Protein AF-A0A3N5WBK7-F1 (afdb_monomer_lite)

Sequence (471 aa):
MIFVEDHLEPVREHELLVRHVLAECGSDPKKGQNQSESDLLHRLFPRFRTAAARAAPLEPVLRGDAGVRSIIARAPEGRRRSRFAENGRSSQRGAGPTRPAGTKRGVRPGASTKGSSMRRTLRSEEGASLILLAIMATAVFAFAALTVDIGIMLLARTQLQNAADSAALAGASVLAQTAGDQIEAKKVALRFASEHRAFGRGSGGIANRMTAVAMDAGDVTFPQPTSIHVIAERSSARGNAMRSYFMKVLDPKRDPAIEMSASATASAPDACGTGCVKPWCPPDRWVDANKNNKYDPNPTSNKGEYYDSYATGYNSPGDVGVQVVLKYRSGSSTMVPSYFYAVDLPPVSKGTPTTGANAYRDWIAGCPDPSFLVEPNDLLQIEPGNMAGPTRQGVQALIALDPKAKWDVSSKRVIGSAYSRSPRIVPVPLFDPSIGVLTHTGGRKKVKVVKVAMFFIESVNSSGNVTGRFV

Foldseek 3Di:
DKDFPDDDDDDDVVLVLLVVLLVLLPDDPVVPPPDPPVVVVCVSDVPPPPPPPPDDDDDDDDDDDDDDDDDDDDDDDDDDDDDDDDDDDDDDDDDDDDDDDDDDDDDDDDDDDDDDDDPPPPPDPVVVVVVVVVVVVVVVVVVVLVCVQVVLVVQLQVQQQVLQAQLQVQLLSVCQNVVQPNVVSLVRSQVSQQVGWGFWQDPVRDAGDTHGQHDDSVQWDAPDSFKIKGKGKHDVVVVTFHFRDCVCVVPVPDRDRHIDMHMTMIGRDHQSFFFLAAQFAAAFDWFQQPPQQEQDPDVPPRPPTDDDLSPGGDDPPPQQFPKDWRFDLFDDGHYDRAQRRGWFDDFPVPDDTDADLVNNLVSLQTRPDRVRTDGAFTKTFGHDDSSQVSLQNSVVNLCVQFVQWDQDPVVSDTPRGPDPDRSQFHKYFYFHSVVPWDDDDPDGIITGTSDIFTWRWHDADSSSTTMTGTD

pLDDT: mean 70.3, std 22.43, range [25.97, 95.62]

Structure (mmCIF, N/CA/C/O backbone):
data_AF-A0A3N5WBK7-F1
#
_entry.id   AF-A0A3N5WBK7-F1
#
loop_
_atom_site.group_PDB
_atom_site.id
_atom_site.type_symbol
_atom_site.label_atom_id
_atom_site.label_alt_id
_atom_site.label_comp_id
_atom_site.label_asym_id
_atom_site.label_entity_id
_atom_site.label_seq_id
_atom_site.pdbx_PDB_ins_code
_atom_site.Cartn_x
_atom_site.Cartn_y
_atom_site.Cartn_z
_atom_site.occupancy
_atom_site.B_iso_or_equiv
_atom_site.auth_seq_id
_atom_site.auth_comp_id
_atom_site.auth_asym_id
_atom_site.auth_atom_id
_atom_site.pdbx_PDB_model_num
ATOM 1 N N . MET A 1 1 ? -2.911 1.520 -0.551 1.00 30.56 1 MET A N 1
ATOM 2 C CA . MET A 1 1 ? -3.789 0.387 -0.174 1.00 30.56 1 MET A CA 1
ATOM 3 C C . MET A 1 1 ? -3.752 0.298 1.341 1.00 30.56 1 MET A C 1
ATOM 5 O O . MET A 1 1 ? -2.679 0.057 1.872 1.00 30.56 1 MET A O 1
ATOM 9 N N . ILE A 1 2 ? -4.851 0.631 2.021 1.00 27.25 2 ILE A N 1
ATOM 10 C CA . ILE A 1 2 ? -4.918 0.635 3.489 1.00 27.25 2 ILE A CA 1
ATOM 11 C C . ILE A 1 2 ? -5.245 -0.794 3.918 1.00 27.25 2 ILE A C 1
ATOM 13 O O . ILE A 1 2 ? -6.286 -1.318 3.532 1.00 27.25 2 ILE A O 1
ATOM 17 N N . PHE A 1 3 ? -4.335 -1.440 4.641 1.00 27.66 3 PHE A N 1
ATOM 18 C CA . PHE A 1 3 ? -4.588 -2.743 5.249 1.00 27.66 3 PHE A CA 1
ATOM 19 C C . PHE A 1 3 ? -5.103 -2.514 6.670 1.00 27.66 3 PHE A C 1
ATOM 21 O O . PHE A 1 3 ? -4.437 -1.851 7.464 1.00 27.66 3 PHE A O 1
ATOM 28 N N . VAL A 1 4 ? -6.286 -3.048 6.966 1.00 28.25 4 VAL A N 1
ATOM 29 C CA . VAL A 1 4 ? -6.792 -3.223 8.330 1.00 28.25 4 VAL A CA 1
ATOM 30 C C . VAL A 1 4 ? -6.794 -4.724 8.581 1.00 28.25 4 VAL A C 1
ATOM 32 O O . VAL A 1 4 ? -7.403 -5.478 7.820 1.00 28.25 4 VAL A O 1
ATOM 35 N N . GLU A 1 5 ? -6.050 -5.163 9.590 1.00 34.12 5 GLU A N 1
ATOM 36 C CA . GLU A 1 5 ? -6.081 -6.547 10.048 1.00 34.12 5 GLU A CA 1
ATOM 37 C C . GLU A 1 5 ? -7.305 -6.746 10.958 1.00 34.12 5 GLU A C 1
ATOM 39 O O . GLU A 1 5 ? -7.497 -6.029 11.934 1.00 34.12 5 GLU A O 1
ATOM 44 N N . ASP A 1 6 ? -8.096 -7.746 10.572 1.00 31.09 6 ASP A N 1
ATOM 45 C CA . ASP A 1 6 ? -9.281 -8.358 11.182 1.00 31.09 6 ASP A CA 1
ATOM 46 C C . ASP A 1 6 ? -10.714 -7.801 10.971 1.00 31.09 6 ASP A C 1
ATOM 48 O O . ASP A 1 6 ? -11.130 -6.746 11.434 1.00 31.09 6 ASP A O 1
ATOM 52 N N . HIS A 1 7 ? -11.475 -8.704 10.329 1.00 34.78 7 HIS A N 1
ATOM 53 C CA . HIS A 1 7 ? -12.915 -8.969 10.260 1.00 34.78 7 HIS A CA 1
ATOM 54 C C . HIS A 1 7 ? -13.927 -7.972 9.644 1.00 34.78 7 HIS A C 1
ATOM 56 O O . HIS A 1 7 ? -14.430 -7.053 10.277 1.00 34.78 7 HIS A O 1
ATOM 62 N N . LEU A 1 8 ? -14.407 -8.427 8.470 1.00 29.27 8 LEU A N 1
ATOM 63 C CA . LEU A 1 8 ? -15.717 -8.251 7.814 1.00 29.27 8 LEU A CA 1
ATOM 64 C C . LEU A 1 8 ? -15.915 -7.020 6.908 1.00 29.27 8 LEU A C 1
ATOM 66 O O . LEU A 1 8 ? -15.995 -5.873 7.323 1.00 29.27 8 LEU A O 1
ATOM 70 N N . GLU A 1 9 ? -16.063 -7.346 5.624 1.00 31.27 9 GLU A N 1
ATOM 71 C CA . GLU A 1 9 ? -16.319 -6.484 4.469 1.00 31.27 9 GLU A CA 1
ATOM 72 C C . GLU A 1 9 ? -17.815 -6.075 4.348 1.00 31.27 9 GLU A C 1
ATOM 74 O O . GLU A 1 9 ? -18.671 -6.725 4.957 1.00 31.27 9 GLU A O 1
ATOM 79 N N . PRO A 1 10 ? -18.180 -5.051 3.533 1.00 43.66 10 PRO A N 1
ATOM 80 C CA . PRO A 1 10 ? -18.292 -5.303 2.091 1.00 43.66 10 PRO A CA 1
ATOM 81 C C . PRO A 1 10 ? -17.802 -4.179 1.150 1.00 43.66 10 PRO A C 1
ATOM 83 O O . PRO A 1 10 ? -18.399 -3.108 1.054 1.00 43.66 10 PRO A O 1
ATOM 86 N N . VAL A 1 11 ? -16.771 -4.521 0.366 1.00 39.56 11 VAL A N 1
ATOM 87 C CA . VAL A 1 11 ? -16.491 -4.359 -1.085 1.00 39.56 11 VAL A CA 1
ATOM 88 C C . VAL A 1 11 ? -16.818 -3.054 -1.839 1.00 39.56 11 VAL A C 1
ATOM 90 O O . VAL A 1 11 ? -16.157 -2.774 -2.833 1.00 39.56 11 VAL A O 1
ATOM 93 N N . ARG A 1 12 ? -17.795 -2.217 -1.472 1.00 31.41 12 ARG A N 1
ATOM 94 C CA . ARG A 1 12 ? -18.217 -1.091 -2.344 1.00 31.41 12 ARG A CA 1
ATOM 95 C C . ARG A 1 12 ? -17.555 0.255 -2.064 1.00 31.41 12 ARG A C 1
ATOM 97 O O . ARG A 1 12 ? -17.507 1.087 -2.966 1.00 31.41 12 ARG A O 1
ATOM 104 N N . GLU A 1 13 ? -17.026 0.476 -0.866 1.00 39.97 13 GLU A N 1
ATOM 105 C CA . GLU A 1 13 ? -16.348 1.742 -0.540 1.00 39.97 13 GLU A CA 1
ATOM 106 C C . GLU A 1 13 ? -14.870 1.742 -0.952 1.00 39.97 13 GLU A C 1
ATOM 108 O O . GLU A 1 13 ? -14.313 2.792 -1.268 1.00 39.97 13 GLU A O 1
ATOM 113 N N . HIS A 1 14 ? -14.266 0.557 -1.084 1.00 35.94 14 HIS A N 1
ATOM 114 C CA . HIS A 1 14 ? -12.880 0.397 -1.522 1.00 35.94 14 HIS A CA 1
ATOM 115 C C . HIS A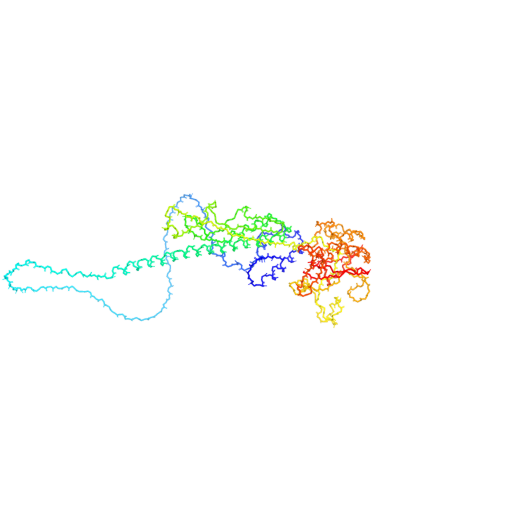 1 14 ? -12.651 0.887 -2.962 1.00 35.94 14 HIS A C 1
ATOM 117 O O . HIS A 1 14 ? -11.628 1.504 -3.252 1.00 35.94 14 HIS A O 1
ATOM 123 N N . GLU A 1 15 ? -13.616 0.680 -3.864 1.00 33.09 15 GLU A N 1
ATOM 124 C CA . GLU A 1 15 ? -13.487 1.086 -5.269 1.00 33.09 15 GLU A CA 1
ATOM 125 C C . GLU A 1 15 ? -13.557 2.615 -5.443 1.00 33.09 15 GLU A C 1
ATOM 127 O O . GLU A 1 15 ? -12.860 3.186 -6.279 1.00 33.09 15 GLU A O 1
ATOM 132 N N . LEU A 1 16 ? -14.352 3.301 -4.616 1.00 37.25 16 LEU A N 1
ATOM 133 C CA . LEU A 1 16 ? -14.485 4.762 -4.632 1.00 37.25 16 LEU A CA 1
ATOM 134 C C . LEU A 1 16 ? -13.288 5.452 -3.967 1.00 37.25 16 LEU A C 1
ATOM 136 O O . LEU A 1 16 ? -12.806 6.459 -4.485 1.00 37.25 16 LEU A O 1
ATOM 140 N N . LEU A 1 17 ? -12.770 4.879 -2.875 1.00 38.44 17 LEU A N 1
ATOM 141 C CA . LEU A 1 17 ? -11.599 5.403 -2.173 1.00 38.44 17 LEU A CA 1
ATOM 142 C C . LEU A 1 17 ? -10.333 5.297 -3.040 1.00 38.44 17 LEU A C 1
ATOM 144 O O . LEU A 1 17 ? -9.579 6.259 -3.150 1.00 38.44 17 LEU A O 1
ATOM 148 N N . VAL A 1 18 ? -10.133 4.167 -3.729 1.00 37.75 18 VAL A N 1
ATOM 149 C CA . VAL A 1 18 ? -9.005 3.980 -4.661 1.00 37.75 18 VAL A CA 1
ATOM 150 C C . VAL A 1 18 ? -9.112 4.926 -5.863 1.00 37.75 18 VAL A C 1
ATOM 152 O O . VAL A 1 18 ? -8.110 5.524 -6.256 1.00 37.75 18 VAL A O 1
ATOM 155 N N . ARG A 1 19 ? -10.321 5.130 -6.411 1.00 38.62 19 ARG A N 1
ATOM 156 C CA . ARG A 1 19 ? -10.558 6.095 -7.501 1.00 38.62 19 ARG A CA 1
ATOM 157 C C . ARG A 1 19 ? -10.275 7.541 -7.080 1.00 38.62 19 ARG A C 1
ATOM 159 O O . ARG A 1 19 ? -9.757 8.298 -7.894 1.00 38.62 19 ARG A O 1
ATOM 166 N N . HIS A 1 20 ? -10.587 7.925 -5.841 1.00 40.28 20 HIS A N 1
ATOM 167 C CA . HIS A 1 20 ? -10.338 9.282 -5.342 1.00 40.28 20 HIS A CA 1
ATOM 168 C C . HIS A 1 20 ? -8.850 9.525 -5.058 1.00 40.28 20 HIS A C 1
ATOM 170 O O . HIS A 1 20 ? -8.284 10.494 -5.557 1.00 40.28 20 HIS A O 1
ATOM 176 N N . VAL A 1 21 ? -8.192 8.585 -4.369 1.00 41.31 21 VAL A N 1
ATOM 177 C CA . VAL A 1 21 ? -6.763 8.679 -4.028 1.00 41.31 21 VAL A CA 1
ATOM 178 C C . VAL A 1 21 ? -5.891 8.753 -5.289 1.00 41.31 21 VAL A C 1
ATOM 180 O O . VAL A 1 21 ? -5.002 9.594 -5.367 1.00 41.31 21 VAL A O 1
ATOM 183 N N . LEU A 1 22 ? -6.173 7.950 -6.323 1.00 38.50 22 LEU A N 1
ATOM 184 C CA . LEU A 1 22 ? -5.411 7.989 -7.581 1.00 38.50 22 LEU A CA 1
ATOM 185 C C . LEU A 1 22 ? -5.706 9.229 -8.447 1.00 38.50 22 LEU A C 1
ATOM 187 O O . LEU A 1 22 ? -4.858 9.624 -9.246 1.00 38.50 22 LEU A O 1
ATOM 191 N N . ALA A 1 23 ? -6.891 9.837 -8.324 1.00 40.75 23 ALA A N 1
ATOM 192 C CA . ALA A 1 23 ? -7.229 11.067 -9.042 1.00 40.75 23 ALA A CA 1
ATOM 193 C C . ALA A 1 23 ? -6.531 12.299 -8.439 1.00 40.75 23 ALA A C 1
ATOM 195 O O . ALA A 1 23 ? -6.110 13.184 -9.184 1.00 40.75 23 ALA A O 1
ATOM 196 N N . GLU A 1 24 ? -6.358 12.342 -7.115 1.00 42.88 24 GLU A N 1
ATOM 197 C CA . GLU A 1 24 ? -5.718 13.469 -6.420 1.00 42.88 24 GLU A CA 1
ATOM 198 C C . GLU A 1 24 ? -4.185 13.450 -6.512 1.00 42.88 24 GLU A C 1
ATOM 200 O O . GLU A 1 24 ? -3.572 14.518 -6.566 1.00 42.88 24 GLU A O 1
ATOM 205 N N . CYS A 1 25 ? -3.572 12.272 -6.685 1.00 39.12 25 CYS A N 1
ATOM 206 C CA . CYS A 1 25 ? -2.136 12.134 -6.977 1.00 39.12 25 CYS A CA 1
ATOM 207 C C . CYS A 1 25 ? -1.709 12.799 -8.306 1.00 39.12 25 CYS A C 1
ATOM 209 O O . CYS A 1 25 ? -0.524 12.996 -8.544 1.00 39.12 25 CYS A O 1
ATOM 211 N N . GLY A 1 26 ? -2.654 13.130 -9.199 1.00 38.09 26 GLY A N 1
ATOM 212 C CA . GLY A 1 26 ? -2.387 13.778 -10.490 1.00 38.09 26 GLY A CA 1
ATOM 213 C C . GLY A 1 26 ? -2.642 15.285 -10.543 1.00 38.09 26 GLY A C 1
ATOM 214 O O . GLY A 1 26 ? -2.465 15.890 -11.604 1.00 38.09 26 GLY A O 1
ATOM 215 N N . SER A 1 27 ? -3.084 15.900 -9.444 1.00 36.25 27 SER A N 1
ATOM 216 C CA . SER A 1 27 ? -3.356 17.340 -9.387 1.00 36.25 27 SER A CA 1
ATOM 217 C C . SER A 1 27 ? -2.128 18.134 -8.940 1.00 36.25 27 SER A C 1
ATOM 219 O O . SER A 1 27 ? -1.568 17.889 -7.881 1.00 36.25 27 SER A O 1
ATOM 221 N N . ASP A 1 28 ? -1.757 19.132 -9.744 1.00 34.66 28 ASP A N 1
ATOM 222 C CA . ASP A 1 28 ? -0.708 20.120 -9.468 1.00 34.66 28 ASP A CA 1
ATOM 223 C C . ASP A 1 28 ? -0.822 20.683 -8.025 1.00 34.66 28 ASP A C 1
ATOM 225 O O . ASP A 1 28 ? -1.864 21.269 -7.691 1.00 34.66 28 ASP A O 1
ATOM 229 N N . PRO A 1 29 ? 0.212 20.553 -7.162 1.00 38.53 29 PRO A N 1
ATOM 230 C CA . PRO A 1 29 ? 0.145 20.938 -5.745 1.00 38.53 29 PRO A CA 1
ATOM 231 C C . PRO A 1 29 ? -0.146 22.432 -5.529 1.00 38.53 29 PRO A C 1
ATOM 233 O O . PRO A 1 29 ? -0.539 22.849 -4.440 1.00 38.53 29 PRO A O 1
ATOM 236 N N . LYS A 1 30 ? -0.026 23.262 -6.573 1.00 33.31 30 LYS A N 1
ATOM 237 C CA . LYS A 1 30 ? -0.349 24.694 -6.515 1.00 33.31 30 LYS A CA 1
ATOM 238 C C . LYS A 1 30 ? -1.844 25.016 -6.609 1.00 33.31 30 LYS A C 1
ATOM 240 O O . LYS A 1 30 ? -2.223 26.153 -6.338 1.00 33.31 30 LYS A O 1
ATOM 245 N N . LYS A 1 31 ? -2.716 24.057 -6.947 1.00 31.25 31 LYS A N 1
ATOM 246 C CA . LYS A 1 31 ? -4.177 24.285 -7.002 1.00 31.25 31 LYS A CA 1
ATOM 247 C C . LYS A 1 31 ? -4.902 24.091 -5.663 1.00 31.25 31 LYS A C 1
ATOM 249 O O . LYS A 1 31 ? -6.064 24.482 -5.563 1.00 31.25 31 LYS A O 1
ATOM 254 N N . GLY A 1 32 ? -4.233 23.534 -4.649 1.00 32.06 32 GLY A N 1
ATOM 255 C CA . GLY A 1 32 ? -4.804 23.274 -3.319 1.00 32.06 32 GLY A CA 1
ATOM 256 C C . GLY A 1 32 ? -4.724 24.443 -2.330 1.00 32.06 32 GLY A C 1
ATOM 257 O O . GLY A 1 32 ? -5.462 24.456 -1.354 1.00 32.06 32 GLY A O 1
ATOM 258 N N . GLN A 1 33 ? -3.893 25.462 -2.583 1.00 33.31 33 GLN A N 1
ATOM 259 C CA . GLN A 1 33 ? -3.671 26.552 -1.615 1.00 33.31 33 GLN A CA 1
ATOM 260 C C . GLN A 1 33 ? -4.827 27.567 -1.500 1.00 33.31 33 GLN A C 1
ATOM 262 O O . GLN A 1 33 ? -4.785 28.420 -0.621 1.00 33.31 33 GLN A O 1
ATOM 267 N N . ASN A 1 34 ? -5.871 27.459 -2.333 1.00 28.67 34 ASN A N 1
ATOM 268 C CA . ASN A 1 34 ? -7.035 28.359 -2.322 1.00 28.67 34 ASN A CA 1
ATOM 269 C C . ASN A 1 34 ? -8.383 27.642 -2.109 1.00 28.67 34 ASN A C 1
ATOM 271 O O . ASN A 1 34 ? -9.430 28.236 -2.362 1.00 28.67 34 ASN A O 1
ATOM 275 N N . GLN A 1 35 ? -8.393 26.377 -1.680 1.00 34.72 35 GLN A N 1
ATOM 276 C CA . GLN A 1 35 ? -9.642 25.691 -1.331 1.00 34.72 35 GLN A CA 1
ATOM 277 C C . GLN A 1 35 ? -9.848 25.771 0.180 1.00 34.72 35 GLN A C 1
ATOM 279 O O . GLN A 1 35 ? -8.989 25.357 0.954 1.00 34.72 35 GLN A O 1
ATOM 284 N N . SER A 1 36 ? -10.968 26.356 0.606 1.00 32.94 36 SER A N 1
ATOM 285 C CA . SER A 1 36 ? -11.318 26.432 2.022 1.00 32.94 36 SER A CA 1
ATOM 286 C C . SER A 1 36 ? -11.477 25.026 2.602 1.00 32.94 36 SER A C 1
ATOM 288 O O . SER A 1 36 ? -11.988 24.127 1.937 1.00 32.94 36 SER A O 1
ATOM 290 N N . GLU A 1 37 ? -11.092 24.851 3.867 1.00 33.69 37 GLU A N 1
ATOM 291 C CA . GLU A 1 37 ? -11.129 23.595 4.646 1.00 33.69 37 GLU A CA 1
ATOM 292 C C . GLU A 1 37 ? -12.501 22.867 4.576 1.00 33.69 37 GLU A C 1
ATOM 294 O O . GLU A 1 37 ? -12.591 21.656 4.770 1.00 33.69 37 GLU A O 1
ATOM 299 N N . SER A 1 38 ? -13.575 23.591 4.232 1.00 33.53 38 SER A N 1
ATOM 300 C CA . SER A 1 38 ? -14.931 23.081 3.993 1.00 33.53 38 SER A CA 1
ATOM 301 C C . SER A 1 38 ? -15.124 22.316 2.672 1.00 33.53 38 SER A C 1
ATOM 303 O O . SER A 1 38 ? -15.933 21.390 2.626 1.00 33.53 38 SER A O 1
ATOM 305 N N . ASP A 1 39 ? -14.409 22.665 1.600 1.00 33.16 39 ASP A N 1
ATOM 306 C CA . ASP A 1 39 ? -14.621 22.103 0.254 1.00 33.16 39 ASP A CA 1
ATOM 307 C C . ASP A 1 39 ? -14.022 20.696 0.102 1.00 33.16 39 ASP A C 1
ATOM 309 O O . ASP A 1 39 ? -14.591 19.844 -0.587 1.00 33.16 39 ASP A O 1
ATOM 313 N N . LEU A 1 40 ? -12.920 20.420 0.809 1.00 38.06 40 LEU A N 1
ATOM 314 C CA . LEU A 1 40 ? -12.266 19.107 0.835 1.00 38.06 40 LEU A CA 1
ATOM 315 C C . LEU A 1 40 ? -13.157 18.056 1.528 1.00 38.06 40 LEU A C 1
ATOM 317 O O . LEU A 1 40 ? -13.339 16.940 1.041 1.00 38.06 40 LEU A O 1
ATOM 321 N N . LEU A 1 41 ? -13.806 18.449 2.631 1.00 39.88 41 LEU A N 1
ATOM 322 C CA . LEU A 1 41 ? -14.731 17.600 3.391 1.00 39.88 41 LEU A CA 1
ATOM 323 C C . LEU A 1 41 ? -16.031 17.305 2.628 1.00 39.88 41 LEU A C 1
ATOM 325 O O . LEU A 1 41 ? -16.575 16.203 2.733 1.00 39.88 41 LEU A O 1
ATOM 329 N N . HIS A 1 42 ? -16.515 18.255 1.819 1.00 37.28 42 HIS A N 1
ATOM 330 C CA . HIS A 1 42 ? -17.709 18.067 0.991 1.00 37.28 42 HIS A CA 1
ATOM 331 C C . HIS A 1 42 ? -17.517 17.059 -0.150 1.00 37.28 42 HIS A C 1
ATOM 333 O O . HIS A 1 42 ? -18.500 16.456 -0.589 1.00 37.28 42 HIS A O 1
ATOM 339 N N . ARG A 1 43 ? -16.279 16.853 -0.612 1.00 40.72 43 ARG A N 1
ATOM 340 C CA . ARG A 1 43 ? -15.954 15.892 -1.678 1.00 40.72 43 ARG A CA 1
ATOM 341 C C . ARG A 1 43 ? -15.777 14.465 -1.172 1.00 40.72 43 ARG A C 1
ATOM 343 O O . ARG A 1 43 ? -16.194 13.538 -1.860 1.00 40.72 43 ARG A O 1
ATOM 350 N N . LEU A 1 44 ? -15.234 14.300 0.033 1.00 40.47 44 LEU A N 1
ATOM 351 C CA . LEU A 1 44 ? -14.922 12.987 0.601 1.00 40.47 44 LEU A CA 1
ATOM 352 C C . LEU A 1 44 ? -16.164 12.236 1.119 1.00 40.47 44 LEU A C 1
ATOM 354 O O . LEU A 1 44 ? -16.196 11.009 1.059 1.00 40.47 44 LEU A O 1
ATOM 358 N N . PHE A 1 45 ? -17.215 12.936 1.576 1.00 45.12 45 PHE A N 1
ATOM 359 C CA . PHE A 1 45 ? -18.367 12.284 2.221 1.00 45.12 45 PHE A CA 1
ATOM 360 C C . PHE A 1 45 ? -19.740 12.922 1.898 1.00 45.12 45 PHE A C 1
ATOM 362 O O . PHE A 1 45 ? -20.359 13.567 2.749 1.00 45.12 45 PHE A O 1
ATOM 369 N N . PRO A 1 46 ? -20.317 12.702 0.699 1.00 36.53 46 PRO A N 1
ATOM 370 C CA . PRO A 1 46 ? -21.579 13.336 0.291 1.00 36.53 46 PRO A CA 1
ATOM 371 C C . PRO A 1 46 ? -22.835 12.858 1.055 1.00 36.53 46 PRO A C 1
ATOM 373 O O . PRO A 1 46 ? -23.901 13.461 0.919 1.00 36.53 46 PRO A O 1
ATOM 376 N N . ARG A 1 47 ? -22.753 11.788 1.864 1.00 35.88 47 ARG A N 1
ATOM 377 C CA . ARG A 1 47 ? -23.921 11.149 2.509 1.00 35.88 47 ARG A CA 1
ATOM 378 C C . ARG A 1 47 ? -24.216 11.549 3.961 1.00 35.88 47 ARG A C 1
ATOM 380 O O . ARG A 1 47 ? -25.262 11.156 4.465 1.00 35.88 47 ARG A O 1
ATOM 387 N N . PHE A 1 48 ? -23.417 12.395 4.613 1.00 36.06 48 PHE A N 1
ATOM 388 C CA . PHE A 1 48 ? -23.679 12.804 6.010 1.00 36.06 48 PHE A CA 1
ATOM 389 C C . PHE A 1 48 ? -24.590 14.036 6.172 1.00 36.06 48 PHE A C 1
ATOM 391 O O . PHE A 1 48 ? -24.699 14.607 7.257 1.00 36.06 48 PHE A O 1
ATOM 398 N N . ARG A 1 49 ? -25.314 14.443 5.119 1.00 35.88 49 ARG A N 1
ATOM 399 C CA . ARG A 1 49 ? -26.159 15.654 5.132 1.00 35.88 49 ARG A CA 1
ATOM 400 C C . ARG A 1 49 ? -27.377 15.621 6.071 1.00 35.88 49 ARG A C 1
ATOM 402 O O . ARG A 1 49 ? -28.018 16.655 6.215 1.00 35.88 49 ARG A O 1
ATOM 409 N N . THR A 1 50 ? -27.729 14.509 6.721 1.00 32.44 50 THR A N 1
ATOM 410 C CA . THR A 1 50 ? -29.022 14.402 7.435 1.00 32.44 50 THR A CA 1
ATOM 411 C C . THR A 1 50 ? -28.971 14.351 8.963 1.00 32.44 50 THR A C 1
ATOM 413 O O . THR A 1 50 ? -30.035 14.393 9.575 1.00 32.44 50 THR A O 1
ATOM 416 N N . ALA A 1 51 ? -27.803 14.348 9.614 1.00 30.59 51 ALA A N 1
ATOM 417 C CA . ALA A 1 51 ? -27.753 14.311 11.086 1.00 30.59 51 ALA A CA 1
ATOM 418 C C . ALA A 1 51 ? -27.544 15.686 11.762 1.00 30.59 51 ALA A C 1
ATOM 420 O O . ALA A 1 51 ? -27.918 15.856 12.920 1.00 30.59 51 ALA A O 1
ATOM 421 N N . ALA A 1 52 ? -27.001 16.684 11.055 1.00 28.45 52 ALA A N 1
ATOM 422 C CA . ALA A 1 52 ? -26.553 17.944 11.667 1.00 28.45 52 ALA A CA 1
ATOM 423 C C . ALA A 1 52 ? -27.580 19.102 11.651 1.00 28.45 52 ALA A C 1
ATOM 425 O O . ALA A 1 52 ? -27.366 20.119 12.302 1.00 28.45 52 ALA A O 1
ATOM 426 N N . ALA A 1 53 ? -28.725 18.975 10.970 1.00 27.91 53 ALA A N 1
ATOM 427 C CA . ALA A 1 53 ? -29.683 20.081 10.804 1.00 27.91 53 ALA A CA 1
ATOM 428 C C . ALA A 1 53 ? -30.708 20.255 11.954 1.00 27.91 53 ALA A C 1
ATOM 430 O O . ALA A 1 53 ? -31.762 20.856 11.749 1.00 27.91 53 ALA A O 1
ATOM 431 N N . ARG A 1 54 ? -30.450 19.735 13.166 1.00 28.84 54 ARG A N 1
ATOM 432 C CA . ARG A 1 54 ? -31.395 19.843 14.304 1.00 28.84 54 ARG A CA 1
ATOM 433 C C . ARG A 1 54 ? -30.839 20.413 15.610 1.00 28.84 54 ARG A C 1
ATOM 435 O O . ARG A 1 54 ? -31.507 20.311 16.634 1.00 28.84 54 ARG A O 1
ATOM 442 N N . ALA A 1 55 ? -29.688 21.073 15.583 1.00 28.42 55 ALA A N 1
ATOM 443 C CA . ALA A 1 55 ? -29.200 21.822 16.737 1.00 28.42 55 ALA A CA 1
ATOM 444 C C . ALA A 1 55 ? -28.798 23.238 16.308 1.00 28.42 55 ALA A C 1
ATOM 446 O O . ALA A 1 55 ? -27.670 23.476 15.892 1.00 28.42 55 ALA A O 1
ATOM 447 N N . ALA A 1 56 ? -29.750 24.172 16.375 1.00 27.89 56 ALA A N 1
ATOM 448 C CA . ALA A 1 56 ? -29.442 25.598 16.324 1.00 27.89 56 ALA A CA 1
ATOM 449 C C . ALA A 1 56 ? -28.7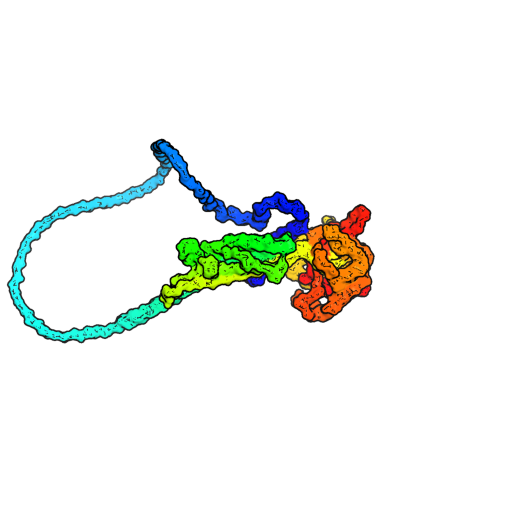15 26.011 17.626 1.00 27.89 56 ALA A C 1
ATOM 451 O O . ALA A 1 56 ? -29.096 25.521 18.695 1.00 27.89 56 ALA A O 1
ATOM 452 N N . PRO A 1 57 ? -27.693 26.883 17.569 1.00 30.92 57 PRO A N 1
ATOM 453 C CA . PRO A 1 57 ? -26.925 27.290 18.739 1.00 30.92 57 PRO A CA 1
ATOM 454 C C . PRO A 1 57 ? -27.622 28.437 19.486 1.00 30.92 57 PRO A C 1
ATOM 456 O O . PRO A 1 57 ? -28.085 29.399 18.876 1.00 30.92 57 PRO A O 1
ATOM 459 N N . LEU A 1 58 ? -27.680 28.341 20.816 1.00 27.33 58 LEU A N 1
ATOM 460 C CA . LEU A 1 58 ? -27.993 29.463 21.702 1.00 27.33 58 LEU A CA 1
ATOM 461 C C . LEU A 1 58 ? -26.672 30.020 22.248 1.00 27.33 58 LEU A C 1
ATOM 463 O O . LEU A 1 58 ? -26.028 29.380 23.076 1.00 27.33 58 LEU A O 1
ATOM 467 N N . GLU A 1 59 ? -26.280 31.198 21.769 1.00 28.98 59 GLU A N 1
ATOM 468 C CA . GLU A 1 59 ? -25.246 32.048 22.374 1.00 28.98 59 GLU A CA 1
ATOM 469 C C . GLU A 1 59 ? -25.813 32.759 23.627 1.00 28.98 59 GLU A C 1
ATOM 471 O O . GLU A 1 59 ? -26.980 33.170 23.614 1.00 28.98 59 GLU A O 1
ATOM 476 N N . PRO A 1 60 ? -25.035 32.938 24.713 1.00 32.19 60 PRO A N 1
ATOM 477 C CA . PRO A 1 60 ? -25.480 33.644 25.910 1.00 32.19 60 PRO A CA 1
ATOM 478 C C . PRO A 1 60 ? -25.137 35.144 25.846 1.00 32.19 60 PRO A C 1
ATOM 480 O O . PRO A 1 60 ? -23.971 35.520 25.783 1.00 32.19 60 PRO A O 1
ATOM 483 N N . VAL A 1 61 ? -26.145 36.017 25.951 1.00 28.61 61 VAL A N 1
ATOM 484 C CA . VAL A 1 61 ? -25.957 37.471 26.131 1.00 28.61 61 VAL A CA 1
ATOM 485 C C . VAL A 1 61 ? -26.273 37.856 27.579 1.00 28.61 61 VAL A C 1
ATOM 487 O O . VAL A 1 61 ? -27.351 37.563 28.100 1.00 28.61 61 VAL A O 1
ATOM 490 N N . LEU A 1 62 ? -25.301 38.496 28.234 1.00 29.36 62 LEU A N 1
ATOM 491 C CA . LEU A 1 62 ? -25.389 39.047 29.586 1.00 29.36 62 LEU A CA 1
ATOM 492 C C . LEU A 1 62 ? -26.251 40.327 29.644 1.00 29.36 62 LEU A C 1
ATOM 494 O O . LEU A 1 62 ? -26.363 41.084 28.687 1.00 29.36 62 LEU A O 1
ATOM 498 N N . ARG A 1 63 ? -26.848 40.518 30.823 1.00 30.39 63 ARG A N 1
ATOM 499 C CA . ARG A 1 63 ? -27.817 41.532 31.288 1.00 30.39 63 ARG A CA 1
ATOM 500 C C . ARG A 1 63 ? -27.405 43.005 31.096 1.00 30.39 63 ARG A C 1
ATOM 502 O O . ARG A 1 63 ? -26.258 43.345 31.362 1.00 30.39 63 ARG A O 1
ATOM 509 N N . GLY A 1 64 ? -28.397 43.879 30.870 1.00 25.97 64 GLY A N 1
ATOM 510 C CA . GLY A 1 64 ? -28.298 45.327 31.117 1.00 25.97 64 GLY A CA 1
ATOM 511 C C . GLY A 1 64 ? -29.550 46.139 30.738 1.00 25.97 64 GLY A C 1
ATOM 512 O O . GLY A 1 64 ? -29.717 46.482 29.580 1.00 25.97 64 GLY A O 1
ATOM 513 N N . ASP A 1 65 ? -30.381 46.419 31.747 1.00 28.91 65 ASP A N 1
ATOM 514 C CA . ASP A 1 65 ? -31.276 47.570 31.978 1.00 28.91 65 ASP A CA 1
ATOM 515 C C . ASP A 1 65 ? -32.367 48.089 31.008 1.00 28.91 65 ASP A C 1
ATOM 517 O O . ASP A 1 65 ? -32.199 48.290 29.813 1.00 28.91 65 ASP A O 1
ATOM 521 N N . ALA A 1 66 ? -33.458 48.473 31.694 1.00 28.70 66 ALA A N 1
ATOM 522 C CA . ALA A 1 66 ? -34.437 49.529 31.417 1.00 28.70 66 ALA A CA 1
ATOM 523 C C . ALA A 1 66 ? -35.550 49.307 30.368 1.00 28.70 66 ALA A C 1
ATOM 525 O O . ALA A 1 66 ? -35.356 49.410 29.166 1.00 28.70 66 ALA A O 1
ATOM 526 N N . GLY A 1 67 ? -36.791 49.245 30.878 1.00 26.73 67 GLY A N 1
ATOM 527 C CA . GLY A 1 67 ? -37.835 50.152 30.388 1.00 26.73 67 GLY A CA 1
ATOM 528 C C . GLY A 1 67 ? -39.088 49.552 29.731 1.00 26.73 67 GLY A C 1
ATOM 529 O O . GLY A 1 67 ? -39.096 49.280 28.545 1.00 26.73 67 GLY A O 1
ATOM 530 N N . VAL A 1 68 ? -40.186 49.544 30.502 1.00 26.94 68 VAL A N 1
ATOM 531 C CA . VAL A 1 68 ? -41.497 50.143 30.145 1.00 26.94 68 VAL A CA 1
ATOM 532 C C . VAL A 1 68 ? -42.373 49.514 29.021 1.00 26.94 68 VAL A C 1
ATOM 534 O O . VAL A 1 68 ? -41.985 49.425 27.867 1.00 26.94 68 VAL A O 1
ATOM 537 N N . ARG A 1 69 ? -43.662 49.309 29.389 1.00 28.06 69 ARG A N 1
ATOM 538 C CA . ARG A 1 69 ? -44.917 49.187 28.584 1.00 28.06 69 ARG A CA 1
ATOM 539 C C . ARG A 1 69 ? -45.182 47.850 27.869 1.00 28.06 69 ARG A C 1
ATOM 541 O O . ARG A 1 69 ? -44.490 47.457 26.950 1.00 28.06 69 ARG A O 1
ATOM 548 N N . SER A 1 70 ? -46.122 47.046 28.383 1.00 32.09 70 SER A N 1
ATOM 549 C CA . SER A 1 70 ? -47.564 47.000 28.035 1.00 32.09 70 SER A CA 1
ATOM 550 C C . SER A 1 70 ? -47.839 46.661 26.569 1.00 32.09 70 SER A C 1
ATOM 552 O O . SER A 1 70 ? -47.431 47.439 25.720 1.00 32.09 70 SER A O 1
ATOM 554 N N . ILE A 1 71 ? -48.609 45.597 26.298 1.00 30.95 71 ILE A N 1
ATOM 555 C CA . ILE A 1 71 ? -49.751 45.571 25.357 1.00 30.95 71 ILE A CA 1
ATOM 556 C C . ILE A 1 71 ? -50.383 44.163 25.316 1.00 30.95 71 ILE A C 1
ATOM 558 O O . ILE A 1 71 ? -49.723 43.130 25.315 1.00 30.95 71 ILE A O 1
ATOM 562 N N . ILE A 1 72 ? -51.711 44.198 25.325 1.00 31.03 72 ILE A N 1
ATOM 563 C CA . ILE A 1 72 ? -52.719 43.148 25.172 1.00 31.03 72 ILE A CA 1
ATOM 564 C C . ILE A 1 72 ? -52.771 42.655 23.713 1.00 31.03 72 ILE A C 1
ATOM 566 O O . ILE A 1 72 ? -52.712 43.494 22.824 1.00 31.03 72 ILE A O 1
ATOM 570 N N . ALA A 1 73 ? -53.005 41.355 23.472 1.00 28.77 73 ALA A N 1
ATOM 571 C CA . ALA A 1 73 ? -53.945 40.796 22.468 1.00 28.77 73 ALA A CA 1
ATOM 572 C C . ALA A 1 73 ? -53.599 39.320 22.177 1.00 28.77 73 ALA A C 1
ATOM 574 O O . ALA A 1 73 ? -52.468 38.992 21.852 1.00 28.77 73 ALA A O 1
ATOM 575 N N . ARG A 1 74 ? -54.479 38.367 22.503 1.00 29.30 74 ARG A N 1
ATOM 576 C CA . ARG A 1 74 ? -55.610 37.843 21.702 1.00 29.30 74 ARG A CA 1
ATOM 577 C C . ARG A 1 74 ? -55.180 36.964 20.515 1.00 29.30 74 ARG A C 1
ATOM 579 O O . ARG A 1 74 ? -54.617 37.432 19.536 1.00 29.30 74 ARG A O 1
ATOM 586 N N . ALA A 1 75 ? -55.522 35.684 20.644 1.00 34.50 75 ALA A N 1
ATOM 587 C CA . ALA A 1 75 ? -55.458 34.642 19.625 1.00 34.50 75 ALA A CA 1
ATOM 588 C C . ALA A 1 75 ? -56.496 34.844 18.501 1.00 34.50 75 ALA A C 1
ATOM 590 O O . ALA A 1 75 ? -57.517 35.496 18.742 1.00 34.50 75 ALA A O 1
ATOM 591 N N . PRO A 1 76 ? -56.318 34.191 17.335 1.00 45.00 76 PRO A N 1
ATOM 592 C CA . PRO A 1 76 ? -57.404 33.923 16.407 1.00 45.00 76 PRO A CA 1
ATOM 593 C C . PRO A 1 76 ? -57.798 32.436 16.344 1.00 45.00 76 PRO A C 1
ATOM 595 O O . PRO A 1 76 ? -56.973 31.523 16.401 1.00 45.00 76 PRO A O 1
ATOM 598 N N . GLU A 1 77 ? -59.108 32.241 16.208 1.00 36.75 77 GLU A N 1
ATOM 599 C CA . GL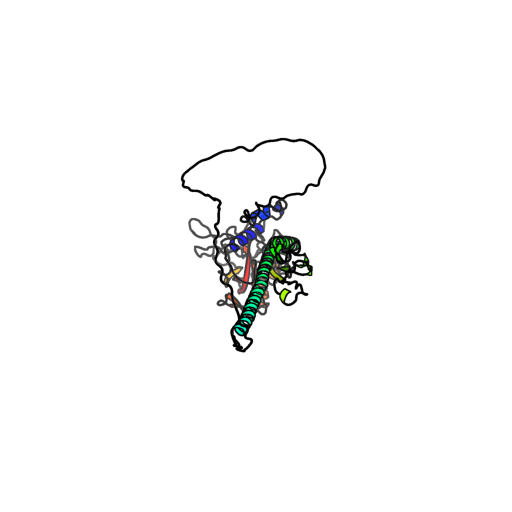U A 1 77 ? -59.834 30.999 15.942 1.00 36.75 77 GLU A CA 1
ATOM 600 C C . GLU A 1 77 ? -59.767 30.558 14.465 1.00 36.75 77 GLU A C 1
ATOM 602 O O . GLU A 1 77 ? -59.562 31.369 13.565 1.00 36.75 77 GLU A O 1
ATOM 607 N N . GLY A 1 78 ? -60.100 29.284 14.212 1.00 32.44 78 GLY A N 1
ATOM 608 C CA . GLY A 1 78 ? -60.529 28.775 12.898 1.00 32.44 78 GLY A CA 1
ATOM 609 C C . GLY A 1 78 ? -60.417 27.246 12.798 1.00 32.44 78 GLY A C 1
ATOM 610 O O . GLY A 1 78 ? -59.384 26.726 12.409 1.00 32.44 78 GLY A O 1
ATOM 611 N N . ARG A 1 79 ? -61.362 26.460 13.334 1.00 35.06 79 ARG A N 1
ATOM 612 C CA . ARG A 1 79 ? -62.607 25.956 12.703 1.00 35.06 79 ARG A CA 1
ATOM 613 C C . ARG A 1 79 ? -62.389 24.971 11.530 1.00 35.06 79 ARG A C 1
ATOM 615 O O . ARG A 1 79 ? -62.225 25.391 10.393 1.00 35.06 79 ARG A O 1
ATOM 622 N N . ARG A 1 80 ? -62.636 23.671 11.770 1.00 36.12 80 ARG A N 1
ATOM 623 C CA . ARG A 1 80 ? -63.402 22.794 10.852 1.00 36.12 80 ARG A CA 1
ATOM 624 C C . ARG A 1 80 ? -64.066 21.628 11.599 1.00 36.12 80 ARG A C 1
ATOM 626 O O . ARG A 1 80 ? -63.495 21.042 12.507 1.00 36.12 80 ARG A O 1
ATOM 633 N N . ARG A 1 81 ? -65.323 21.382 11.222 1.00 36.91 81 ARG A N 1
ATOM 634 C CA . ARG A 1 81 ? -66.307 20.442 11.787 1.00 36.91 81 ARG A CA 1
ATOM 635 C C . ARG A 1 81 ? -66.215 19.058 11.139 1.00 36.91 81 ARG A C 1
ATOM 637 O O . ARG A 1 81 ? -65.909 19.001 9.955 1.00 36.91 81 ARG A O 1
ATOM 644 N N . SER A 1 82 ? -66.684 18.039 11.873 1.00 34.62 82 SER A N 1
ATOM 645 C CA . SER A 1 82 ? -67.682 16.993 11.507 1.00 34.62 82 SER A CA 1
ATOM 646 C C . SER A 1 82 ? -67.338 15.695 12.271 1.00 34.62 82 SER A C 1
ATOM 648 O O . SER A 1 82 ? -66.158 15.401 12.365 1.00 34.62 82 SER A O 1
ATOM 650 N N . ARG A 1 83 ? -68.224 14.851 12.820 1.00 36.31 83 ARG A N 1
ATOM 651 C CA . ARG A 1 83 ? -69.696 14.744 12.894 1.00 36.31 83 ARG A CA 1
ATOM 652 C C . ARG A 1 83 ? -70.013 13.439 13.684 1.00 36.31 83 ARG A C 1
ATOM 654 O O . ARG A 1 83 ? -69.266 12.492 13.490 1.00 36.31 83 ARG A O 1
ATOM 661 N N . PHE A 1 84 ? -71.148 13.396 14.409 1.00 34.19 84 PHE A N 1
ATOM 662 C CA . PHE A 1 84 ? -71.916 12.205 14.889 1.00 34.19 84 PHE A CA 1
ATOM 663 C C . PHE A 1 84 ? -71.234 11.249 15.903 1.00 34.19 84 PHE A C 1
ATOM 665 O O . PHE A 1 84 ? -70.045 11.008 15.797 1.00 34.19 84 PHE A O 1
ATOM 672 N N . ALA A 1 85 ? -71.866 10.616 16.903 1.00 38.00 85 ALA A N 1
ATOM 673 C CA . ALA A 1 85 ? -73.214 10.532 17.504 1.00 38.00 85 ALA A CA 1
ATOM 674 C C . ALA A 1 85 ? -72.989 9.928 18.928 1.00 38.00 85 ALA A C 1
ATOM 676 O O . ALA A 1 85 ? -72.101 9.097 19.077 1.00 38.00 85 ALA A O 1
ATOM 677 N N . GLU A 1 86 ? -73.491 10.479 20.036 1.00 41.69 86 GLU A N 1
ATOM 678 C CA . GLU A 1 86 ? -74.824 10.338 20.665 1.00 41.69 86 GLU A CA 1
ATOM 679 C C . GLU A 1 86 ? -74.973 9.150 21.656 1.00 41.69 86 GLU A C 1
ATOM 681 O O . GLU A 1 86 ? -74.513 8.044 21.396 1.00 41.69 86 GLU A O 1
ATOM 686 N N . ASN A 1 87 ? -75.680 9.440 22.767 1.00 38.62 87 ASN A N 1
ATOM 687 C CA . ASN A 1 87 ? -76.133 8.622 23.918 1.00 38.62 87 ASN A CA 1
ATOM 688 C C . ASN A 1 87 ? -75.106 8.406 25.053 1.00 38.62 87 ASN A C 1
ATOM 690 O O . ASN A 1 87 ? -74.092 7.754 24.868 1.00 38.62 87 ASN A O 1
ATOM 694 N N . GLY A 1 88 ? -75.248 8.968 26.267 1.00 35.47 88 GLY A N 1
ATOM 695 C CA . GLY A 1 88 ? -76.436 9.122 27.136 1.00 35.47 88 GLY A CA 1
ATOM 696 C C . GLY A 1 88 ? -76.440 7.939 28.126 1.00 35.47 88 GLY A C 1
ATOM 697 O O . GLY A 1 88 ? -76.447 6.808 27.672 1.00 35.47 88 GLY A O 1
ATOM 698 N N . ARG A 1 89 ? -76.391 8.055 29.462 1.00 39.03 89 ARG A N 1
ATOM 699 C CA . ARG A 1 89 ? -77.147 8.921 30.381 1.00 39.03 89 ARG A CA 1
ATOM 700 C C . ARG A 1 89 ? -76.623 8.790 31.837 1.00 39.03 89 ARG A C 1
ATOM 702 O O . ARG A 1 89 ? -76.235 7.705 32.247 1.00 39.03 89 ARG A O 1
ATOM 709 N N . SER A 1 90 ? -76.681 9.920 32.563 1.00 41.47 90 SER A N 1
ATOM 710 C CA . SER A 1 90 ? -77.030 10.165 33.994 1.00 41.47 90 SER A CA 1
ATOM 711 C C . SER A 1 90 ? -76.663 9.114 35.068 1.00 41.47 90 SER A C 1
ATOM 713 O O . SER A 1 90 ? -77.161 7.999 35.029 1.00 41.47 90 SER A O 1
ATOM 715 N N . SER A 1 91 ? -75.826 9.379 36.082 1.00 39.97 91 SER A N 1
ATOM 716 C CA . SER A 1 91 ? -75.941 10.365 37.186 1.00 39.97 91 SER A CA 1
ATOM 717 C C . SER A 1 91 ? -77.273 10.319 37.943 1.00 39.97 91 SER A C 1
ATOM 719 O O . SER A 1 91 ? -78.285 10.733 37.391 1.00 39.97 91 SER A O 1
ATOM 721 N N . GLN A 1 92 ? -77.260 9.925 39.222 1.00 48.56 92 GLN A N 1
ATOM 722 C CA . GLN A 1 92 ? -77.493 10.855 40.340 1.00 48.56 92 GLN A CA 1
ATOM 723 C C . GLN A 1 92 ? -77.430 10.160 41.711 1.00 48.56 92 GLN A C 1
ATOM 725 O O . GLN A 1 92 ? -77.792 9.001 41.880 1.00 48.56 92 GLN A O 1
ATOM 730 N N . ARG A 1 93 ? -76.931 10.933 42.681 1.00 38.69 93 ARG A N 1
ATOM 731 C CA . ARG A 1 93 ? -76.921 10.684 44.128 1.00 38.69 93 ARG A CA 1
ATOM 732 C C . ARG A 1 93 ? -78.283 11.064 44.719 1.00 38.69 93 ARG A C 1
ATOM 734 O O . ARG A 1 93 ? -78.921 11.977 44.206 1.00 38.69 93 ARG A O 1
ATOM 741 N N . GLY A 1 94 ? -78.646 10.480 45.857 1.00 36.22 94 GLY A N 1
ATOM 742 C CA . GLY A 1 94 ? -79.782 10.921 46.668 1.00 36.22 94 GLY A CA 1
ATOM 743 C C . GLY A 1 94 ? -79.689 10.392 48.098 1.00 36.22 94 GLY A C 1
ATOM 744 O O . GLY A 1 94 ? -79.300 9.250 48.303 1.00 36.22 94 GLY A O 1
ATOM 745 N N . ALA A 1 95 ? -79.966 11.269 49.059 1.00 36.75 95 ALA A N 1
ATOM 746 C CA . ALA A 1 95 ? -79.782 11.137 50.504 1.00 36.75 95 ALA A CA 1
ATOM 747 C C . ALA A 1 95 ? -80.853 10.260 51.204 1.00 36.75 95 ALA A C 1
ATOM 749 O O . ALA A 1 95 ? -81.815 9.855 50.565 1.00 36.75 95 ALA A O 1
ATOM 750 N N . GLY A 1 96 ? -80.650 9.978 52.509 1.00 35.00 96 GLY A N 1
ATOM 751 C CA . GLY A 1 96 ? -81.491 9.137 53.402 1.00 35.00 96 GLY A CA 1
ATOM 752 C C . GLY A 1 96 ? -82.917 9.666 53.678 1.00 35.00 96 GLY A C 1
ATOM 753 O O . GLY A 1 96 ? -83.412 10.411 52.839 1.00 35.00 96 GLY A O 1
ATOM 754 N N . PRO A 1 97 ? -83.596 9.391 54.827 1.00 56.72 97 PRO A N 1
ATOM 755 C CA . PRO A 1 97 ? -83.113 8.919 56.141 1.00 56.72 97 PRO A CA 1
ATOM 756 C C . PRO A 1 97 ? -84.052 7.875 56.843 1.00 56.72 97 PRO A C 1
ATOM 758 O O . PRO A 1 97 ? -84.910 7.285 56.205 1.00 56.72 97 PRO A O 1
ATOM 761 N N . THR A 1 98 ? -83.862 7.730 58.171 1.00 42.91 98 THR A N 1
ATOM 762 C CA . THR A 1 98 ? -84.788 7.328 59.273 1.00 42.91 98 THR A CA 1
ATOM 763 C C . THR A 1 98 ? -84.877 5.876 59.800 1.00 42.91 98 THR A C 1
ATOM 765 O O . THR A 1 98 ? -84.933 4.886 59.085 1.00 42.91 98 THR A O 1
ATOM 768 N N . ARG A 1 99 ? -84.868 5.812 61.150 1.00 38.81 99 ARG A N 1
ATOM 769 C CA . ARG A 1 99 ? -85.043 4.665 62.077 1.00 38.81 99 ARG A CA 1
ATOM 770 C C . ARG A 1 99 ? -86.537 4.328 62.266 1.00 38.81 99 ARG A C 1
ATOM 772 O O . ARG A 1 99 ? -87.366 5.202 62.022 1.00 38.81 99 ARG A O 1
ATOM 779 N N . PRO A 1 100 ? -86.883 3.135 62.793 1.00 51.50 100 PRO A N 1
ATOM 780 C CA . PRO A 1 100 ? -87.165 2.957 64.243 1.00 51.50 100 PRO A CA 1
ATOM 781 C C . PRO A 1 100 ? -86.521 1.658 64.806 1.00 51.50 100 PRO A C 1
ATOM 783 O O . PRO A 1 100 ? -86.212 0.746 64.055 1.00 51.50 100 PRO A O 1
ATOM 786 N N . ALA A 1 101 ? -86.017 1.567 66.046 1.00 38.72 101 ALA A N 1
ATOM 787 C CA . ALA A 1 101 ? -86.665 1.453 67.369 1.00 38.72 101 ALA A CA 1
ATOM 788 C C . ALA A 1 101 ? -87.421 0.122 67.631 1.00 38.72 101 ALA A C 1
ATOM 790 O O . ALA A 1 101 ? -88.410 -0.161 66.969 1.00 38.72 101 ALA A O 1
ATOM 791 N N . GLY A 1 102 ? -86.984 -0.631 68.659 1.00 37.41 102 GLY A N 1
ATOM 792 C CA . GLY A 1 102 ? -87.734 -1.734 69.298 1.00 37.41 102 GLY A CA 1
ATOM 793 C C . GLY A 1 102 ? -86.886 -2.976 69.641 1.00 37.41 102 GLY A C 1
ATOM 794 O O . GLY A 1 102 ? -86.714 -3.849 68.806 1.00 37.41 102 GLY A O 1
ATOM 795 N N . THR A 1 103 ? -86.125 -2.989 70.743 1.00 39.91 103 THR A N 1
ATOM 796 C CA . THR A 1 103 ? -86.424 -3.706 72.013 1.00 39.91 103 THR A CA 1
ATOM 797 C C . THR A 1 103 ? -86.694 -5.220 71.918 1.00 39.91 103 THR A C 1
ATOM 799 O O . THR A 1 103 ? -87.748 -5.642 71.462 1.00 39.91 103 THR A O 1
ATOM 802 N N . LYS A 1 104 ? -85.830 -6.038 72.548 1.00 42.25 104 LYS A N 1
ATOM 803 C CA . LYS A 1 104 ? -86.180 -6.834 73.746 1.00 42.25 104 LYS A CA 1
ATOM 804 C C . LYS A 1 104 ? -84.951 -7.464 74.419 1.00 42.25 104 LYS A C 1
ATOM 806 O O . LYS A 1 104 ? -83.949 -7.785 73.795 1.00 42.25 104 LYS A O 1
ATOM 811 N N . ARG A 1 105 ? -85.079 -7.542 75.745 1.00 39.03 105 ARG A N 1
ATOM 812 C CA . ARG A 1 105 ? -84.134 -7.998 76.769 1.00 39.03 105 ARG A CA 1
ATOM 813 C C . ARG A 1 105 ? -83.946 -9.517 76.761 1.00 39.03 105 ARG A C 1
ATOM 815 O O . ARG A 1 105 ? -84.907 -10.245 76.541 1.00 39.03 105 ARG A O 1
ATOM 822 N N . GLY A 1 106 ? -82.773 -9.949 77.216 1.00 39.16 106 GLY A N 1
ATOM 823 C CA . GLY A 1 106 ? -82.528 -11.273 77.787 1.00 39.16 106 GLY A CA 1
ATOM 824 C C . GLY A 1 106 ? -81.157 -11.301 78.460 1.00 39.16 106 GLY A C 1
ATOM 825 O O . GLY A 1 106 ? -80.143 -11.378 77.782 1.00 39.16 106 GLY A O 1
ATOM 826 N N . VAL A 1 107 ? -81.127 -11.169 79.787 1.00 44.91 107 VAL A N 1
ATOM 827 C CA . VAL A 1 107 ? -79.928 -11.279 80.638 1.00 44.91 107 VAL A CA 1
ATOM 828 C C . VAL A 1 107 ? -80.045 -12.575 81.438 1.00 44.91 107 VAL A C 1
ATOM 830 O O . VAL A 1 107 ? -81.146 -12.838 81.923 1.00 44.91 107 VAL A O 1
ATOM 833 N N . ARG A 1 108 ? -78.903 -13.261 81.655 1.00 47.84 108 ARG A N 1
ATOM 834 C CA . ARG A 1 108 ? -78.446 -14.038 82.850 1.00 47.84 108 ARG A CA 1
ATOM 835 C C . ARG A 1 108 ? -77.830 -15.423 82.494 1.00 47.84 108 ARG A C 1
ATOM 837 O O . ARG A 1 108 ? -78.046 -15.884 81.383 1.00 47.84 108 ARG A O 1
ATOM 844 N N . PRO A 1 109 ? -76.952 -16.014 83.345 1.00 58.34 109 PRO A N 1
ATOM 845 C CA . PRO A 1 109 ? -75.500 -15.822 83.209 1.00 58.34 109 PRO A CA 1
ATOM 846 C C . PRO A 1 109 ? -74.689 -17.133 83.393 1.00 58.34 109 PRO A C 1
ATOM 848 O O . PRO A 1 109 ? -75.236 -18.187 83.686 1.00 58.34 109 PRO A O 1
ATOM 851 N N . GLY A 1 110 ? -73.357 -17.021 83.348 1.00 38.12 110 GLY A N 1
ATOM 852 C CA . GLY A 1 110 ? -72.465 -17.859 84.158 1.00 38.12 110 GLY A CA 1
ATOM 853 C C . GLY A 1 110 ? -71.854 -19.078 83.468 1.00 38.12 110 GLY A C 1
ATOM 854 O O . GLY A 1 110 ? -72.546 -20.019 83.113 1.00 38.12 110 GLY A O 1
ATOM 855 N N . ALA A 1 111 ? -70.525 -19.093 83.363 1.00 39.78 111 ALA A N 1
ATOM 856 C CA . ALA A 1 111 ? -69.674 -19.962 84.181 1.00 39.78 111 ALA A CA 1
ATOM 857 C C . ALA A 1 111 ? -68.231 -19.928 83.657 1.00 39.78 111 ALA A C 1
ATOM 859 O O . ALA A 1 111 ? -67.949 -20.131 82.481 1.00 39.78 111 ALA A O 1
ATOM 860 N N . SER A 1 112 ? -67.321 -19.658 84.583 1.00 51.84 112 SER A N 1
ATOM 861 C CA . SER A 1 112 ? -65.880 -19.827 84.455 1.00 51.84 112 SER A CA 1
ATOM 862 C C . SER A 1 112 ? -65.524 -21.312 84.413 1.00 51.84 112 SER A C 1
ATOM 864 O O . SER A 1 112 ? -65.886 -22.022 85.346 1.00 51.84 112 SER A O 1
ATOM 866 N N . THR A 1 113 ? -64.682 -21.736 83.468 1.00 43.75 113 THR A N 1
ATOM 867 C CA . THR A 1 113 ? -63.749 -22.854 83.687 1.00 43.75 113 THR A CA 1
ATOM 868 C C . THR A 1 113 ? -62.430 -22.613 82.961 1.00 43.75 113 THR A C 1
ATOM 870 O O . THR A 1 113 ? -62.369 -22.495 81.739 1.00 43.75 113 THR A O 1
ATOM 873 N N . LYS A 1 114 ? -61.363 -22.549 83.761 1.00 48.84 114 LYS A N 1
ATOM 874 C CA . LYS A 1 114 ? -59.961 -22.646 83.356 1.00 48.84 114 LYS A CA 1
ATOM 875 C C . LYS A 1 114 ? -59.664 -24.015 82.733 1.00 48.84 114 LYS A C 1
ATOM 877 O O . LYS A 1 114 ? -60.093 -25.028 83.267 1.00 48.84 114 LYS A O 1
ATOM 882 N N . GLY A 1 115 ? -58.760 -24.003 81.753 1.00 44.12 115 GLY A N 1
ATOM 883 C CA . GLY A 1 115 ? -57.702 -25.006 81.603 1.00 44.12 115 GLY A CA 1
ATOM 884 C C . GLY A 1 115 ? -58.019 -26.225 80.737 1.00 44.12 115 GLY A C 1
ATOM 885 O O . GLY A 1 115 ? -58.707 -27.140 81.163 1.00 44.12 115 GLY A O 1
ATOM 886 N N . SER A 1 116 ? -57.369 -26.331 79.579 1.00 45.72 116 SER A N 1
ATOM 887 C CA . SER A 1 116 ? -56.174 -27.180 79.425 1.00 45.72 116 SER A CA 1
ATOM 888 C C . SER A 1 116 ? -55.817 -27.393 77.948 1.00 45.72 116 SER A C 1
ATOM 890 O O . SER A 1 116 ? -56.641 -27.746 77.117 1.00 45.72 116 SER A O 1
ATOM 892 N N . SER A 1 117 ? -54.543 -27.138 77.647 1.00 51.16 117 SER A N 1
ATOM 893 C CA . SER A 1 117 ? -53.690 -27.934 76.761 1.00 51.16 117 SER A CA 1
ATOM 894 C C . SER A 1 117 ? -54.336 -28.635 75.553 1.00 51.16 117 SER A C 1
ATOM 896 O O . SER A 1 117 ? -54.740 -29.792 75.634 1.00 51.16 117 SER A O 1
ATOM 898 N N . MET A 1 118 ? -54.163 -28.036 74.374 1.00 50.59 118 MET A N 1
ATOM 899 C CA . MET A 1 118 ? -53.679 -28.808 73.228 1.00 50.59 118 MET A CA 1
ATOM 900 C C . MET A 1 118 ? -52.776 -27.931 72.360 1.00 50.59 118 MET A C 1
ATOM 902 O O . MET A 1 118 ? -53.214 -27.245 71.440 1.00 50.59 118 MET A O 1
ATOM 906 N N . ARG A 1 119 ? -51.474 -27.953 72.671 1.00 56.44 119 ARG A N 1
ATOM 907 C CA . ARG A 1 119 ? -50.430 -27.587 71.711 1.00 56.44 119 ARG A CA 1
ATOM 908 C C . ARG A 1 119 ? -50.531 -28.559 70.532 1.00 56.44 119 ARG A C 1
ATOM 910 O O . ARG A 1 119 ? -49.964 -29.644 70.581 1.00 56.44 119 ARG A O 1
ATOM 917 N N . ARG A 1 120 ? -51.225 -28.170 69.462 1.00 53.53 120 ARG A N 1
ATOM 918 C CA . ARG A 1 120 ? -50.893 -28.663 68.123 1.00 53.53 120 ARG A CA 1
ATOM 919 C C . ARG A 1 120 ? -49.795 -27.769 67.581 1.00 53.53 120 ARG A C 1
ATOM 921 O O . ARG A 1 120 ? -50.043 -26.686 67.066 1.00 53.53 120 ARG A O 1
ATOM 928 N N . THR A 1 121 ? -48.565 -28.228 67.751 1.00 55.53 121 THR A N 1
ATOM 929 C CA . THR A 1 121 ? -47.437 -27.796 66.935 1.00 55.53 121 THR A CA 1
ATOM 930 C C . THR A 1 121 ? -47.766 -28.098 65.477 1.00 55.53 121 THR A C 1
ATOM 932 O O . THR A 1 121 ? -47.705 -29.250 65.050 1.00 55.53 121 THR A O 1
ATOM 935 N N . LEU A 1 122 ? -48.126 -27.065 64.718 1.00 56.62 122 LEU A N 1
ATOM 936 C CA . LEU A 1 122 ? -47.977 -27.068 63.270 1.00 56.62 122 LEU A CA 1
ATOM 937 C C . LEU A 1 122 ? -46.474 -27.079 62.994 1.00 56.62 122 LEU A C 1
ATOM 939 O O . LEU A 1 122 ? -45.802 -26.053 63.042 1.00 56.62 122 LEU A O 1
ATOM 943 N N . ARG A 1 123 ? -45.926 -28.276 62.809 1.00 58.19 123 ARG A N 1
ATOM 944 C CA . ARG A 1 123 ? -44.569 -28.470 62.311 1.00 58.19 123 ARG A CA 1
ATOM 945 C C . ARG A 1 123 ? -44.645 -28.241 60.799 1.00 58.19 123 ARG A C 1
ATOM 947 O O . ARG A 1 123 ? -44.922 -29.168 60.048 1.00 58.19 123 ARG A O 1
ATOM 954 N N . SER A 1 124 ? -44.562 -26.975 60.392 1.00 58.66 124 SER A N 1
ATOM 955 C CA . SER A 1 124 ? -44.669 -26.544 58.997 1.00 58.66 124 SER A CA 1
ATOM 956 C C . SER A 1 124 ? -43.297 -26.591 58.320 1.00 58.66 124 SER A C 1
ATOM 958 O O . SER A 1 124 ? -42.413 -25.801 58.653 1.00 58.66 124 SER A O 1
ATOM 960 N N . GLU A 1 125 ? -43.133 -27.457 57.324 1.00 58.84 125 GLU A N 1
ATOM 961 C CA . GLU A 1 125 ? -41.990 -27.430 56.392 1.00 58.84 125 GLU A CA 1
ATOM 962 C C . GLU A 1 125 ? -41.996 -26.162 55.493 1.00 58.84 125 GLU A C 1
ATOM 964 O O . GLU A 1 125 ? -41.027 -25.876 54.795 1.00 58.84 125 GLU A O 1
ATOM 969 N N . GLU A 1 126 ? -43.056 -25.341 55.558 1.00 63.94 126 GLU A N 1
ATOM 970 C CA . GLU A 1 126 ? -43.228 -24.080 54.810 1.00 63.94 126 GLU A CA 1
ATOM 971 C C . GLU A 1 126 ? -42.137 -23.028 55.103 1.00 63.94 126 GLU A C 1
ATOM 973 O O . GLU A 1 126 ? -41.821 -22.187 54.256 1.00 63.94 126 GLU A O 1
ATOM 978 N N . GLY A 1 127 ? -41.503 -23.090 56.280 1.00 71.25 127 GLY A N 1
ATOM 979 C CA . GLY A 1 127 ? -40.407 -22.187 56.647 1.00 71.25 127 GLY A CA 1
ATOM 980 C C . GLY A 1 127 ? -39.105 -22.473 55.891 1.00 71.25 127 GLY A C 1
ATOM 981 O O . GLY A 1 127 ? -38.397 -21.541 55.512 1.00 71.25 127 GLY A O 1
ATOM 982 N N . ALA A 1 128 ? -38.805 -23.747 55.617 1.00 80.25 128 ALA A N 1
ATOM 983 C CA . ALA A 1 128 ? -37.586 -24.142 54.910 1.00 80.25 128 ALA A CA 1
ATOM 984 C C . ALA A 1 128 ? -37.648 -23.775 53.418 1.00 80.25 128 ALA A C 1
ATOM 986 O O . ALA A 1 128 ? -36.660 -23.298 52.854 1.00 80.25 128 ALA A O 1
ATOM 987 N N . SER A 1 129 ? -38.824 -23.902 52.789 1.00 87.00 129 SER A N 1
ATOM 988 C CA . SER A 1 129 ? -39.037 -23.484 51.396 1.00 87.00 129 SER A CA 1
ATOM 989 C C . SER A 1 129 ? -38.864 -21.979 51.186 1.00 87.00 129 SER A C 1
ATOM 991 O O . SER A 1 129 ? -38.323 -21.572 50.159 1.00 87.00 129 SER A O 1
ATOM 993 N N . LEU A 1 130 ? -39.260 -21.150 52.160 1.00 88.62 130 LEU A N 1
ATOM 994 C CA . LEU A 1 130 ? -39.061 -19.697 52.093 1.00 88.62 130 LEU A CA 1
ATOM 995 C C . LEU A 1 130 ? -37.575 -19.321 52.123 1.00 88.62 130 LEU A C 1
ATOM 997 O O . LEU A 1 130 ? -37.153 -18.432 51.385 1.00 88.62 130 LEU A O 1
ATOM 1001 N N . ILE A 1 131 ? -36.775 -20.026 52.929 1.00 91.25 131 ILE A N 1
ATOM 1002 C CA . ILE A 1 131 ? -35.324 -19.815 53.008 1.00 91.25 131 ILE A CA 1
ATOM 1003 C C . ILE A 1 131 ? -34.659 -20.193 51.679 1.00 91.25 131 ILE A C 1
ATOM 1005 O O . ILE A 1 131 ? -33.877 -19.411 51.139 1.00 91.25 131 ILE A O 1
ATOM 1009 N N . LEU A 1 132 ? -35.004 -21.356 51.114 1.00 90.06 132 LEU A N 1
ATOM 1010 C CA . LEU A 1 132 ? -34.457 -21.798 49.829 1.00 90.06 132 LEU A CA 1
ATOM 1011 C C . LEU A 1 132 ? -34.842 -20.840 48.691 1.00 90.06 132 LEU A C 1
ATOM 1013 O O . LEU A 1 132 ? -33.985 -20.465 47.892 1.00 90.06 132 LEU A O 1
ATOM 1017 N N . LEU A 1 133 ? -36.104 -20.396 48.644 1.00 94.12 133 LEU A N 1
ATOM 1018 C CA . LEU A 1 133 ? -36.576 -19.418 47.662 1.00 94.12 133 LEU A CA 1
ATOM 1019 C C . LEU A 1 133 ? -35.800 -18.101 47.768 1.00 94.12 133 LEU A C 1
ATOM 1021 O O . LEU A 1 133 ? -35.380 -17.563 46.746 1.00 94.12 133 LEU A O 1
ATOM 1025 N N . ALA A 1 134 ? -35.576 -17.597 48.984 1.00 93.88 134 ALA A N 1
ATOM 1026 C CA . ALA A 1 134 ? -34.827 -16.364 49.205 1.00 93.88 134 ALA A CA 1
ATOM 1027 C C . ALA A 1 134 ? -33.376 -16.477 48.711 1.00 93.88 134 ALA A C 1
ATOM 1029 O O . ALA A 1 134 ? -32.881 -15.564 48.047 1.00 93.88 134 ALA A O 1
ATOM 1030 N N . ILE A 1 135 ? -32.710 -17.607 48.968 1.00 94.25 135 ILE A N 1
ATOM 1031 C CA . ILE A 1 135 ? -31.340 -17.856 48.496 1.00 94.25 135 ILE A CA 1
ATOM 1032 C C . ILE A 1 135 ? -31.302 -17.929 46.965 1.00 94.25 135 ILE A C 1
ATOM 1034 O O . ILE A 1 135 ? -30.488 -17.248 46.341 1.00 94.25 135 ILE A O 1
ATOM 1038 N N . MET A 1 136 ? -32.207 -18.695 46.348 1.00 95.62 136 MET A N 1
ATOM 1039 C CA . MET A 1 136 ? -32.253 -18.855 44.890 1.00 95.62 136 MET A CA 1
ATOM 1040 C C . MET A 1 136 ? -32.606 -17.544 44.181 1.00 95.62 136 MET A C 1
ATOM 1042 O O . MET A 1 136 ? -31.964 -17.188 43.195 1.00 95.62 136 MET A O 1
ATOM 1046 N N . ALA A 1 137 ? -33.571 -16.783 44.702 1.00 94.00 137 ALA A N 1
ATOM 1047 C CA . ALA A 1 137 ? -33.914 -15.468 44.170 1.00 94.00 137 ALA A CA 1
ATOM 1048 C C . ALA A 1 137 ? -32.720 -14.506 44.261 1.00 94.00 137 ALA A C 1
ATOM 1050 O O . ALA A 1 137 ? -32.385 -13.849 43.276 1.00 94.00 137 ALA A O 1
ATOM 1051 N N . THR A 1 138 ? -32.029 -14.472 45.406 1.00 91.62 138 THR A N 1
ATOM 1052 C CA . THR A 1 138 ? -30.823 -13.648 45.591 1.00 91.62 138 THR A CA 1
ATOM 1053 C C . THR A 1 138 ? -29.728 -14.034 44.598 1.00 91.62 138 THR A C 1
ATOM 1055 O O . THR A 1 138 ? -29.121 -13.153 43.991 1.00 91.62 138 THR A O 1
ATOM 1058 N N . ALA A 1 139 ? -29.515 -15.334 44.370 1.00 92.88 139 ALA A N 1
ATOM 1059 C CA . ALA A 1 139 ? -28.554 -15.818 43.384 1.00 92.88 139 ALA A CA 1
ATOM 1060 C C . ALA A 1 139 ? -28.910 -15.346 41.963 1.00 92.88 139 ALA A C 1
ATOM 1062 O O . ALA A 1 139 ? -28.052 -14.809 41.265 1.00 92.88 139 ALA A O 1
ATOM 1063 N N . VAL A 1 140 ? -30.176 -15.463 41.549 1.00 94.88 140 VAL A N 1
ATOM 1064 C CA . VAL A 1 140 ? -30.637 -14.995 40.229 1.00 94.88 140 VAL A CA 1
ATOM 1065 C C . VAL A 1 140 ? -30.432 -13.485 40.065 1.00 94.88 140 VAL A C 1
ATOM 1067 O O . VAL A 1 140 ? -29.917 -13.051 39.033 1.00 94.88 140 VAL A O 1
ATOM 1070 N N . PHE A 1 141 ? -30.761 -12.677 41.078 1.00 90.69 141 PHE A N 1
ATOM 1071 C CA . PHE A 1 141 ? -30.523 -11.230 41.029 1.00 90.69 141 PHE A CA 1
ATOM 1072 C C . PHE A 1 141 ? -29.032 -10.878 40.978 1.00 90.69 141 PHE A C 1
ATOM 1074 O O . PHE A 1 141 ? -28.658 -9.961 40.248 1.00 90.69 141 PHE A O 1
ATOM 1081 N N . ALA A 1 142 ? -28.176 -11.620 41.685 1.00 89.12 142 ALA A N 1
ATOM 1082 C CA . ALA A 1 142 ? -26.729 -11.423 41.637 1.00 89.12 142 ALA A CA 1
ATOM 1083 C C . ALA A 1 142 ? -26.157 -11.690 40.231 1.00 89.12 142 ALA A C 1
ATOM 1085 O O . ALA A 1 142 ? -25.375 -10.887 39.720 1.00 89.12 142 ALA A O 1
ATOM 1086 N N . PHE A 1 143 ? -26.592 -12.763 39.561 1.00 90.69 143 PHE A N 1
ATOM 1087 C CA . PHE A 1 143 ? -26.183 -13.047 38.180 1.00 90.69 143 PHE A CA 1
ATOM 1088 C C . PHE A 1 143 ? -26.737 -12.030 37.174 1.00 90.69 143 PHE A C 1
ATOM 1090 O O . PHE A 1 143 ? -26.025 -11.626 36.250 1.00 90.69 143 PHE A O 1
ATOM 1097 N N . ALA A 1 144 ? -27.979 -11.571 37.353 1.00 91.75 144 ALA A N 1
ATOM 1098 C CA . ALA A 1 144 ? -28.564 -10.531 36.507 1.00 91.75 144 ALA A CA 1
ATOM 1099 C C . ALA A 1 144 ? -27.793 -9.205 36.625 1.00 91.75 144 ALA A C 1
ATOM 1101 O O . ALA A 1 144 ? -27.449 -8.594 35.614 1.00 91.75 144 ALA A O 1
ATOM 1102 N N . ALA A 1 145 ? -27.456 -8.800 37.851 1.00 89.56 145 ALA A N 1
ATOM 1103 C CA . ALA A 1 145 ? -26.644 -7.623 38.137 1.00 89.56 145 ALA A CA 1
ATOM 1104 C C . ALA A 1 145 ? -25.257 -7.692 37.473 1.00 89.56 145 ALA A C 1
ATOM 1106 O O . ALA A 1 145 ? -24.849 -6.750 36.790 1.00 89.56 145 ALA A O 1
ATOM 1107 N N . LEU A 1 146 ? -24.571 -8.833 37.600 1.00 87.31 146 LEU A N 1
ATOM 1108 C CA . LEU A 1 146 ? -23.283 -9.077 36.947 1.00 87.31 146 LEU A CA 1
ATOM 1109 C C . LEU A 1 146 ? -23.388 -8.967 35.419 1.00 87.31 146 LEU A C 1
ATOM 1111 O O . LEU A 1 146 ? -22.529 -8.370 34.772 1.00 87.31 146 LEU A O 1
ATOM 1115 N N . THR A 1 147 ? -24.461 -9.512 34.843 1.00 92.94 147 THR A N 1
ATOM 1116 C CA . THR A 1 147 ? -24.698 -9.482 33.394 1.00 92.94 147 THR A CA 1
ATOM 1117 C C . THR A 1 147 ? -24.842 -8.050 32.875 1.00 92.94 147 THR A C 1
ATOM 1119 O O . THR A 1 147 ? -24.293 -7.726 31.824 1.00 92.94 147 THR A O 1
ATOM 1122 N N . VAL A 1 148 ? -25.529 -7.172 33.615 1.00 90.25 148 VAL A N 1
ATOM 1123 C CA . VAL A 1 148 ? -25.674 -5.753 33.246 1.00 90.25 148 VAL A CA 1
ATOM 1124 C C . VAL A 1 148 ? -24.328 -5.028 33.282 1.00 90.25 148 VAL A C 1
ATOM 1126 O O . VAL A 1 148 ? -23.996 -4.319 32.331 1.00 90.25 148 VAL A O 1
ATOM 1129 N N . ASP A 1 149 ? -23.534 -5.230 34.338 1.00 87.75 149 ASP A N 1
ATOM 1130 C CA . ASP A 1 149 ? -22.215 -4.597 34.466 1.00 87.75 149 ASP A CA 1
ATOM 1131 C C . ASP A 1 149 ? -21.261 -5.037 33.335 1.00 87.75 149 ASP A C 1
ATOM 1133 O O . ASP A 1 149 ? -20.615 -4.195 32.704 1.00 87.75 149 ASP A O 1
ATOM 1137 N N . ILE A 1 150 ? -21.225 -6.336 33.010 1.00 89.81 150 ILE A N 1
ATOM 1138 C CA . ILE A 1 150 ? -20.428 -6.866 31.890 1.00 89.81 150 ILE A CA 1
ATOM 1139 C C . ILE A 1 150 ? -20.949 -6.339 30.548 1.00 89.81 150 ILE A C 1
ATOM 1141 O O . ILE A 1 150 ? -20.157 -5.923 29.702 1.00 89.81 150 ILE A O 1
ATOM 1145 N N . GLY A 1 151 ? -22.268 -6.321 30.344 1.00 91.25 151 GLY A N 1
ATOM 1146 C CA . GLY A 1 151 ? -22.874 -5.887 29.085 1.00 91.25 151 GLY A CA 1
ATOM 1147 C C . GLY A 1 151 ? -22.499 -4.452 28.713 1.00 91.25 151 GLY A C 1
ATOM 1148 O O . GLY A 1 151 ? -22.153 -4.175 27.565 1.00 91.25 151 GLY A O 1
ATOM 1149 N N . ILE A 1 152 ? -22.487 -3.548 29.693 1.00 88.25 152 ILE A N 1
ATOM 1150 C CA . ILE A 1 152 ? -22.099 -2.148 29.476 1.00 88.25 152 ILE A CA 1
ATOM 1151 C C . ILE A 1 152 ? -20.600 -2.027 29.198 1.00 88.25 152 ILE A C 1
ATOM 1153 O O . ILE A 1 152 ? -20.210 -1.253 28.324 1.00 88.25 152 ILE A O 1
ATOM 1157 N N . MET A 1 153 ? -19.765 -2.821 29.873 1.00 89.69 153 MET A N 1
ATOM 1158 C CA . MET A 1 153 ? -18.323 -2.849 29.621 1.00 89.69 153 MET A CA 1
ATOM 1159 C C . MET A 1 153 ? -17.994 -3.310 28.196 1.00 89.69 153 MET A C 1
ATOM 1161 O O . MET A 1 153 ? -17.180 -2.684 27.516 1.00 89.69 153 MET A O 1
ATOM 1165 N N . LEU A 1 154 ? -18.648 -4.376 27.727 1.00 91.81 154 LEU A N 1
ATOM 1166 C CA . LEU A 1 154 ? -18.460 -4.891 26.371 1.00 91.81 154 LEU A CA 1
ATOM 1167 C C . LEU A 1 154 ? -18.915 -3.874 25.322 1.00 91.81 154 LEU A C 1
ATOM 1169 O O . LEU A 1 154 ? -18.181 -3.603 24.373 1.00 91.81 154 LEU A O 1
ATOM 1173 N N . LEU A 1 155 ? -20.074 -3.244 25.532 1.00 92.50 155 LEU A N 1
ATOM 1174 C CA . LEU A 1 155 ? -20.582 -2.211 24.632 1.00 92.50 155 LEU A CA 1
ATOM 1175 C C . LEU A 1 155 ? -19.642 -1.001 24.560 1.00 92.50 155 LEU A C 1
ATOM 1177 O O . LEU A 1 155 ? -19.353 -0.503 23.472 1.00 92.50 155 LEU A O 1
ATOM 1181 N N . ALA A 1 156 ? -19.137 -0.545 25.705 1.00 92.00 156 ALA A N 1
ATOM 1182 C CA . ALA A 1 156 ? -18.176 0.546 25.756 1.00 92.00 156 ALA A CA 1
ATOM 1183 C C . ALA A 1 156 ? -16.886 0.195 25.002 1.00 92.00 156 ALA A C 1
ATOM 1185 O O . ALA A 1 156 ? -16.335 1.046 24.306 1.00 92.00 156 ALA A O 1
ATOM 1186 N N . ARG A 1 157 ? -16.414 -1.057 25.102 1.00 92.38 157 ARG A N 1
ATOM 1187 C CA . ARG A 1 157 ? -15.191 -1.507 24.424 1.00 92.38 157 ARG A CA 1
ATOM 1188 C C . ARG A 1 157 ? -15.353 -1.464 22.911 1.00 92.38 157 ARG A C 1
ATOM 1190 O O . ARG A 1 157 ? -14.484 -0.928 22.235 1.00 92.38 157 ARG A O 1
ATOM 1197 N N . THR A 1 158 ? -16.484 -1.940 22.396 1.00 94.50 158 THR A N 1
ATOM 1198 C CA . THR A 1 158 ? -16.807 -1.835 20.966 1.00 94.50 158 THR A CA 1
ATOM 1199 C C . THR A 1 158 ? -16.883 -0.377 20.508 1.00 94.50 158 THR A C 1
ATOM 1201 O O . THR A 1 158 ? -16.380 -0.040 19.443 1.00 94.50 158 THR A O 1
ATOM 1204 N N . GLN A 1 159 ? -17.456 0.518 21.317 1.00 94.50 159 GLN A N 1
ATOM 1205 C CA . GLN A 1 159 ? -17.529 1.944 20.978 1.00 94.50 159 GLN A CA 1
ATOM 1206 C C . GLN A 1 159 ? -16.151 2.621 20.941 1.00 94.50 159 GLN A C 1
ATOM 1208 O O . GLN A 1 159 ? -15.906 3.434 20.053 1.00 94.50 159 GLN A O 1
ATOM 1213 N N . LEU A 1 160 ? -15.249 2.290 21.874 1.00 94.06 160 LEU A N 1
ATOM 1214 C CA . LEU A 1 160 ? -13.867 2.781 21.836 1.00 94.06 160 LEU A CA 1
ATOM 1215 C C . LEU A 1 160 ? -13.096 2.217 20.640 1.00 94.06 160 LEU A C 1
ATOM 1217 O O . LEU A 1 160 ? -12.339 2.961 20.026 1.00 94.06 160 LEU A O 1
ATOM 1221 N N . GLN A 1 161 ? -13.312 0.946 20.290 1.00 95.12 161 GLN A N 1
ATOM 1222 C CA . GLN A 1 161 ? -12.681 0.338 19.119 1.00 95.12 161 GLN A CA 1
ATOM 1223 C C . GLN A 1 161 ? -13.109 1.055 17.835 1.00 95.12 161 GLN A C 1
ATOM 1225 O O . GLN A 1 161 ? -12.252 1.530 17.102 1.00 95.12 161 GLN A O 1
ATOM 1230 N N . ASN A 1 162 ? -14.412 1.288 17.645 1.00 93.94 162 ASN A N 1
ATOM 1231 C CA . ASN A 1 162 ? -14.920 2.047 16.496 1.00 93.94 162 ASN A CA 1
ATOM 1232 C C . ASN A 1 162 ? -14.306 3.458 16.402 1.00 93.94 162 ASN A C 1
ATOM 1234 O O . ASN A 1 162 ? -14.021 3.942 15.306 1.00 93.94 162 ASN A O 1
ATOM 1238 N N . ALA A 1 163 ? -14.100 4.119 17.547 1.00 93.94 163 ALA A N 1
ATOM 1239 C CA . ALA A 1 163 ? -13.445 5.421 17.596 1.00 93.94 163 ALA A CA 1
ATOM 1240 C C . ALA A 1 163 ? -11.966 5.335 17.188 1.00 93.94 163 ALA A C 1
ATOM 1242 O O . ALA A 1 163 ? -11.508 6.154 16.392 1.00 93.94 163 ALA A O 1
ATOM 1243 N N . ALA A 1 164 ? -11.234 4.343 17.707 1.00 94.69 164 ALA A N 1
ATOM 1244 C CA . ALA A 1 164 ? -9.833 4.109 17.373 1.00 94.69 164 ALA A CA 1
ATOM 1245 C C . ALA A 1 164 ? -9.657 3.761 15.886 1.00 94.69 164 ALA A C 1
ATOM 1247 O O . ALA A 1 164 ? -8.833 4.383 15.219 1.00 94.69 164 ALA A O 1
ATOM 1248 N N . ASP A 1 165 ? -10.469 2.846 15.349 1.00 94.19 165 ASP A N 1
ATOM 1249 C CA . ASP A 1 165 ? -10.405 2.405 13.950 1.00 94.19 165 ASP A CA 1
ATOM 1250 C C . ASP A 1 165 ? -10.695 3.562 12.990 1.00 94.19 165 ASP A C 1
ATOM 1252 O O . ASP A 1 165 ? -9.943 3.808 12.046 1.00 94.19 165 ASP A O 1
ATOM 1256 N N . SER A 1 166 ? -11.755 4.331 13.262 1.00 91.88 166 SER A N 1
ATOM 1257 C CA . SER A 1 166 ? -12.116 5.493 12.449 1.00 91.88 166 SER A CA 1
ATOM 1258 C C . SER A 1 166 ? -11.040 6.578 12.484 1.00 91.88 166 SER A C 1
ATOM 1260 O O . SER A 1 166 ? -10.770 7.196 11.456 1.00 91.88 166 SER A O 1
ATOM 1262 N N . ALA A 1 167 ? -10.435 6.826 13.647 1.00 93.38 167 ALA A N 1
ATOM 1263 C CA . ALA A 1 167 ? -9.368 7.808 13.796 1.00 93.38 167 ALA A CA 1
ATOM 1264 C C . ALA A 1 167 ? -8.074 7.358 13.100 1.00 93.38 167 ALA A C 1
ATOM 1266 O O . ALA A 1 167 ? -7.449 8.159 12.401 1.00 93.38 167 ALA A O 1
ATOM 1267 N N . ALA A 1 168 ? -7.701 6.081 13.234 1.00 93.81 168 ALA A N 1
ATOM 1268 C CA . ALA A 1 168 ? -6.545 5.501 12.559 1.00 93.81 168 ALA A CA 1
ATOM 1269 C C . ALA A 1 168 ? -6.719 5.541 11.035 1.00 93.81 168 ALA A C 1
ATOM 1271 O O . ALA A 1 168 ? -5.822 6.000 10.330 1.00 93.81 168 ALA A O 1
ATOM 1272 N N . LEU A 1 169 ? -7.891 5.156 10.519 1.00 89.75 169 LEU A N 1
ATOM 1273 C CA . LEU A 1 169 ? -8.184 5.197 9.086 1.00 89.75 169 LEU A CA 1
ATOM 1274 C C . LEU A 1 169 ? -8.158 6.628 8.533 1.00 89.75 169 LEU A C 1
ATOM 1276 O O . LEU A 1 169 ? -7.561 6.875 7.484 1.00 89.75 169 LEU A O 1
ATOM 1280 N N . ALA A 1 170 ? -8.764 7.581 9.246 1.00 88.62 170 ALA A N 1
ATOM 1281 C CA . ALA A 1 170 ? -8.762 8.983 8.843 1.00 88.62 170 ALA A CA 1
ATOM 1282 C C . ALA A 1 170 ? -7.339 9.565 8.826 1.00 88.62 170 ALA A C 1
ATOM 1284 O O . ALA A 1 170 ? -6.941 10.180 7.837 1.00 88.62 170 ALA A O 1
ATOM 1285 N N . GLY A 1 171 ? -6.540 9.313 9.867 1.00 88.44 171 GLY A N 1
ATOM 1286 C CA . GLY A 1 171 ? -5.139 9.732 9.911 1.00 88.44 171 GLY A CA 1
ATOM 1287 C C . GLY A 1 171 ? -4.295 9.089 8.807 1.00 88.44 171 GLY A C 1
ATOM 1288 O O . GLY A 1 171 ? -3.547 9.785 8.123 1.00 88.44 171 GLY A O 1
ATOM 1289 N N . ALA A 1 172 ? -4.467 7.788 8.560 1.00 86.69 172 ALA A N 1
ATOM 1290 C CA . ALA A 1 172 ? -3.783 7.085 7.476 1.00 86.69 172 ALA A CA 1
ATOM 1291 C C . ALA A 1 172 ? -4.165 7.647 6.100 1.00 86.69 172 ALA A C 1
ATOM 1293 O O . ALA A 1 172 ? -3.302 7.818 5.245 1.00 86.69 172 ALA A O 1
ATOM 1294 N N . SER A 1 173 ? -5.433 8.003 5.882 1.00 80.56 173 SER A N 1
ATOM 1295 C CA . SER A 1 173 ? -5.852 8.618 4.618 1.00 80.56 173 SER A CA 1
ATOM 1296 C C . SER A 1 173 ? -5.135 9.944 4.341 1.00 80.56 173 SER A C 1
ATOM 1298 O O . SER A 1 173 ? -4.767 10.204 3.199 1.00 80.56 173 SER A O 1
ATOM 1300 N N . VAL A 1 174 ? -4.861 10.738 5.382 1.00 81.94 174 VAL A N 1
ATOM 1301 C CA . VAL A 1 174 ? -4.091 11.982 5.262 1.00 81.94 174 VAL A CA 1
ATOM 1302 C C . VAL A 1 174 ? -2.625 11.681 4.999 1.00 81.94 174 VAL A C 1
ATOM 1304 O O . VAL A 1 174 ? -2.074 12.257 4.070 1.00 81.94 174 VAL A O 1
ATOM 1307 N N . LEU A 1 175 ? -2.020 10.731 5.725 1.00 78.56 175 LEU A N 1
ATOM 1308 C CA . LEU A 1 175 ? -0.647 10.287 5.444 1.00 78.56 175 LEU A CA 1
ATOM 1309 C C . LEU A 1 175 ? -0.477 9.869 3.977 1.00 78.56 175 LEU A C 1
ATOM 1311 O O . LEU A 1 175 ? 0.540 10.193 3.365 1.00 78.56 175 LEU A O 1
ATOM 1315 N N . ALA A 1 176 ? -1.484 9.198 3.407 1.00 73.56 176 ALA A N 1
ATOM 1316 C CA . ALA A 1 176 ? -1.488 8.806 2.003 1.00 73.56 176 ALA A CA 1
ATOM 1317 C C . ALA A 1 176 ? -1.516 10.010 1.049 1.00 73.56 176 ALA A C 1
ATOM 1319 O O . ALA A 1 176 ? -0.885 9.946 0.002 1.00 73.56 176 ALA A O 1
ATOM 1320 N N . GLN A 1 177 ? -2.240 11.081 1.388 1.00 67.81 177 GLN A N 1
ATOM 1321 C CA . GLN A 1 177 ? -2.437 12.259 0.531 1.00 67.81 177 GLN A CA 1
ATOM 1322 C C . GLN A 1 177 ? -1.307 13.290 0.651 1.00 67.81 177 GLN A C 1
ATOM 1324 O O . GLN A 1 177 ? -0.996 13.977 -0.319 1.00 67.81 177 GLN A O 1
ATOM 1329 N N . THR A 1 178 ? -0.682 13.409 1.824 1.00 64.31 178 THR A N 1
ATOM 1330 C CA . THR A 1 178 ? 0.316 14.448 2.132 1.00 64.31 178 THR A CA 1
ATOM 1331 C C . THR A 1 178 ? 1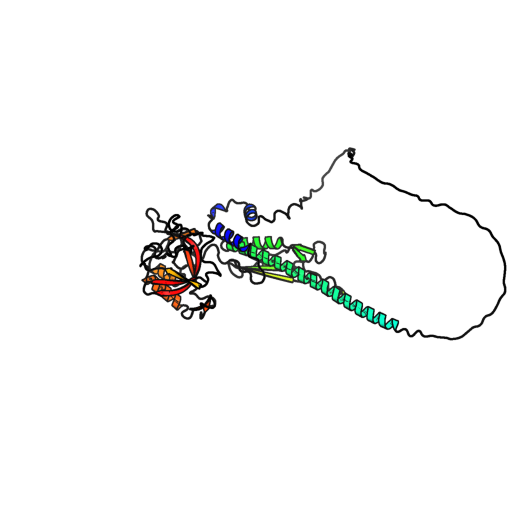.758 13.952 2.072 1.00 64.31 178 THR A C 1
ATOM 1333 O O . THR A 1 178 ? 2.656 14.635 2.557 1.00 64.31 178 THR A O 1
ATOM 1336 N N . ALA A 1 179 ? 1.992 12.768 1.493 1.00 63.91 179 ALA A N 1
ATOM 1337 C CA . ALA A 1 179 ? 3.307 12.126 1.451 1.00 63.91 179 ALA A CA 1
ATOM 1338 C C . ALA A 1 179 ? 3.953 11.995 2.850 1.00 63.91 179 ALA A C 1
ATOM 1340 O O . ALA A 1 179 ? 5.148 12.231 3.027 1.00 63.91 179 ALA A O 1
ATOM 1341 N N . GLY A 1 180 ? 3.146 11.624 3.853 1.00 65.19 180 GLY A N 1
ATOM 1342 C CA . GLY A 1 180 ? 3.626 11.342 5.206 1.00 65.19 180 GLY A CA 1
ATOM 1343 C C . GLY A 1 180 ? 3.654 12.525 6.182 1.00 65.19 180 GLY A C 1
ATOM 1344 O O . GLY A 1 180 ? 4.376 12.448 7.177 1.00 65.19 180 GLY A O 1
ATOM 1345 N N . ASP A 1 181 ? 2.882 13.601 5.967 1.00 73.81 181 ASP A N 1
ATOM 1346 C CA . ASP A 1 181 ? 2.761 14.681 6.964 1.00 73.81 181 ASP A CA 1
ATOM 1347 C C . ASP A 1 181 ? 2.019 14.201 8.228 1.00 73.81 181 ASP A C 1
ATOM 1349 O O . ASP A 1 181 ? 0.788 14.100 8.279 1.00 73.81 181 ASP A O 1
ATOM 1353 N N . GLN A 1 182 ? 2.798 13.920 9.273 1.00 84.00 182 GLN A N 1
ATOM 1354 C CA . GLN A 1 182 ? 2.318 13.417 10.558 1.00 84.00 182 GLN A CA 1
ATOM 1355 C C . GLN A 1 182 ? 1.575 14.468 11.391 1.00 84.00 182 GLN A C 1
ATOM 1357 O O . GLN A 1 182 ? 0.764 14.101 12.246 1.00 84.00 182 GLN A O 1
ATOM 1362 N N . ILE A 1 183 ? 1.828 15.764 11.173 1.00 82.56 183 ILE A N 1
ATOM 1363 C CA . ILE A 1 183 ? 1.187 16.837 11.944 1.00 82.56 183 ILE A CA 1
ATOM 1364 C C . ILE A 1 183 ? -0.282 16.928 11.537 1.00 82.56 183 ILE A C 1
ATOM 1366 O O . ILE A 1 183 ? -1.170 16.873 12.395 1.00 82.56 183 ILE A O 1
ATOM 1370 N N . GLU A 1 184 ? -0.542 16.987 10.231 1.00 80.81 184 GLU A N 1
ATOM 1371 C CA . GLU A 1 184 ? -1.909 17.058 9.714 1.00 80.81 184 GLU A CA 1
ATOM 1372 C C . GLU A 1 184 ? -2.656 15.733 9.924 1.00 80.81 184 GLU A C 1
ATOM 1374 O O . GLU A 1 184 ? -3.806 15.734 10.373 1.00 80.81 184 GLU A O 1
ATOM 1379 N N . ALA A 1 185 ? -1.989 14.589 9.723 1.00 84.75 185 ALA A N 1
ATOM 1380 C CA . ALA A 1 185 ? -2.581 13.277 9.987 1.00 84.75 185 ALA A CA 1
ATOM 1381 C C . ALA A 1 185 ? -3.045 13.129 11.442 1.00 84.75 185 ALA A C 1
ATOM 1383 O O . ALA A 1 185 ? -4.140 12.626 11.709 1.00 84.75 185 ALA A O 1
ATOM 1384 N N . LYS A 1 186 ? -2.248 13.628 12.393 1.00 90.75 186 LYS A N 1
ATOM 1385 C CA . LYS A 1 186 ? -2.597 13.634 13.814 1.00 90.75 186 LYS A CA 1
ATOM 1386 C C . LYS A 1 186 ? -3.788 14.540 14.115 1.00 90.75 186 LYS A C 1
ATOM 1388 O O . LYS A 1 186 ? -4.693 14.124 14.836 1.00 90.75 186 LYS A O 1
ATOM 1393 N N . LYS A 1 187 ? -3.821 15.754 13.555 1.00 88.62 187 LYS A N 1
ATOM 1394 C CA . LYS A 1 187 ? -4.941 16.698 13.722 1.00 88.62 187 LYS A CA 1
ATOM 1395 C C . LYS A 1 187 ? -6.258 16.085 13.237 1.00 88.62 187 LYS A C 1
ATOM 1397 O O . LYS A 1 187 ? -7.271 16.161 13.935 1.00 88.62 187 LYS A O 1
ATOM 1402 N N . VAL A 1 188 ? -6.241 15.437 12.072 1.00 87.19 188 VAL A N 1
ATOM 1403 C CA . VAL A 1 188 ? -7.427 14.789 11.500 1.00 87.19 188 VAL A CA 1
ATOM 1404 C C . VAL A 1 188 ? -7.843 13.558 12.306 1.00 87.19 188 VAL A C 1
ATOM 1406 O O . VAL A 1 188 ? -9.030 13.422 12.603 1.00 87.19 188 VAL A O 1
ATOM 1409 N N . ALA A 1 189 ? -6.902 12.713 12.739 1.00 91.06 189 ALA A N 1
ATOM 1410 C CA . ALA A 1 189 ? -7.204 11.565 13.598 1.00 91.06 189 ALA A CA 1
ATOM 1411 C C . ALA A 1 189 ? -7.903 11.989 14.905 1.00 91.06 189 ALA A C 1
ATOM 1413 O O . ALA A 1 189 ? -8.933 11.420 15.267 1.00 91.06 189 ALA A O 1
ATOM 1414 N N . LEU A 1 190 ? -7.407 13.044 15.565 1.00 90.31 190 LEU A N 1
ATOM 1415 C CA . LEU A 1 190 ? -8.019 13.597 16.780 1.00 90.31 190 LEU A CA 1
ATOM 1416 C C . LEU A 1 190 ? -9.438 14.133 16.528 1.00 90.31 190 LEU A C 1
ATOM 1418 O O . LEU A 1 190 ? -10.334 13.915 17.346 1.00 90.31 190 LEU A O 1
ATOM 1422 N N . ARG A 1 191 ? -9.669 14.796 15.386 1.00 88.69 191 ARG A N 1
ATOM 1423 C CA . ARG A 1 191 ? -11.005 15.280 15.006 1.00 88.69 191 ARG A CA 1
ATOM 1424 C C . ARG A 1 191 ? -11.987 14.121 14.853 1.00 88.69 191 ARG A C 1
ATOM 1426 O O . ARG A 1 191 ? -13.043 14.153 15.477 1.00 88.69 191 ARG A O 1
ATOM 1433 N N . PHE A 1 192 ? -11.627 13.089 14.093 1.00 89.06 192 PHE A N 1
ATOM 1434 C CA . PHE A 1 192 ? -12.497 11.928 13.880 1.00 89.06 192 PHE A CA 1
ATOM 1435 C C . PHE A 1 192 ? -12.762 11.154 15.174 1.00 89.06 192 PHE A C 1
ATOM 1437 O O . PHE A 1 192 ? -13.899 10.765 15.424 1.00 89.06 192 PHE A O 1
ATOM 1444 N N . ALA A 1 193 ? -11.764 11.002 16.048 1.00 89.06 193 ALA A N 1
ATOM 1445 C CA . ALA A 1 193 ? -11.983 10.415 17.368 1.00 89.06 193 ALA A CA 1
ATOM 1446 C C . ALA A 1 193 ? -13.034 11.194 18.181 1.00 89.06 193 ALA A C 1
ATOM 1448 O O . ALA A 1 193 ? -13.913 10.587 18.792 1.00 89.06 193 ALA A O 1
ATOM 1449 N N . SER A 1 194 ? -12.994 12.532 18.134 1.00 86.75 194 SER A N 1
ATOM 1450 C CA . SER A 1 194 ? -13.929 13.393 18.873 1.00 86.75 194 SER A CA 1
ATOM 1451 C C . SER A 1 194 ? -15.382 13.334 18.375 1.00 86.75 194 SER A C 1
ATOM 1453 O O . SER A 1 194 ? -16.301 13.672 19.127 1.00 86.75 194 SER A O 1
ATOM 1455 N N . GLU A 1 195 ? -15.607 12.878 17.138 1.00 89.31 195 GLU A N 1
ATOM 1456 C CA . GLU A 1 195 ? -16.947 12.663 16.572 1.00 89.31 195 GLU A CA 1
ATOM 1457 C C . GLU A 1 195 ? -17.601 11.386 17.111 1.00 89.31 195 GLU A C 1
ATOM 1459 O O . GLU A 1 195 ? -18.831 11.293 17.204 1.00 89.31 195 GLU A O 1
ATOM 1464 N N . HIS A 1 196 ? -16.787 10.418 17.538 1.00 92.00 196 HIS A N 1
ATOM 1465 C CA . HIS A 1 196 ? -17.270 9.206 18.176 1.00 92.00 196 HIS A CA 1
ATOM 1466 C C . HIS A 1 196 ? -17.599 9.441 19.644 1.00 92.00 196 HIS A C 1
ATOM 1468 O O . HIS A 1 196 ? -17.000 10.248 20.363 1.00 92.00 196 HIS A O 1
ATOM 1474 N N . ARG A 1 197 ? -18.590 8.689 20.118 1.00 92.00 197 ARG A N 1
ATOM 1475 C CA . ARG A 1 197 ? -18.993 8.698 21.519 1.00 92.00 197 ARG A CA 1
ATOM 1476 C C . ARG A 1 197 ? -18.917 7.283 22.061 1.00 92.00 197 ARG A C 1
ATOM 1478 O O . ARG A 1 197 ? -19.306 6.338 21.382 1.00 92.00 197 ARG A O 1
ATOM 1485 N N . ALA A 1 198 ? -18.465 7.167 23.299 1.00 91.44 198 ALA A N 1
ATOM 1486 C CA . ALA A 1 198 ? -18.454 5.914 24.035 1.00 91.44 198 ALA A CA 1
ATOM 1487 C C . ALA A 1 198 ? -19.039 6.123 25.433 1.00 91.44 198 ALA A C 1
ATOM 1489 O O . ALA A 1 198 ? -19.053 7.247 25.949 1.00 91.44 198 ALA A O 1
ATOM 1490 N N . PHE A 1 199 ? -19.487 5.056 26.080 1.00 90.50 199 PHE A N 1
ATOM 1491 C CA . PHE A 1 199 ? -19.825 5.105 27.497 1.00 90.50 199 PHE A CA 1
ATOM 1492 C C . PHE A 1 199 ? -18.615 5.555 28.333 1.00 90.50 199 PHE A C 1
ATOM 1494 O O . PHE A 1 199 ? -17.475 5.155 28.106 1.00 90.50 199 PHE A O 1
ATOM 1501 N N . GLY A 1 200 ? -18.868 6.458 29.273 1.00 86.62 200 GLY A N 1
ATOM 1502 C CA . GLY A 1 200 ? -17.872 7.006 30.186 1.00 86.62 200 GLY A CA 1
ATOM 1503 C C . GLY A 1 200 ? -18.540 7.877 31.242 1.00 86.62 200 GLY A C 1
ATOM 1504 O O . GLY A 1 200 ? -19.770 7.983 31.302 1.00 86.62 200 GLY A O 1
ATOM 1505 N N . ARG A 1 201 ? -17.753 8.526 32.096 1.00 83.44 201 ARG A N 1
ATOM 1506 C CA . ARG A 1 201 ? -18.318 9.461 33.076 1.00 83.44 201 ARG A CA 1
ATOM 1507 C C . ARG A 1 201 ? -18.817 10.737 32.386 1.00 83.44 201 ARG A C 1
ATOM 1509 O O . ARG A 1 201 ? -18.067 11.409 31.684 1.00 83.44 201 ARG A O 1
ATOM 1516 N N . GLY A 1 202 ? -20.095 11.065 32.580 1.00 68.50 202 GLY A N 1
ATOM 1517 C CA . GLY A 1 202 ? -20.724 12.271 32.041 1.00 68.50 202 GLY A CA 1
ATOM 1518 C C . GLY A 1 202 ? -20.435 13.531 32.859 1.00 68.50 202 GLY A C 1
ATOM 1519 O O . GLY A 1 202 ? -20.141 13.462 34.055 1.00 68.50 202 GLY A O 1
ATOM 1520 N N . SER A 1 203 ? -20.600 14.699 32.228 1.00 63.34 203 SER A N 1
ATOM 1521 C CA . SER A 1 203 ? -20.669 15.977 32.950 1.00 63.34 203 SER A CA 1
ATOM 1522 C C . SER A 1 203 ? -21.821 15.941 33.966 1.00 63.34 203 SER A C 1
ATOM 1524 O O . SER A 1 203 ? -22.887 15.390 33.680 1.00 63.34 203 SER A O 1
ATOM 1526 N N . GLY A 1 204 ? -21.586 16.456 35.174 1.00 65.81 204 GLY A N 1
ATOM 1527 C CA . GLY A 1 204 ? -22.524 16.358 36.302 1.00 65.81 204 GLY A CA 1
ATOM 1528 C C . GLY A 1 204 ? -22.429 15.063 37.119 1.00 65.81 204 GLY A C 1
ATOM 1529 O O . GLY A 1 204 ? -23.286 14.809 37.957 1.00 65.81 204 GLY A O 1
ATOM 1530 N N . GLY A 1 205 ? -21.407 14.226 36.896 1.00 66.25 205 GLY A N 1
ATOM 1531 C CA . GLY A 1 205 ? -21.138 13.052 37.737 1.00 66.25 205 GLY A CA 1
ATOM 1532 C C . GLY A 1 205 ? -22.017 11.830 37.455 1.00 66.25 205 GLY A C 1
ATOM 1533 O O . GLY A 1 205 ? -21.888 10.828 38.155 1.00 66.25 205 GLY A O 1
ATOM 1534 N N . ILE A 1 206 ? -22.855 11.883 36.416 1.00 71.94 206 ILE A N 1
ATOM 1535 C CA . ILE A 1 206 ? -23.675 10.753 35.964 1.00 71.94 206 ILE A CA 1
ATOM 1536 C C . ILE A 1 206 ? -22.751 9.651 35.425 1.00 71.94 206 ILE A C 1
ATOM 1538 O O . ILE A 1 206 ? -21.961 9.880 34.503 1.00 71.94 206 ILE A O 1
ATOM 1542 N N . ALA A 1 207 ? -22.844 8.459 36.015 1.00 77.81 207 ALA A N 1
ATOM 1543 C CA . ALA A 1 207 ? -22.089 7.285 35.591 1.00 77.81 207 ALA A CA 1
ATOM 1544 C C . ALA A 1 207 ? -22.560 6.785 34.218 1.00 77.81 207 ALA A C 1
ATOM 1546 O O . ALA A 1 207 ? -23.758 6.803 33.937 1.00 77.81 207 ALA A O 1
ATOM 1547 N N . ASN A 1 208 ? -21.613 6.316 33.400 1.00 83.75 208 ASN A N 1
ATOM 1548 C CA . ASN A 1 208 ? -21.857 5.635 32.126 1.00 83.75 208 ASN A CA 1
ATOM 1549 C C . ASN A 1 208 ? -22.851 6.385 31.223 1.00 83.75 208 ASN A C 1
ATOM 1551 O O . ASN A 1 208 ? -23.887 5.863 30.817 1.00 83.75 208 ASN A O 1
ATOM 1555 N N . ARG A 1 209 ? -22.525 7.634 30.886 1.00 86.94 209 ARG A N 1
ATOM 1556 C CA . ARG A 1 209 ? -23.207 8.406 29.844 1.00 86.94 209 ARG A CA 1
ATOM 1557 C C . ARG A 1 209 ? -22.400 8.344 28.552 1.00 86.94 209 ARG A C 1
ATOM 1559 O O . ARG A 1 209 ? -21.176 8.298 28.579 1.00 86.94 209 ARG A O 1
ATOM 1566 N N . MET A 1 210 ? -23.093 8.415 27.421 1.00 87.25 210 MET A N 1
ATOM 1567 C CA . MET A 1 210 ? -22.471 8.536 26.105 1.00 87.25 210 MET A CA 1
ATOM 1568 C C . MET A 1 210 ? -21.777 9.903 25.967 1.00 87.25 210 MET A C 1
ATOM 1570 O O . MET A 1 210 ? -22.434 10.938 25.774 1.00 87.25 210 MET A O 1
ATOM 1574 N N . THR A 1 211 ? -20.453 9.927 26.079 1.00 87.38 211 THR A N 1
ATOM 1575 C CA . THR A 1 211 ? -19.614 11.133 25.985 1.00 87.38 211 THR A CA 1
ATOM 1576 C C . THR A 1 211 ? -18.639 11.014 24.825 1.00 87.38 211 THR A C 1
ATOM 1578 O O . THR A 1 211 ? -18.305 9.905 24.413 1.00 87.38 211 THR A O 1
ATOM 1581 N N . ALA A 1 212 ? -18.190 12.151 24.289 1.00 85.94 212 ALA A N 1
ATOM 1582 C CA . ALA A 1 212 ? -17.169 12.156 23.247 1.00 85.94 212 ALA A CA 1
ATOM 1583 C C . ALA A 1 212 ? -15.914 11.396 23.712 1.00 85.94 212 ALA A C 1
ATOM 1585 O O . ALA A 1 212 ? -15.582 11.377 24.911 1.00 85.94 212 ALA A O 1
ATOM 1586 N N . VAL A 1 213 ? -15.249 10.731 22.772 1.00 87.44 213 VAL A N 1
ATOM 1587 C CA . VAL A 1 213 ? -13.938 10.127 23.007 1.00 87.44 213 VAL A CA 1
ATOM 1588 C C . VAL A 1 213 ? -12.908 11.243 22.862 1.00 87.44 213 VAL A C 1
ATOM 1590 O O . VAL A 1 213 ? -12.548 11.642 21.762 1.00 87.44 213 VAL A O 1
ATOM 1593 N N . ALA A 1 214 ? -12.507 11.818 23.994 1.00 76.38 214 ALA A N 1
ATOM 1594 C CA . ALA A 1 214 ? -11.448 12.816 24.022 1.00 76.38 214 ALA A CA 1
ATOM 1595 C C . ALA A 1 214 ? -10.095 12.099 24.002 1.00 76.38 214 ALA A C 1
ATOM 1597 O O . ALA A 1 214 ? -9.870 11.207 24.820 1.00 76.38 214 ALA A O 1
ATOM 1598 N N . MET A 1 215 ? -9.236 12.501 23.069 1.00 83.75 215 MET A N 1
ATOM 1599 C CA . MET A 1 215 ? -7.858 12.042 22.943 1.00 83.75 215 MET A CA 1
ATOM 1600 C C . MET A 1 215 ? -6.907 13.210 23.179 1.00 83.75 215 MET A C 1
ATOM 1602 O O . MET A 1 215 ? -7.199 14.348 22.809 1.00 83.75 215 MET A O 1
ATOM 1606 N N . ASP A 1 216 ? -5.756 12.901 23.754 1.00 82.12 216 ASP A N 1
ATOM 1607 C CA . ASP A 1 216 ? -4.639 13.812 23.926 1.00 82.12 216 ASP A CA 1
ATOM 1608 C C . ASP A 1 216 ? -3.604 13.563 22.829 1.00 82.12 216 ASP A C 1
ATOM 1610 O O . ASP A 1 216 ? -3.598 12.539 22.143 1.00 82.12 216 ASP A O 1
ATOM 1614 N N . ALA A 1 217 ? -2.655 14.488 22.687 1.00 73.38 217 ALA A N 1
ATOM 1615 C CA . ALA A 1 217 ? -1.583 14.338 21.711 1.00 73.38 217 ALA A CA 1
ATOM 1616 C C . ALA A 1 217 ? -0.742 13.060 21.930 1.00 73.38 217 ALA A C 1
ATOM 1618 O O . ALA A 1 217 ? -0.120 12.591 20.984 1.00 73.38 217 ALA A O 1
ATOM 1619 N N . GLY A 1 218 ? -0.702 12.490 23.137 1.00 82.00 218 GLY A N 1
ATOM 1620 C CA . GLY A 1 218 ? 0.019 11.241 23.411 1.00 82.00 218 GLY A CA 1
ATOM 1621 C C . GLY A 1 218 ? -0.644 9.980 22.844 1.00 82.00 218 GLY A C 1
ATOM 1622 O O . GLY A 1 218 ? 0.035 8.974 22.675 1.00 82.00 218 GLY A O 1
ATOM 1623 N N . ASP A 1 219 ? -1.935 10.040 22.507 1.00 88.50 219 ASP A N 1
ATOM 1624 C CA . ASP A 1 219 ? -2.725 8.868 22.100 1.00 88.50 219 ASP A CA 1
ATOM 1625 C C . ASP A 1 219 ? -2.547 8.487 20.632 1.00 88.50 219 ASP A C 1
ATOM 1627 O O . ASP A 1 219 ? -2.929 7.394 20.218 1.00 88.50 219 ASP A O 1
ATOM 1631 N N . VAL A 1 220 ? -1.971 9.398 19.846 1.00 91.00 220 VAL A N 1
ATOM 1632 C CA . VAL A 1 220 ? -1.685 9.215 18.425 1.00 91.00 220 VAL A CA 1
ATOM 1633 C C . VAL A 1 220 ? -0.175 9.213 18.231 1.00 91.00 220 VAL A C 1
ATOM 1635 O O . VAL A 1 220 ? 0.492 10.246 18.390 1.00 91.00 220 VAL A O 1
ATOM 1638 N N . THR A 1 221 ? 0.354 8.047 17.879 1.00 92.06 221 THR A N 1
ATOM 1639 C CA . THR A 1 221 ? 1.781 7.798 17.665 1.00 92.06 221 THR A CA 1
ATOM 1640 C C . THR A 1 221 ? 2.030 7.246 16.264 1.00 92.06 221 THR A C 1
ATOM 1642 O O . THR A 1 221 ? 1.117 6.769 15.592 1.00 92.06 221 THR A O 1
ATOM 1645 N N . PHE A 1 222 ? 3.279 7.327 15.807 1.00 88.69 222 PHE A N 1
ATOM 1646 C CA . PHE A 1 222 ? 3.685 6.867 14.480 1.00 88.69 222 PHE A CA 1
ATOM 1647 C C . PHE A 1 222 ? 4.802 5.827 14.627 1.00 88.69 222 PHE A C 1
ATOM 1649 O O . PHE A 1 222 ? 5.967 6.206 14.759 1.00 88.69 222 PHE A O 1
ATOM 1656 N N . PRO A 1 223 ? 4.481 4.517 14.655 1.00 83.56 223 PRO A N 1
ATOM 1657 C CA . PRO A 1 223 ? 5.493 3.461 14.742 1.00 83.56 223 PRO A CA 1
ATOM 1658 C C . PRO A 1 223 ? 6.448 3.449 13.539 1.00 83.56 223 PRO A C 1
ATOM 1660 O O . PRO A 1 223 ? 7.590 3.012 13.649 1.00 83.56 223 PRO A O 1
ATOM 1663 N N . GLN A 1 224 ? 5.966 3.915 12.384 1.00 77.19 224 GLN A N 1
ATOM 1664 C CA . GLN A 1 224 ? 6.702 4.082 11.130 1.00 77.19 224 GLN A CA 1
ATOM 1665 C C . GLN A 1 224 ? 6.252 5.395 10.463 1.00 77.19 224 GLN A C 1
ATOM 1667 O O . GLN A 1 224 ? 5.161 5.870 10.780 1.00 77.19 224 GLN A O 1
ATOM 1672 N N . PRO A 1 225 ? 7.017 5.968 9.512 1.00 71.75 225 PRO A N 1
ATOM 1673 C CA . PRO A 1 225 ? 6.645 7.224 8.848 1.00 71.75 225 PRO A CA 1
ATOM 1674 C C . PRO A 1 225 ? 5.246 7.210 8.212 1.00 71.75 225 PRO A C 1
ATOM 1676 O O . PRO A 1 225 ? 4.543 8.214 8.242 1.00 71.75 225 PRO A O 1
ATOM 1679 N N . THR A 1 226 ? 4.833 6.049 7.704 1.00 74.00 226 THR A N 1
ATOM 1680 C CA . THR A 1 226 ? 3.587 5.804 6.964 1.00 74.00 226 THR A CA 1
ATOM 1681 C C . THR A 1 226 ? 2.556 4.995 7.759 1.00 74.00 226 THR A C 1
ATOM 1683 O O . THR A 1 226 ? 1.605 4.452 7.194 1.00 74.00 226 THR A O 1
ATOM 1686 N N . SER A 1 227 ? 2.741 4.857 9.074 1.00 83.44 227 SER A N 1
ATOM 1687 C CA . SER A 1 227 ? 1.845 4.091 9.944 1.00 83.44 227 SER A CA 1
ATOM 1688 C C . SER A 1 227 ? 1.418 4.932 11.135 1.00 83.44 227 SER A C 1
ATOM 1690 O O . SER A 1 227 ? 2.261 5.521 11.809 1.00 83.44 227 SER A O 1
ATOM 1692 N N . ILE A 1 228 ? 0.114 4.971 11.396 1.00 90.81 228 ILE A N 1
ATOM 1693 C CA . ILE A 1 228 ? -0.485 5.672 12.527 1.00 90.81 228 ILE A CA 1
ATOM 1694 C C . ILE A 1 228 ? -1.081 4.658 13.503 1.00 90.81 228 ILE A C 1
ATOM 1696 O O . ILE A 1 228 ? -1.824 3.759 13.110 1.00 90.81 228 ILE A O 1
ATOM 1700 N N . HIS A 1 229 ? -0.752 4.814 14.781 1.00 93.44 229 HIS A N 1
ATOM 1701 C CA . HIS A 1 229 ? -1.285 4.035 15.891 1.00 93.44 229 HIS A CA 1
ATOM 1702 C C . HIS A 1 229 ? -2.089 4.961 16.804 1.00 93.44 229 HIS A C 1
ATOM 1704 O O . HIS A 1 229 ? -1.588 5.994 17.252 1.00 93.44 229 HIS A O 1
ATOM 1710 N N . VAL A 1 230 ? -3.335 4.589 17.085 1.00 94.75 230 VAL A N 1
ATOM 1711 C CA . VAL A 1 230 ? -4.290 5.397 17.848 1.00 94.75 230 VAL A CA 1
ATOM 1712 C C . VAL A 1 230 ? -4.802 4.608 19.049 1.00 94.75 230 VAL A C 1
ATOM 1714 O O . VAL A 1 230 ? -5.173 3.444 18.905 1.00 94.75 230 VAL A O 1
ATOM 1717 N N . ILE A 1 231 ? -4.852 5.243 20.223 1.00 93.88 231 ILE A N 1
ATOM 1718 C CA . ILE A 1 231 ? -5.374 4.668 21.471 1.00 93.88 231 ILE A CA 1
ATOM 1719 C C . ILE A 1 231 ? -6.598 5.458 21.938 1.00 93.88 231 ILE A C 1
ATOM 1721 O O . ILE A 1 231 ? -6.501 6.629 22.288 1.00 93.88 231 ILE A O 1
ATOM 1725 N N . ALA A 1 232 ? -7.759 4.812 21.991 1.00 93.25 232 ALA A N 1
ATOM 1726 C CA . ALA A 1 232 ? -8.966 5.360 22.598 1.00 93.25 232 ALA A CA 1
ATOM 1727 C C . ALA A 1 232 ? -9.129 4.798 24.014 1.00 93.25 232 ALA A C 1
ATOM 1729 O O . ALA A 1 232 ? -9.257 3.585 24.180 1.00 93.25 232 ALA A O 1
ATOM 1730 N N . GLU A 1 233 ? -9.172 5.653 25.039 1.00 91.50 233 GLU A N 1
ATOM 1731 C CA . GLU A 1 233 ? -9.270 5.197 26.430 1.00 91.50 233 GLU A CA 1
ATOM 1732 C C . GLU A 1 233 ? -10.331 5.909 27.281 1.00 91.50 233 GLU A C 1
ATOM 1734 O O . GLU A 1 233 ? -10.709 7.066 27.069 1.00 91.50 233 GLU A O 1
ATOM 1739 N N . ARG A 1 234 ? -10.796 5.188 28.305 1.00 91.00 234 ARG A N 1
ATOM 1740 C CA . ARG A 1 234 ? -11.448 5.739 29.493 1.00 91.00 234 ARG A CA 1
ATOM 1741 C C . ARG A 1 234 ? -10.558 5.434 30.687 1.00 91.00 234 ARG A C 1
ATOM 1743 O O . ARG A 1 234 ? -10.365 4.268 31.020 1.00 91.00 234 ARG A O 1
ATOM 1750 N N . SER A 1 235 ? -10.054 6.470 31.343 1.00 88.25 235 SER A N 1
ATOM 1751 C CA . SER A 1 235 ? -9.114 6.336 32.455 1.00 88.25 235 SER A CA 1
ATOM 1752 C C . SER A 1 235 ? -9.473 7.275 33.601 1.00 88.25 235 SER A C 1
ATOM 1754 O O . SER A 1 235 ? -10.162 8.292 33.432 1.00 88.25 235 SER A O 1
ATOM 1756 N N . SER A 1 236 ? -9.037 6.922 34.812 1.00 86.12 236 SER A N 1
ATOM 1757 C CA . SER A 1 236 ? -9.253 7.769 35.988 1.00 86.12 236 SER A CA 1
ATOM 1758 C C . SER A 1 236 ? -8.448 9.061 35.873 1.00 86.12 236 SER A C 1
ATOM 1760 O O . SER A 1 236 ? -8.927 10.113 36.293 1.00 86.12 236 SER A O 1
ATOM 1762 N N . ALA A 1 237 ? -7.281 8.993 35.221 1.00 83.38 237 ALA A N 1
ATOM 1763 C CA . ALA A 1 237 ? -6.426 10.136 34.908 1.00 83.38 237 ALA A CA 1
ATOM 1764 C C . ALA A 1 237 ? -7.158 11.209 34.083 1.00 83.38 237 ALA A C 1
ATOM 1766 O O . ALA A 1 237 ? -7.038 12.396 34.373 1.00 83.38 237 ALA A O 1
ATOM 1767 N N . ARG A 1 238 ? -7.999 10.800 33.122 1.00 81.00 238 ARG A N 1
ATOM 1768 C CA . ARG A 1 238 ? -8.839 11.710 32.316 1.00 81.00 238 ARG A CA 1
ATOM 1769 C C . ARG A 1 238 ? -10.158 12.089 32.982 1.00 81.00 238 ARG A C 1
ATOM 1771 O O . ARG A 1 238 ? -10.988 12.773 32.385 1.00 81.00 238 ARG A O 1
ATOM 1778 N N . GLY A 1 239 ? -10.409 11.592 34.194 1.00 83.12 239 GLY A N 1
ATOM 1779 C CA . GLY A 1 239 ? -11.655 11.808 34.928 1.00 83.12 239 GLY A CA 1
ATOM 1780 C C . GLY A 1 239 ? -12.897 11.209 34.257 1.00 83.12 239 GLY A C 1
ATOM 1781 O O . GLY A 1 239 ? -14.018 11.519 34.678 1.00 83.12 239 GLY A O 1
ATOM 1782 N N . ASN A 1 240 ? -12.712 10.365 33.234 1.00 86.69 240 ASN A N 1
ATOM 1783 C CA . ASN A 1 240 ? -13.770 9.843 32.370 1.00 86.69 240 ASN A CA 1
ATOM 1784 C C . ASN A 1 240 ? -13.955 8.314 32.461 1.00 86.69 240 ASN A C 1
ATOM 1786 O O . ASN A 1 240 ? -14.791 7.781 31.728 1.00 86.69 240 ASN A O 1
ATOM 1790 N N . ALA A 1 241 ? -13.234 7.639 33.369 1.00 88.19 241 ALA A N 1
ATOM 1791 C CA . ALA A 1 241 ? -13.380 6.212 33.664 1.00 88.19 241 ALA A CA 1
ATOM 1792 C C . ALA A 1 241 ? -14.845 5.784 33.833 1.00 88.19 241 ALA A C 1
ATOM 1794 O O . ALA A 1 241 ? -15.685 6.527 34.361 1.00 88.19 241 ALA A O 1
ATOM 1795 N N . MET A 1 242 ? -15.145 4.561 33.404 1.00 88.06 242 MET A N 1
ATOM 1796 C CA . MET A 1 242 ? -16.463 3.975 33.613 1.00 88.06 242 MET A CA 1
ATOM 1797 C C . MET A 1 242 ? -16.676 3.626 35.084 1.00 88.06 242 MET A C 1
ATOM 1799 O O . MET A 1 242 ? -15.729 3.527 35.862 1.00 88.06 242 MET A O 1
ATOM 1803 N N . ARG A 1 243 ? -17.930 3.418 35.479 1.00 85.94 243 ARG A N 1
ATOM 1804 C CA . ARG A 1 243 ? -18.267 2.908 36.814 1.00 85.94 243 ARG A CA 1
ATOM 1805 C C . ARG A 1 243 ? -19.115 1.654 36.682 1.00 85.94 243 ARG A C 1
ATOM 1807 O O . ARG A 1 243 ? -19.920 1.557 35.765 1.00 85.94 243 ARG A O 1
ATOM 1814 N N . SER A 1 244 ? -18.985 0.715 37.605 1.00 82.81 244 SER A N 1
ATOM 1815 C CA . SER A 1 244 ? -19.975 -0.362 37.729 1.00 82.81 244 SER A CA 1
ATOM 1816 C C . SER A 1 244 ? -21.252 0.155 38.401 1.00 82.81 244 SER A C 1
ATOM 1818 O O . SER A 1 244 ? -21.208 1.079 39.223 1.00 82.81 244 SER A O 1
ATOM 1820 N N . TYR A 1 245 ? -22.396 -0.435 38.053 1.00 81.44 245 TYR A N 1
ATOM 1821 C CA . TYR A 1 245 ? -23.671 -0.179 38.717 1.00 81.44 245 TYR A CA 1
ATOM 1822 C C . TYR A 1 245 ? -23.824 -1.046 39.963 1.00 81.44 245 TYR A C 1
ATOM 1824 O O . TYR A 1 245 ? -24.090 -0.516 41.043 1.00 81.44 245 TYR A O 1
ATOM 1832 N N . PHE A 1 246 ? -23.639 -2.362 39.831 1.00 82.44 246 PHE A N 1
ATOM 1833 C CA . PHE A 1 246 ? -23.980 -3.317 40.886 1.00 82.44 246 PHE A CA 1
ATOM 1834 C C . PHE A 1 246 ? -22.770 -3.890 41.620 1.00 82.44 246 PHE A C 1
ATOM 1836 O O . PHE A 1 246 ? -22.921 -4.347 42.751 1.00 82.44 246 PHE A O 1
ATOM 1843 N N . MET A 1 247 ? -21.556 -3.786 41.072 1.00 78.62 247 MET A N 1
ATOM 1844 C CA . MET A 1 247 ? -20.339 -4.206 41.790 1.00 78.62 247 MET A CA 1
ATOM 1845 C C . MET A 1 247 ? -20.117 -3.441 43.113 1.00 78.62 247 MET A C 1
ATOM 1847 O O . MET A 1 247 ? -19.484 -3.965 44.027 1.00 78.62 247 MET A O 1
ATOM 1851 N N . LYS A 1 248 ? -20.722 -2.252 43.270 1.00 73.81 248 LYS A N 1
ATOM 1852 C CA . LYS A 1 248 ? -20.773 -1.488 44.535 1.00 73.81 248 LYS A CA 1
ATOM 1853 C C . LYS A 1 248 ? -21.528 -2.197 45.664 1.00 73.81 248 LYS A C 1
ATOM 1855 O O . LYS A 1 248 ? -21.307 -1.883 46.827 1.00 73.81 248 LYS A O 1
ATOM 1860 N N . VAL A 1 249 ? -22.427 -3.130 45.346 1.00 76.06 249 VAL A N 1
ATOM 1861 C CA . VAL A 1 249 ? -23.177 -3.903 46.352 1.00 76.06 249 VAL A CA 1
ATOM 1862 C C . VAL A 1 249 ? -22.244 -4.843 47.124 1.00 76.06 249 VAL A C 1
ATOM 1864 O O . VAL A 1 249 ? -22.470 -5.087 48.305 1.00 76.06 249 VAL A O 1
ATOM 1867 N N . LEU A 1 250 ? -21.180 -5.333 46.478 1.00 74.00 250 LEU A N 1
ATOM 1868 C CA . LEU A 1 250 ? -20.196 -6.234 47.089 1.00 74.00 250 LEU A CA 1
ATOM 1869 C C . LEU A 1 250 ? -19.158 -5.488 47.939 1.00 74.00 250 LEU A C 1
ATOM 1871 O O . LEU A 1 250 ? -18.714 -6.014 48.956 1.00 74.00 250 LEU A O 1
ATOM 1875 N N . ASP A 1 251 ? -18.793 -4.265 47.551 1.00 72.00 251 ASP A N 1
ATOM 1876 C CA . ASP A 1 251 ? -17.918 -3.387 48.334 1.00 72.00 251 ASP A CA 1
ATOM 1877 C C . ASP A 1 251 ? -18.410 -1.930 48.257 1.00 72.00 251 ASP A C 1
ATOM 1879 O O . ASP A 1 251 ? -18.005 -1.179 47.366 1.00 72.00 251 ASP A O 1
ATOM 1883 N N . PRO A 1 252 ? -19.264 -1.496 49.203 1.00 68.94 252 PRO A N 1
ATOM 1884 C CA . PRO A 1 252 ? -19.834 -0.147 49.211 1.00 68.94 252 PRO A CA 1
ATOM 1885 C C . PRO A 1 252 ? -18.806 0.974 49.405 1.00 68.94 252 PRO A C 1
ATOM 1887 O O . PRO A 1 252 ? -19.136 2.145 49.210 1.00 68.94 252 PRO A O 1
ATOM 1890 N N . LYS A 1 253 ? -17.578 0.646 49.835 1.00 66.75 253 LYS A N 1
ATOM 1891 C CA . LYS A 1 253 ? -16.513 1.626 50.093 1.00 66.75 253 LYS A CA 1
ATOM 1892 C C . LYS A 1 253 ? -15.586 1.815 48.895 1.00 66.75 253 LYS A C 1
ATOM 1894 O O . LYS A 1 253 ? -14.875 2.818 48.845 1.00 66.75 253 LYS A O 1
ATOM 1899 N N . ARG A 1 254 ? -15.606 0.903 47.919 1.00 66.12 254 ARG A N 1
ATOM 1900 C CA . ARG A 1 254 ? -14.941 1.084 46.627 1.00 66.12 254 ARG A CA 1
ATOM 1901 C C . ARG A 1 254 ? -15.958 1.548 45.596 1.00 66.12 254 ARG A C 1
ATOM 1903 O O . ARG A 1 254 ? -16.941 0.877 45.316 1.00 66.12 254 ARG A O 1
ATOM 1910 N N . ASP A 1 255 ? -15.694 2.693 44.980 1.00 66.19 255 ASP A N 1
ATOM 1911 C CA . ASP A 1 255 ? -16.325 3.061 43.715 1.00 66.19 255 ASP A CA 1
ATOM 1912 C C . ASP A 1 255 ? -15.348 2.676 42.594 1.00 66.19 255 ASP A C 1
ATOM 1914 O O . ASP A 1 255 ? -14.489 3.497 42.257 1.00 66.19 255 ASP A O 1
ATOM 1918 N N . PRO A 1 256 ? -15.372 1.422 42.090 1.00 71.94 256 PRO A N 1
ATOM 1919 C CA . PRO A 1 256 ? -14.359 0.959 41.156 1.00 71.94 256 PRO A CA 1
ATOM 1920 C C . PRO A 1 256 ? -14.534 1.708 39.837 1.00 71.94 256 PRO A C 1
ATOM 1922 O O . PRO A 1 256 ? -15.461 1.453 39.063 1.00 71.94 256 PRO A O 1
ATOM 1925 N N . ALA A 1 257 ? -13.636 2.662 39.610 1.00 81.25 257 ALA A N 1
ATOM 1926 C CA . ALA A 1 257 ? -13.386 3.200 38.292 1.00 81.25 257 ALA A CA 1
ATOM 1927 C C . ALA A 1 257 ? -12.879 2.046 37.420 1.00 81.25 257 ALA A C 1
ATOM 1929 O O . ALA A 1 257 ? -11.908 1.374 37.765 1.00 81.25 257 ALA A O 1
ATOM 1930 N N . ILE A 1 258 ? -13.589 1.777 36.332 1.00 86.06 258 ILE A N 1
ATOM 1931 C CA . ILE A 1 258 ? -13.215 0.774 35.345 1.00 86.06 258 ILE A CA 1
ATOM 1932 C C . ILE A 1 258 ? -12.487 1.516 34.237 1.00 86.06 258 ILE A C 1
ATOM 1934 O O . ILE A 1 258 ? -13.069 2.352 33.535 1.00 86.06 258 ILE A O 1
ATOM 1938 N N . GLU A 1 259 ? -11.205 1.205 34.118 1.00 89.56 259 GLU A N 1
ATOM 1939 C CA . GLU A 1 259 ? -10.353 1.705 33.055 1.00 89.56 259 GLU A CA 1
ATOM 1940 C C . GLU A 1 259 ? -10.393 0.745 31.877 1.00 89.56 259 GLU A C 1
ATOM 1942 O O . GLU A 1 259 ? -10.486 -0.474 32.035 1.00 89.56 259 GLU A O 1
ATOM 1947 N N . MET A 1 260 ? -10.378 1.309 30.682 1.00 90.75 260 MET A N 1
ATOM 1948 C CA . MET A 1 260 ? -10.486 0.543 29.455 1.00 90.75 260 MET A CA 1
ATOM 1949 C C . MET A 1 260 ? -9.815 1.300 28.324 1.00 90.75 260 MET A C 1
ATOM 1951 O O . MET A 1 260 ? -9.896 2.526 28.246 1.00 90.75 260 MET A O 1
ATOM 1955 N N . SER A 1 261 ? -9.202 0.553 27.422 1.00 90.88 261 SER A N 1
ATOM 1956 C CA . SER A 1 261 ? -8.599 1.091 26.218 1.00 90.88 261 SER A CA 1
ATOM 1957 C C . SER A 1 261 ? -8.871 0.172 25.035 1.00 90.88 261 SER A C 1
ATOM 1959 O O . SER A 1 261 ? -9.107 -1.032 25.181 1.00 90.88 261 SER A O 1
ATOM 1961 N N . ALA A 1 262 ? -8.881 0.778 23.860 1.00 93.88 262 ALA A N 1
ATOM 1962 C CA . ALA A 1 262 ? -8.907 0.134 22.563 1.00 93.88 262 ALA A CA 1
ATOM 1963 C C . ALA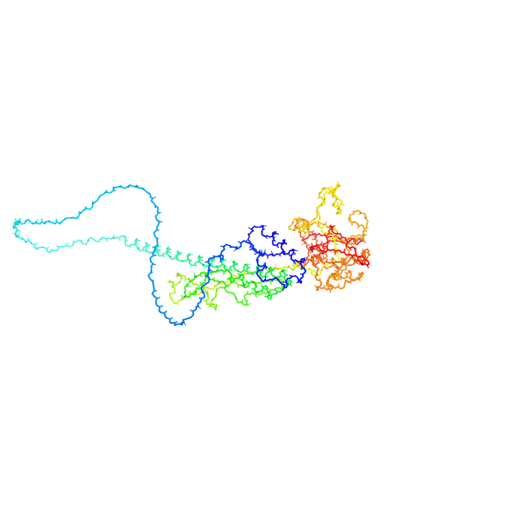 A 1 262 ? -7.833 0.803 21.707 1.00 93.88 262 ALA A C 1
ATOM 1965 O O . ALA A 1 262 ? -7.620 2.012 21.824 1.00 93.88 262 ALA A O 1
ATOM 1966 N N . SER A 1 263 ? -7.148 0.037 20.869 1.00 92.81 263 SER A N 1
ATOM 1967 C CA . SER A 1 263 ? -6.148 0.582 19.961 1.00 92.81 263 SER A CA 1
ATOM 1968 C C . SER A 1 263 ? -6.375 0.087 18.544 1.00 92.81 263 SER A C 1
ATOM 1970 O O . SER A 1 263 ? -6.911 -0.999 18.322 1.00 92.81 263 SER A O 1
ATOM 1972 N N . ALA A 1 264 ? -5.970 0.914 17.590 1.00 92.94 264 ALA A N 1
ATOM 1973 C CA . ALA A 1 264 ? -6.042 0.619 16.171 1.00 92.94 264 ALA A CA 1
ATOM 1974 C C . ALA A 1 264 ? -4.776 1.127 15.488 1.00 92.94 264 ALA A C 1
ATOM 1976 O O . ALA A 1 264 ? -4.250 2.187 15.838 1.00 92.94 264 ALA A O 1
ATOM 1977 N N . THR A 1 265 ? -4.288 0.371 14.508 1.00 90.06 265 THR A N 1
ATOM 1978 C CA . THR A 1 265 ? -3.158 0.776 13.668 1.00 90.06 265 THR A CA 1
ATOM 1979 C C . THR A 1 265 ? -3.590 0.738 12.218 1.00 90.06 265 THR A C 1
ATOM 1981 O O . THR A 1 265 ? -4.156 -0.254 11.770 1.00 90.06 265 THR A O 1
ATOM 1984 N N . ALA A 1 266 ? -3.299 1.803 11.483 1.00 87.19 266 ALA A N 1
ATOM 1985 C CA . ALA A 1 266 ? -3.531 1.867 10.051 1.00 87.19 266 ALA A CA 1
ATOM 1986 C C . ALA A 1 266 ? -2.255 2.331 9.353 1.00 87.19 266 ALA A C 1
ATOM 1988 O O . ALA A 1 266 ? -1.574 3.248 9.814 1.00 87.19 266 ALA A O 1
ATOM 1989 N N . SER A 1 267 ? -1.936 1.704 8.223 1.00 81.69 267 SER A N 1
ATOM 1990 C CA . SER A 1 267 ? -0.793 2.094 7.403 1.00 81.69 267 SER A CA 1
ATOM 1991 C C . SER A 1 267 ? -1.246 2.578 6.033 1.00 81.69 267 SER A C 1
ATOM 1993 O O . SER A 1 267 ? -2.103 1.977 5.381 1.00 81.69 267 SER A O 1
ATOM 1995 N N . ALA A 1 268 ? -0.639 3.680 5.611 1.00 72.38 268 ALA A N 1
ATOM 1996 C CA . ALA A 1 268 ? -0.757 4.259 4.291 1.00 72.38 268 ALA A CA 1
ATOM 1997 C C . ALA A 1 268 ? 0.580 4.098 3.562 1.00 72.38 268 ALA A C 1
ATOM 1999 O O . ALA A 1 268 ? 1.388 5.023 3.574 1.00 72.38 268 ALA A O 1
ATOM 2000 N N . PRO A 1 269 ? 0.847 2.932 2.946 1.00 60.69 269 PRO A N 1
ATOM 2001 C CA . PRO A 1 269 ? 2.023 2.783 2.099 1.00 60.69 269 PRO A CA 1
ATOM 2002 C C . PRO A 1 269 ? 1.964 3.835 0.991 1.00 60.69 269 PRO A C 1
ATOM 2004 O O . PRO A 1 269 ? 0.883 4.033 0.429 1.00 60.69 269 PRO A O 1
ATOM 2007 N N . ASP A 1 270 ? 3.099 4.488 0.718 1.00 53.09 270 ASP A N 1
ATOM 2008 C CA . ASP A 1 270 ? 3.223 5.653 -0.164 1.00 53.09 270 ASP A CA 1
ATOM 2009 C C . ASP A 1 270 ? 2.440 5.456 -1.469 1.00 53.09 270 ASP A C 1
ATOM 2011 O O . ASP A 1 270 ? 2.877 4.780 -2.403 1.00 53.09 270 ASP A O 1
ATOM 2015 N N . ALA A 1 271 ? 1.227 6.008 -1.504 1.00 52.59 271 ALA A N 1
ATOM 2016 C CA . ALA A 1 271 ? 0.337 5.924 -2.655 1.00 52.59 271 ALA A CA 1
ATOM 2017 C C . ALA A 1 271 ? 0.674 7.001 -3.692 1.00 52.59 271 ALA A C 1
ATOM 2019 O O . ALA A 1 271 ? 0.324 6.848 -4.861 1.00 52.59 271 ALA A O 1
ATOM 2020 N N . CYS A 1 272 ? 1.372 8.057 -3.262 1.00 55.38 272 CYS A N 1
ATOM 2021 C CA . CYS A 1 272 ? 1.760 9.161 -4.122 1.00 55.38 272 CYS A CA 1
ATOM 2022 C C . CYS A 1 272 ? 3.051 8.873 -4.873 1.00 55.38 272 CYS A C 1
ATOM 2024 O O . CYS A 1 272 ? 3.100 9.223 -6.040 1.00 55.38 272 CYS A O 1
ATOM 2026 N N . GLY A 1 273 ? 4.029 8.160 -4.297 1.00 64.81 273 GLY A N 1
ATOM 2027 C CA . GLY A 1 273 ? 5.296 7.899 -4.975 1.00 64.81 273 GLY A CA 1
ATOM 2028 C C . GLY A 1 273 ? 6.099 6.746 -4.413 1.00 64.81 273 GLY A C 1
ATOM 2029 O O . GLY A 1 273 ? 6.153 6.530 -3.211 1.00 64.81 273 GLY A O 1
ATOM 2030 N N . THR A 1 274 ? 6.747 5.990 -5.294 1.00 77.31 274 THR A N 1
ATOM 2031 C CA . THR A 1 274 ? 7.603 4.873 -4.889 1.00 77.31 274 THR A CA 1
ATOM 2032 C C . THR A 1 274 ? 9.062 5.222 -5.143 1.00 77.31 274 THR A C 1
ATOM 2034 O O . THR A 1 274 ? 9.448 5.528 -6.272 1.00 77.31 274 THR A O 1
ATOM 2037 N N . GLY A 1 275 ? 9.873 5.180 -4.087 1.00 82.19 275 GLY A N 1
ATOM 2038 C CA . GLY A 1 275 ? 11.329 5.228 -4.198 1.00 82.19 275 GLY A CA 1
ATOM 2039 C C . GLY A 1 275 ? 11.898 3.895 -4.688 1.00 82.19 275 GLY A C 1
ATOM 2040 O O . GLY A 1 275 ? 11.219 2.866 -4.689 1.00 82.19 275 GLY A O 1
ATOM 2041 N N . CYS A 1 276 ? 13.169 3.890 -5.088 1.00 86.31 276 CYS A N 1
ATOM 2042 C CA . CYS A 1 276 ? 13.881 2.666 -5.479 1.00 86.31 276 CYS A CA 1
ATOM 2043 C C . CYS A 1 276 ? 13.246 1.880 -6.635 1.00 86.31 276 CYS A C 1
ATOM 2045 O O . CYS A 1 276 ? 13.419 0.659 -6.736 1.00 86.31 276 CYS A O 1
ATOM 2047 N N . VAL A 1 277 ? 12.523 2.571 -7.519 1.00 90.94 277 VAL A N 1
ATOM 2048 C CA . VAL A 1 277 ? 12.004 1.950 -8.732 1.00 90.94 277 VAL A CA 1
ATOM 2049 C C . VAL A 1 277 ? 13.130 1.481 -9.638 1.00 90.94 277 VAL A C 1
ATOM 2051 O O . VAL A 1 277 ? 14.194 2.097 -9.728 1.00 90.94 277 VAL A O 1
ATOM 2054 N N . LYS A 1 278 ? 12.892 0.376 -10.339 1.00 91.88 278 LYS A N 1
ATOM 2055 C CA . LYS A 1 278 ? 13.819 -0.071 -11.375 1.00 91.88 278 LYS A CA 1
ATOM 2056 C C . LYS A 1 278 ? 13.671 0.801 -12.619 1.00 91.88 278 LYS A C 1
ATOM 2058 O O . LYS A 1 278 ? 12.558 1.233 -12.916 1.00 91.88 278 LYS A O 1
ATOM 2063 N N . PRO A 1 279 ? 14.766 1.043 -13.362 1.00 91.81 279 PRO A N 1
ATOM 2064 C CA . PRO A 1 279 ? 14.786 1.934 -14.521 1.00 91.81 279 PRO A CA 1
ATOM 2065 C C . PRO A 1 279 ? 14.169 1.262 -15.760 1.00 91.81 279 PRO A C 1
ATOM 2067 O O . PRO A 1 279 ? 14.710 1.321 -16.866 1.00 91.81 279 PRO A O 1
ATOM 2070 N N . TRP A 1 280 ? 13.039 0.579 -15.564 1.00 90.44 280 TRP A N 1
ATOM 2071 C CA . TRP A 1 280 ? 12.222 -0.008 -16.610 1.00 90.44 280 TRP A CA 1
ATOM 2072 C C . TRP A 1 280 ? 10.820 0.560 -16.526 1.00 90.44 280 TRP A C 1
ATOM 2074 O O . TRP A 1 280 ? 10.249 0.639 -15.446 1.00 90.44 280 TRP A O 1
ATOM 2084 N N . CYS A 1 281 ? 10.260 0.904 -17.673 1.00 88.75 281 CYS A N 1
ATOM 2085 C CA . CYS A 1 281 ? 8.888 1.342 -17.783 1.00 88.75 281 CYS A CA 1
ATOM 2086 C C . CYS A 1 281 ? 8.212 0.589 -18.932 1.00 88.75 281 CYS A C 1
ATOM 2088 O O . CYS A 1 281 ? 8.216 1.080 -20.063 1.00 88.75 281 CYS A O 1
ATOM 2090 N N . PRO A 1 282 ? 7.734 -0.650 -18.703 1.00 86.69 282 PRO A N 1
ATOM 2091 C CA . PRO A 1 282 ? 6.884 -1.351 -19.658 1.00 86.69 282 PRO A CA 1
ATOM 2092 C C . PRO A 1 282 ? 5.471 -0.734 -19.679 1.00 86.69 282 PRO A C 1
ATOM 2094 O O . PRO A 1 282 ? 5.106 0.005 -18.759 1.00 86.69 282 PRO A O 1
ATOM 2097 N N . PRO A 1 283 ? 4.665 -0.997 -20.723 1.00 84.00 283 PRO A N 1
ATOM 2098 C CA . PRO A 1 283 ? 3.291 -0.510 -20.770 1.00 84.00 283 PRO A CA 1
ATOM 2099 C C . PRO A 1 283 ? 2.463 -1.145 -19.650 1.00 84.00 283 PRO A C 1
ATOM 2101 O O . PRO A 1 283 ? 2.670 -2.312 -19.298 1.00 84.00 283 PRO A O 1
ATOM 2104 N N . ASP A 1 284 ? 1.502 -0.392 -19.116 1.00 82.88 284 ASP A N 1
ATOM 2105 C CA . ASP A 1 284 ? 0.456 -0.982 -18.281 1.00 82.88 284 ASP A CA 1
ATOM 2106 C C . ASP A 1 284 ? -0.403 -1.955 -19.108 1.00 82.88 284 ASP A C 1
ATOM 2108 O O . ASP A 1 284 ? -0.455 -1.881 -20.336 1.00 82.88 284 ASP A O 1
ATOM 2112 N N . ARG A 1 285 ? -1.051 -2.911 -18.441 1.00 81.62 285 ARG A N 1
ATOM 2113 C CA . ARG A 1 285 ? -1.844 -3.962 -19.089 1.00 81.62 285 ARG A CA 1
ATOM 2114 C C . ARG A 1 285 ? -3.148 -3.385 -19.654 1.00 81.62 285 ARG A C 1
ATOM 2116 O O . ARG A 1 285 ? -3.907 -2.744 -18.938 1.00 81.62 285 ARG A O 1
ATOM 2123 N N . TRP A 1 286 ? -3.447 -3.683 -20.915 1.00 81.62 286 TRP A N 1
ATOM 2124 C CA . TRP A 1 286 ? -4.707 -3.327 -21.578 1.00 81.62 286 TRP A CA 1
ATOM 2125 C C . TRP A 1 286 ? -5.509 -4.578 -21.950 1.00 81.62 286 TRP A C 1
ATOM 2127 O O . TRP A 1 286 ? -5.020 -5.709 -21.856 1.00 81.62 286 TRP A O 1
ATOM 2137 N N . VAL A 1 287 ? -6.754 -4.378 -22.381 1.00 80.69 287 VAL A N 1
ATOM 2138 C CA . VAL A 1 287 ? -7.557 -5.436 -22.997 1.00 80.69 287 VAL A CA 1
ATOM 2139 C C . VAL A 1 287 ? -7.052 -5.648 -24.418 1.00 80.69 287 VAL A C 1
ATOM 2141 O O . VAL A 1 287 ? -7.355 -4.860 -25.308 1.00 80.69 287 VAL A O 1
ATOM 2144 N N . ASP A 1 288 ? -6.276 -6.706 -24.624 1.00 77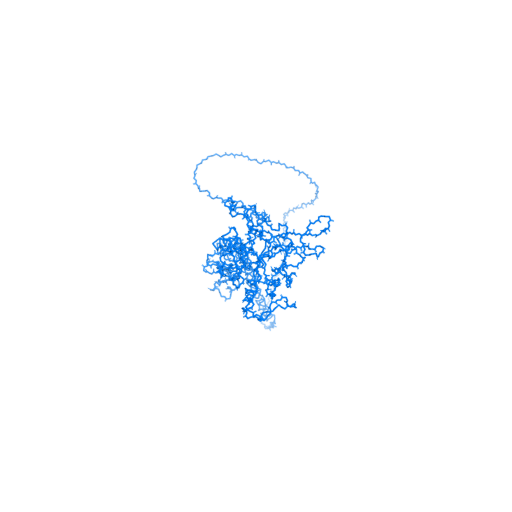.38 288 ASP A N 1
ATOM 2145 C CA . ASP A 1 288 ? -5.791 -7.116 -25.942 1.00 77.38 288 ASP A CA 1
ATOM 2146 C C . ASP A 1 288 ? -6.808 -8.061 -26.608 1.00 77.38 288 ASP A C 1
ATOM 2148 O O . ASP A 1 288 ? -6.805 -9.278 -26.390 1.00 77.38 288 ASP A O 1
ATOM 2152 N N . ALA A 1 289 ? -7.732 -7.485 -27.382 1.00 79.50 289 ALA A N 1
ATOM 2153 C CA . ALA A 1 289 ? -8.835 -8.228 -27.992 1.00 79.50 289 ALA A CA 1
ATOM 2154 C C . ALA A 1 289 ? -8.388 -9.168 -29.124 1.00 79.50 289 ALA A C 1
ATOM 2156 O O . ALA A 1 289 ? -8.993 -10.226 -29.313 1.00 79.50 289 ALA A O 1
ATOM 2157 N N . ASN A 1 290 ? -7.339 -8.809 -29.870 1.00 75.88 290 ASN A N 1
ATOM 2158 C CA . ASN A 1 290 ? -6.834 -9.591 -31.004 1.00 75.88 290 ASN A CA 1
ATOM 2159 C C . ASN A 1 290 ? -5.598 -10.446 -30.645 1.00 75.88 290 ASN A C 1
ATOM 2161 O O . ASN A 1 290 ? -5.137 -11.221 -31.485 1.00 75.88 290 ASN A O 1
ATOM 2165 N N . LYS A 1 291 ? -5.106 -10.360 -29.399 1.00 75.81 291 LYS A N 1
ATOM 2166 C CA . LYS A 1 291 ? -3.967 -11.116 -28.849 1.00 75.81 291 LYS A CA 1
ATOM 2167 C C . LYS A 1 291 ? -2.656 -10.871 -29.597 1.00 75.81 291 LYS A C 1
ATOM 2169 O O . LYS A 1 291 ? -1.798 -11.757 -29.659 1.00 75.81 291 LYS A O 1
ATOM 2174 N N . ASN A 1 292 ? -2.498 -9.693 -30.196 1.00 70.94 292 ASN A N 1
ATOM 2175 C CA . ASN A 1 292 ? -1.305 -9.334 -30.958 1.00 70.94 292 ASN A CA 1
ATOM 2176 C C . ASN A 1 292 ? -0.199 -8.697 -30.075 1.00 70.94 292 ASN A C 1
ATOM 2178 O O . ASN A 1 292 ? 0.833 -8.294 -30.614 1.00 70.94 292 ASN A O 1
ATOM 2182 N N . ASN A 1 293 ? -0.428 -8.585 -28.752 1.00 69.88 293 ASN A N 1
ATOM 2183 C CA . ASN A 1 293 ? 0.283 -7.804 -27.721 1.00 69.88 293 ASN A CA 1
ATOM 2184 C C . ASN A 1 293 ? 0.800 -6.434 -28.187 1.00 69.88 293 ASN A C 1
ATOM 2186 O O . ASN A 1 293 ? 1.886 -5.964 -27.822 1.00 69.88 293 ASN A O 1
ATOM 2190 N N . LYS A 1 294 ? 0.004 -5.766 -29.005 1.00 73.38 294 LYS A N 1
ATOM 2191 C CA . LYS A 1 294 ? 0.165 -4.380 -29.392 1.00 73.38 294 LYS A CA 1
ATOM 2192 C C . LYS A 1 294 ? -1.078 -3.631 -28.920 1.00 73.38 294 LYS A C 1
ATOM 2194 O O . LYS A 1 294 ? -2.169 -4.174 -28.892 1.00 73.38 294 LYS A O 1
ATOM 2199 N N . TYR A 1 295 ? -0.874 -2.400 -28.467 1.00 75.25 295 TYR A N 1
ATOM 2200 C CA . TYR A 1 295 ? -1.984 -1.489 -28.265 1.00 75.25 295 TYR A CA 1
ATOM 2201 C C . TYR A 1 295 ? -2.188 -0.737 -29.577 1.00 75.25 295 TYR A C 1
ATOM 2203 O O . TYR A 1 295 ? -1.383 0.122 -29.953 1.00 75.25 295 TYR A O 1
ATOM 2211 N N . ASP A 1 296 ? -3.216 -1.121 -30.316 1.00 75.38 296 ASP A N 1
ATOM 2212 C CA . ASP A 1 296 ? -3.673 -0.479 -31.533 1.00 75.38 296 ASP A CA 1
ATOM 2213 C C . ASP A 1 296 ? -5.205 -0.388 -31.533 1.00 75.38 296 ASP A C 1
ATOM 2215 O O . ASP A 1 296 ? -5.871 -1.155 -32.239 1.00 75.38 296 ASP A O 1
ATOM 2219 N N . PRO A 1 297 ? -5.772 0.599 -30.796 1.00 70.19 297 PRO A N 1
ATOM 2220 C CA . PRO A 1 297 ? -7.210 0.832 -30.712 1.00 70.19 297 PRO A CA 1
ATOM 2221 C C . PRO A 1 297 ? -7.723 1.368 -32.054 1.00 70.19 297 PRO A C 1
ATOM 2223 O O . PRO A 1 297 ? -7.961 2.560 -32.239 1.00 70.19 297 PRO A O 1
ATOM 2226 N N . ASN A 1 298 ? -7.849 0.485 -33.040 1.00 67.62 298 ASN A N 1
ATOM 2227 C CA . ASN A 1 298 ? -8.445 0.805 -34.321 1.00 67.62 298 ASN A CA 1
ATOM 2228 C C . ASN A 1 298 ? -9.943 0.469 -34.259 1.00 67.62 298 ASN A C 1
ATOM 2230 O O . ASN A 1 298 ? -10.291 -0.714 -34.173 1.00 67.62 298 ASN A O 1
ATOM 2234 N N . PRO A 1 299 ? -10.841 1.464 -34.392 1.00 61.06 299 PRO A N 1
ATOM 2235 C CA . PRO A 1 299 ? -12.286 1.236 -34.352 1.00 61.06 299 PRO A CA 1
ATOM 2236 C C . PRO A 1 299 ? -12.804 0.333 -35.487 1.00 61.06 299 PRO A C 1
ATOM 2238 O O . PRO A 1 299 ? -13.932 -0.158 -35.409 1.00 61.06 299 PRO A O 1
ATOM 2241 N N . THR A 1 300 ? -12.004 0.107 -36.537 1.00 62.09 300 THR A N 1
ATOM 2242 C CA . THR A 1 300 ? -12.392 -0.676 -37.723 1.00 62.09 300 THR A CA 1
ATOM 2243 C C . THR A 1 300 ? -11.798 -2.086 -37.780 1.00 62.09 300 THR A C 1
ATOM 2245 O O . THR A 1 300 ? -12.510 -2.996 -38.195 1.00 62.09 300 THR A O 1
ATOM 2248 N N . SER A 1 301 ? -10.550 -2.303 -37.342 1.00 60.97 301 SER A N 1
ATOM 2249 C CA . SER A 1 301 ? -9.874 -3.614 -37.433 1.00 60.97 301 SER A CA 1
ATOM 2250 C C . SER A 1 301 ? -9.712 -4.350 -36.099 1.00 60.97 301 SER A C 1
ATOM 2252 O O . SER A 1 301 ? -9.614 -5.572 -36.110 1.00 60.97 301 SER A O 1
ATOM 2254 N N . ASN A 1 302 ? -9.735 -3.644 -34.962 1.00 64.31 302 ASN A N 1
ATOM 2255 C CA . ASN A 1 302 ? -9.454 -4.204 -33.633 1.00 64.31 302 ASN A CA 1
ATOM 2256 C C . ASN A 1 302 ? -10.556 -3.820 -32.630 1.00 64.31 302 ASN A C 1
ATOM 2258 O O . ASN A 1 302 ? -10.300 -3.234 -31.575 1.00 64.31 302 ASN A O 1
ATOM 2262 N N . LYS A 1 303 ? -11.820 -4.113 -32.975 1.00 59.72 303 LYS A N 1
ATOM 2263 C CA . LYS A 1 303 ? -12.968 -3.864 -32.086 1.00 59.72 303 LYS A CA 1
ATOM 2264 C C . LYS A 1 303 ? -12.783 -4.620 -30.768 1.00 59.72 303 LYS A C 1
ATOM 2266 O O . LYS A 1 303 ? -12.890 -5.841 -30.740 1.00 59.72 303 LYS A O 1
ATOM 2271 N N . GLY A 1 304 ? -12.558 -3.878 -29.686 1.00 68.19 304 GLY A N 1
ATOM 2272 C CA . GLY A 1 304 ? -12.472 -4.414 -28.327 1.00 68.19 304 GLY A CA 1
ATOM 2273 C C . GLY A 1 304 ? -11.155 -4.135 -27.611 1.00 68.19 304 GLY A C 1
ATOM 2274 O O . GLY A 1 304 ? -11.076 -4.412 -26.418 1.00 68.19 304 GLY A O 1
ATOM 2275 N N . GLU A 1 305 ? -10.148 -3.576 -28.290 1.00 78.75 305 GLU A N 1
ATOM 2276 C CA . GLU A 1 305 ? -8.967 -3.082 -27.584 1.00 78.75 305 GLU A CA 1
ATOM 2277 C C . GLU A 1 305 ? -9.311 -1.844 -26.759 1.00 78.75 305 GLU A C 1
ATOM 2279 O O . GLU A 1 305 ? -9.827 -0.850 -27.277 1.00 78.75 305 GLU A O 1
ATOM 2284 N N . TYR A 1 306 ? -9.049 -1.925 -25.458 1.00 79.19 306 TYR A N 1
ATOM 2285 C CA . TYR A 1 306 ? -9.415 -0.889 -24.505 1.00 79.19 306 TYR A CA 1
ATOM 2286 C C . TYR A 1 306 ? -8.358 -0.771 -23.416 1.00 79.19 306 TYR A C 1
ATOM 2288 O O . TYR A 1 306 ? -7.946 -1.765 -22.812 1.00 79.19 306 TYR A O 1
ATOM 2296 N N . TYR A 1 307 ? -7.943 0.464 -23.164 1.00 78.88 307 TYR A N 1
ATOM 2297 C CA . TYR A 1 307 ? -7.100 0.831 -22.043 1.00 78.88 307 TYR A CA 1
ATOM 2298 C C . TYR A 1 307 ? -7.746 1.996 -21.300 1.00 78.88 307 TYR A C 1
ATOM 2300 O O . TYR A 1 307 ? -8.178 2.976 -21.906 1.00 78.88 307 TYR A O 1
ATOM 2308 N N . ASP A 1 308 ? -7.781 1.876 -19.981 1.00 76.69 308 ASP A N 1
ATOM 2309 C CA . ASP A 1 308 ? -8.164 2.935 -19.060 1.00 76.69 308 ASP A CA 1
ATOM 2310 C C . ASP A 1 308 ? -7.275 2.848 -17.823 1.00 76.69 308 ASP A C 1
ATOM 2312 O O . ASP A 1 308 ? -7.101 1.774 -17.234 1.00 76.69 308 ASP A O 1
ATOM 2316 N N . SER A 1 309 ? -6.700 3.982 -17.430 1.00 68.38 309 SER A N 1
ATOM 2317 C CA . SER A 1 309 ? -5.732 4.044 -16.336 1.00 68.38 309 SER A CA 1
ATOM 2318 C C . SER A 1 309 ? -6.312 3.617 -14.987 1.00 68.38 309 SER A C 1
ATOM 2320 O O . SER A 1 309 ? -5.544 3.264 -14.097 1.00 68.38 309 SER A O 1
ATOM 2322 N N . TYR A 1 310 ? -7.635 3.609 -14.820 1.00 66.69 310 TYR A N 1
ATOM 2323 C CA . TYR A 1 310 ? -8.315 3.253 -13.576 1.00 66.69 310 TYR A CA 1
ATOM 2324 C C . TYR A 1 310 ? -9.031 1.899 -13.646 1.00 66.69 310 TYR A C 1
ATOM 2326 O O . TYR A 1 310 ? -9.134 1.225 -12.625 1.00 66.69 310 TYR A O 1
ATOM 2334 N N . ALA A 1 311 ? -9.523 1.496 -14.819 1.00 64.94 311 ALA A N 1
ATOM 2335 C CA . ALA A 1 311 ? -10.304 0.272 -15.005 1.00 64.94 311 ALA A CA 1
ATOM 2336 C C . ALA A 1 311 ? -9.492 -0.911 -15.556 1.00 64.94 311 ALA A C 1
ATOM 2338 O O . ALA A 1 311 ? -9.892 -2.060 -15.379 1.00 64.94 311 ALA A O 1
ATOM 2339 N N . THR A 1 312 ? -8.366 -0.654 -16.227 1.00 74.69 312 THR A N 1
ATOM 2340 C CA . THR A 1 312 ? -7.463 -1.698 -16.747 1.00 74.69 312 THR A CA 1
ATOM 2341 C C . THR A 1 312 ? -6.157 -1.750 -15.946 1.00 74.69 312 THR A C 1
ATOM 2343 O O . THR A 1 312 ? -6.019 -1.067 -14.930 1.00 74.69 312 THR A O 1
ATOM 2346 N N . GLY A 1 313 ? -5.197 -2.575 -16.362 1.00 74.06 313 GLY A N 1
ATOM 2347 C CA . GLY A 1 313 ? -3.918 -2.762 -15.677 1.00 74.06 313 GLY A CA 1
ATOM 2348 C C . GLY A 1 313 ? -3.804 -4.078 -14.909 1.00 74.06 313 GLY A C 1
ATOM 2349 O O . GLY A 1 313 ? -4.661 -4.957 -15.009 1.00 74.06 313 GLY A O 1
ATOM 2350 N N . TYR A 1 314 ? -2.703 -4.225 -14.175 1.00 74.69 314 TYR A N 1
ATOM 2351 C CA . TYR A 1 314 ? -2.483 -5.368 -13.286 1.00 74.69 314 TYR A CA 1
ATOM 2352 C C . TYR A 1 314 ? -3.284 -5.210 -11.994 1.00 74.69 314 TYR A C 1
ATOM 2354 O O . TYR A 1 314 ? -3.116 -4.223 -11.275 1.00 74.69 314 TYR A O 1
ATOM 2362 N N . ASN A 1 315 ? -4.119 -6.198 -11.676 1.00 71.69 315 ASN A N 1
ATOM 2363 C CA . ASN A 1 315 ? -4.973 -6.185 -10.494 1.00 71.69 315 ASN A CA 1
ATOM 2364 C C . ASN A 1 315 ? -4.620 -7.326 -9.534 1.00 71.69 315 ASN A C 1
ATOM 2366 O O . ASN A 1 315 ? -4.479 -8.480 -9.934 1.00 71.69 315 ASN A O 1
ATOM 2370 N N . SER A 1 316 ? -4.541 -7.030 -8.238 1.00 66.94 316 SER A N 1
ATOM 2371 C CA . SER A 1 316 ? -4.427 -8.045 -7.182 1.00 66.94 316 SER A CA 1
ATOM 2372 C C . SER A 1 316 ? -5.809 -8.307 -6.565 1.00 66.94 316 SER A C 1
ATOM 2374 O O . SER A 1 316 ? -6.537 -7.341 -6.333 1.00 66.94 316 SER A O 1
ATOM 2376 N N . PRO A 1 317 ? -6.223 -9.572 -6.327 1.00 66.31 317 PRO A N 1
ATOM 2377 C CA . PRO A 1 317 ? -5.438 -10.814 -6.423 1.00 66.31 317 PRO A CA 1
ATOM 2378 C C . PRO A 1 317 ? -5.476 -11.521 -7.796 1.00 66.31 317 PRO A C 1
ATOM 2380 O O . PRO A 1 317 ? -4.855 -12.573 -7.961 1.00 66.31 317 PRO A O 1
ATOM 2383 N N . GLY A 1 318 ? -6.221 -10.995 -8.775 1.00 72.25 318 GLY A N 1
ATOM 2384 C CA . GLY A 1 318 ? -6.509 -11.685 -10.042 1.00 72.25 318 GLY A CA 1
ATOM 2385 C C . GLY A 1 318 ? -5.270 -12.020 -10.881 1.00 72.25 318 GLY A C 1
ATOM 2386 O O . GLY A 1 318 ? -5.093 -13.170 -11.290 1.00 72.25 318 GLY A O 1
ATOM 2387 N N . ASP A 1 319 ? -4.387 -11.043 -11.072 1.00 76.19 319 ASP A N 1
ATOM 2388 C CA . ASP A 1 319 ? -3.211 -11.129 -11.944 1.00 76.19 319 ASP A CA 1
ATOM 2389 C C . ASP A 1 319 ? -1.927 -11.537 -11.201 1.00 76.19 319 ASP A C 1
ATOM 2391 O O . ASP A 1 319 ? -0.855 -11.616 -11.807 1.00 76.19 319 ASP A O 1
ATOM 2395 N N . VAL A 1 320 ? -2.001 -11.815 -9.892 1.00 81.25 320 VAL A N 1
ATOM 2396 C CA . VAL A 1 320 ? -0.833 -12.242 -9.102 1.00 81.25 320 VAL A CA 1
ATOM 2397 C C . VAL A 1 320 ? -0.252 -13.524 -9.702 1.00 81.25 320 VAL A C 1
ATOM 2399 O O . VAL A 1 320 ? -0.940 -14.540 -9.854 1.00 81.25 320 VAL A O 1
ATOM 2402 N N . GLY A 1 321 ? 1.034 -13.465 -10.045 1.00 79.50 321 GLY A N 1
ATOM 2403 C CA . GLY A 1 321 ? 1.792 -14.528 -10.693 1.00 79.50 321 GLY A CA 1
ATOM 2404 C C . GLY A 1 321 ? 1.846 -14.463 -12.218 1.00 79.50 321 GLY A C 1
ATOM 2405 O O . GLY A 1 321 ? 2.538 -15.298 -12.809 1.00 79.50 321 GLY A O 1
ATOM 2406 N N . VAL A 1 322 ? 1.185 -13.501 -12.873 1.00 84.94 322 VAL A N 1
ATOM 2407 C CA . VAL A 1 322 ? 1.314 -13.294 -14.326 1.00 84.94 322 VAL A CA 1
ATOM 2408 C C . VAL A 1 322 ? 2.760 -12.933 -14.664 1.00 84.94 322 VAL A C 1
ATOM 2410 O O . VAL A 1 322 ? 3.326 -12.000 -14.098 1.00 84.94 322 VAL A O 1
ATOM 2413 N N . GLN A 1 323 ? 3.362 -13.695 -15.580 1.00 87.25 323 GLN A N 1
ATOM 2414 C CA . GLN A 1 323 ? 4.731 -13.483 -16.043 1.00 87.25 323 GLN A CA 1
ATOM 2415 C C . GLN A 1 323 ? 4.758 -12.470 -17.185 1.00 87.25 323 GLN A C 1
ATOM 2417 O O . GLN A 1 323 ? 3.974 -12.569 -18.129 1.00 87.25 323 GLN A O 1
ATOM 2422 N N . VAL A 1 324 ? 5.679 -11.514 -17.104 1.00 83.44 324 VAL A N 1
ATOM 2423 C CA . VAL A 1 324 ? 5.821 -10.416 -18.059 1.00 83.44 324 VAL A CA 1
ATOM 2424 C C . VAL A 1 324 ? 7.290 -10.137 -18.353 1.00 83.44 324 VAL A C 1
ATOM 2426 O O . VAL A 1 324 ? 8.181 -10.399 -17.539 1.00 83.44 324 VAL A O 1
ATOM 2429 N N . VAL A 1 325 ? 7.544 -9.572 -19.531 1.00 83.31 325 VAL A N 1
ATOM 2430 C CA . VAL A 1 325 ? 8.870 -9.087 -19.914 1.00 83.31 325 VAL A CA 1
ATOM 2431 C C . VAL A 1 325 ? 8.947 -7.597 -19.595 1.00 83.31 325 VAL A C 1
ATOM 2433 O O . VAL A 1 325 ? 8.311 -6.780 -20.251 1.00 83.31 325 VAL A O 1
ATOM 2436 N N . LEU A 1 326 ? 9.738 -7.249 -18.583 1.00 83.06 326 LEU A N 1
ATOM 2437 C CA . LEU A 1 326 ? 9.878 -5.878 -18.079 1.00 83.06 326 LEU A CA 1
ATOM 2438 C C . LEU A 1 326 ? 10.812 -5.030 -18.951 1.00 83.06 326 LEU A C 1
ATOM 2440 O O . LEU A 1 326 ? 10.680 -3.812 -19.014 1.00 83.06 326 LEU A O 1
ATOM 2444 N N . LYS A 1 327 ? 11.752 -5.681 -19.645 1.00 80.31 327 LYS A N 1
ATOM 2445 C CA . LYS A 1 327 ? 12.689 -5.049 -20.579 1.00 80.31 327 LYS A CA 1
ATOM 2446 C C . LYS A 1 327 ? 12.958 -5.968 -21.763 1.00 80.31 327 LYS A C 1
ATOM 2448 O O . LYS A 1 327 ? 13.163 -7.165 -21.569 1.00 80.31 327 LYS A O 1
ATOM 2453 N N . TYR A 1 328 ? 13.013 -5.407 -22.971 1.00 71.94 328 TYR A N 1
ATOM 2454 C CA . TYR A 1 328 ? 13.132 -6.145 -24.237 1.00 71.94 328 TYR A CA 1
ATOM 2455 C C . TYR A 1 328 ? 14.422 -5.797 -25.019 1.00 71.94 328 TYR A C 1
ATOM 2457 O O . TYR A 1 328 ? 14.961 -4.711 -24.824 1.00 71.94 328 TYR A O 1
ATOM 2465 N N . ARG A 1 329 ? 14.911 -6.698 -25.898 1.00 55.78 329 ARG A N 1
ATOM 2466 C CA . ARG A 1 329 ? 16.142 -6.572 -26.736 1.00 55.78 329 ARG A CA 1
ATOM 2467 C C . ARG A 1 329 ? 15.914 -6.063 -28.170 1.00 55.78 329 ARG A C 1
ATOM 2469 O O . ARG A 1 329 ? 16.881 -5.742 -28.848 1.00 55.78 329 ARG A O 1
ATOM 2476 N N . SER A 1 330 ? 14.677 -5.928 -28.637 1.00 44.06 330 SER A N 1
ATOM 2477 C CA . SER A 1 330 ? 14.326 -5.761 -30.063 1.00 44.06 330 SER A CA 1
ATOM 2478 C C . SER A 1 330 ? 14.569 -7.032 -30.892 1.00 44.06 330 SER A C 1
ATOM 2480 O O . SER A 1 330 ? 15.600 -7.695 -30.768 1.00 44.06 330 SER A O 1
ATOM 2482 N N . GLY A 1 331 ? 13.571 -7.386 -31.707 1.00 40.97 331 GLY A N 1
ATOM 2483 C CA . GLY A 1 331 ? 13.538 -8.603 -32.521 1.00 40.97 331 GLY A CA 1
ATOM 2484 C C . GLY A 1 331 ? 12.146 -9.235 -32.621 1.00 40.97 331 GLY A C 1
ATOM 2485 O O . GLY A 1 331 ? 11.922 -10.303 -32.070 1.00 40.97 331 GLY A O 1
ATOM 2486 N N . SER A 1 332 ? 11.257 -8.602 -33.394 1.00 35.97 332 SER A N 1
ATOM 2487 C CA . SER A 1 332 ? 9.921 -9.070 -33.817 1.00 35.97 332 SER A CA 1
ATOM 2488 C C . SER A 1 332 ? 8.746 -8.922 -32.831 1.00 35.97 332 SER A C 1
ATOM 2490 O O . SER A 1 332 ? 8.783 -9.367 -31.690 1.00 35.97 332 SER A O 1
ATOM 2492 N N . SER A 1 333 ? 7.717 -8.243 -33.362 1.00 34.72 333 SER A N 1
ATOM 2493 C CA . SER A 1 333 ? 6.298 -8.224 -32.978 1.00 34.72 333 SER A CA 1
ATOM 2494 C C . SER A 1 333 ? 5.978 -8.147 -31.488 1.00 34.72 333 SER A C 1
ATOM 2496 O O . SER A 1 333 ? 5.756 -9.193 -30.896 1.00 34.72 333 SER A O 1
ATOM 2498 N N . THR A 1 334 ? 5.911 -6.918 -30.947 1.00 35.72 334 THR A N 1
ATOM 2499 C CA . THR A 1 334 ? 4.909 -6.399 -29.977 1.00 35.72 334 THR A CA 1
ATOM 2500 C C . THR A 1 334 ? 5.348 -5.006 -29.485 1.00 35.72 334 THR A C 1
ATOM 2502 O O . THR A 1 334 ? 6.512 -4.824 -29.145 1.00 35.72 334 THR A O 1
ATOM 2505 N N . MET A 1 335 ? 4.444 -4.018 -29.593 1.00 45.69 335 MET A N 1
ATOM 2506 C CA . MET A 1 335 ? 4.603 -2.547 -29.471 1.00 45.69 335 MET A CA 1
ATOM 2507 C C . MET A 1 335 ? 5.978 -1.912 -29.803 1.00 45.69 335 MET A C 1
ATOM 2509 O O . MET A 1 335 ? 6.878 -1.841 -28.978 1.00 45.69 335 MET A O 1
ATOM 2513 N N . VAL A 1 336 ? 6.060 -1.379 -31.034 1.00 49.84 336 VAL A N 1
ATOM 2514 C CA . VAL A 1 336 ? 7.095 -0.523 -31.663 1.00 49.84 336 VAL A CA 1
ATOM 2515 C C . VAL A 1 336 ? 8.566 -0.862 -31.303 1.00 49.84 336 VAL A C 1
ATOM 2517 O O . VAL A 1 336 ? 9.034 -0.510 -30.222 1.00 49.84 336 VAL A O 1
ATOM 2520 N N . PRO A 1 337 ? 9.352 -1.428 -32.247 1.00 34.56 337 PRO A N 1
ATOM 2521 C CA . PRO A 1 337 ? 10.721 -1.964 -32.070 1.00 34.56 337 PRO A CA 1
ATOM 2522 C C . PRO A 1 337 ? 11.839 -1.051 -31.508 1.00 34.56 337 PRO A C 1
ATOM 2524 O O . PRO A 1 337 ? 13.009 -1.424 -31.600 1.00 34.56 337 PRO A O 1
ATOM 2527 N N . SER A 1 338 ? 11.535 0.134 -30.969 1.00 44.44 338 SER A N 1
ATOM 2528 C CA . SER A 1 338 ? 12.507 1.200 -30.691 1.00 44.44 338 SER A CA 1
ATOM 2529 C C . SER A 1 338 ? 12.617 1.642 -29.223 1.00 44.44 338 SER A C 1
ATOM 2531 O O . SER A 1 338 ? 13.471 2.485 -28.950 1.00 44.44 338 SER A O 1
ATOM 2533 N N . TYR A 1 339 ? 11.780 1.163 -28.293 1.00 54.53 339 TYR A N 1
ATOM 2534 C CA . TYR A 1 339 ? 11.644 1.837 -26.988 1.00 54.53 339 TYR A CA 1
ATOM 2535 C C . TYR A 1 339 ? 12.320 1.159 -25.795 1.00 54.53 339 TYR A C 1
ATOM 2537 O O . TYR A 1 339 ? 12.488 1.833 -24.789 1.00 54.53 339 TYR A O 1
ATOM 2545 N N . PHE A 1 340 ? 12.730 -0.114 -25.903 1.00 63.91 340 PHE A N 1
ATOM 2546 C CA . PHE A 1 340 ? 13.528 -0.913 -24.939 1.00 63.91 340 PHE A CA 1
ATOM 2547 C C . PHE A 1 340 ? 13.156 -0.826 -23.440 1.00 63.91 340 PHE A C 1
ATOM 2549 O O . PHE A 1 340 ? 13.873 -1.389 -22.615 1.00 63.91 340 PHE A O 1
ATOM 2556 N N . TYR A 1 341 ? 12.066 -0.142 -23.090 1.00 75.69 341 TYR A N 1
ATOM 2557 C CA . TYR A 1 341 ? 11.558 0.188 -21.757 1.00 75.69 341 TYR A CA 1
ATOM 2558 C C . TYR A 1 341 ? 12.576 0.794 -20.783 1.00 75.69 341 TYR A C 1
ATOM 2560 O O . TYR A 1 341 ? 12.239 0.983 -19.627 1.00 75.69 341 TYR A O 1
ATOM 2568 N N . ALA A 1 342 ? 13.797 1.119 -21.209 1.00 87.19 342 ALA A N 1
ATOM 2569 C CA . ALA A 1 342 ? 14.824 1.688 -20.346 1.00 87.19 342 ALA A CA 1
ATOM 2570 C C . ALA A 1 342 ? 14.578 3.186 -20.139 1.00 87.19 342 ALA A C 1
ATOM 2572 O O . ALA A 1 342 ? 14.370 3.924 -21.105 1.00 87.19 342 ALA A O 1
ATOM 2573 N N . VAL A 1 343 ? 14.611 3.629 -18.885 1.00 89.44 343 VAL A N 1
ATOM 2574 C CA . VAL A 1 343 ? 14.344 5.020 -18.507 1.00 89.44 343 VAL A CA 1
ATOM 2575 C C . VAL A 1 343 ? 15.400 5.561 -17.552 1.00 89.44 343 VAL A C 1
ATOM 2577 O O . VAL A 1 343 ? 15.965 4.817 -16.753 1.00 89.44 343 VAL A O 1
ATOM 2580 N N . ASP A 1 344 ? 15.630 6.866 -17.629 1.00 89.94 344 ASP A N 1
ATOM 2581 C CA . ASP A 1 344 ? 16.477 7.610 -16.706 1.00 89.94 344 ASP A CA 1
ATOM 2582 C C . ASP A 1 344 ? 15.694 8.026 -15.462 1.00 89.94 344 ASP A C 1
ATOM 2584 O O . ASP A 1 344 ? 14.516 8.392 -15.531 1.00 89.94 344 ASP A O 1
ATOM 2588 N N . LEU A 1 345 ? 16.396 8.026 -14.332 1.00 90.19 345 LEU A N 1
ATOM 2589 C CA . LEU A 1 345 ? 15.922 8.532 -13.048 1.00 90.19 345 LEU A CA 1
ATOM 2590 C C . LEU A 1 345 ? 16.839 9.677 -12.590 1.00 90.19 345 LEU A C 1
ATOM 2592 O O . LEU A 1 345 ? 18.034 9.659 -12.917 1.00 90.19 345 LEU A O 1
ATOM 2596 N N . PRO A 1 346 ? 16.334 10.667 -11.834 1.00 89.69 346 PRO A N 1
ATOM 2597 C CA . PRO A 1 346 ? 14.938 10.888 -11.415 1.00 89.69 346 PRO A CA 1
ATOM 2598 C C . PRO A 1 346 ? 13.993 11.315 -12.560 1.00 89.69 346 PRO A C 1
ATOM 2600 O O . PRO A 1 346 ? 14.463 11.627 -13.659 1.00 89.69 346 PRO A O 1
ATOM 2603 N N . PRO A 1 347 ? 12.664 11.368 -12.315 1.00 87.31 347 PRO A N 1
ATOM 2604 C CA . PRO A 1 347 ? 11.713 11.992 -13.231 1.00 87.31 347 PRO A CA 1
ATOM 2605 C C . PRO A 1 347 ? 12.105 13.413 -13.627 1.00 87.31 347 PRO A C 1
ATOM 2607 O O . PRO A 1 347 ? 12.612 14.183 -12.811 1.00 87.31 347 PRO A O 1
ATOM 2610 N N . VAL A 1 348 ? 11.777 13.798 -14.862 1.00 84.81 348 VAL A N 1
ATOM 2611 C CA . VAL A 1 348 ? 12.104 15.128 -15.413 1.00 84.81 348 VAL A CA 1
ATOM 2612 C C . VAL A 1 348 ? 11.439 16.262 -14.619 1.00 84.81 348 VAL A C 1
ATOM 2614 O O . VAL A 1 348 ? 11.940 17.381 -14.589 1.00 84.81 348 VAL A O 1
ATOM 2617 N N . SER A 1 349 ? 10.302 15.982 -13.984 1.00 78.12 349 SER A N 1
ATOM 2618 C CA . SER A 1 349 ? 9.568 16.888 -13.092 1.00 78.12 349 SER A CA 1
ATOM 2619 C C . SER A 1 349 ? 10.289 17.160 -11.768 1.00 78.12 349 SER A C 1
ATOM 2621 O O . SER A 1 349 ? 10.019 18.180 -11.138 1.00 78.12 349 SER A O 1
ATOM 2623 N N . LYS A 1 350 ? 11.186 16.265 -11.336 1.00 78.88 350 LYS A N 1
ATOM 2624 C CA . LYS A 1 350 ? 11.729 16.226 -9.966 1.00 78.88 350 LYS A CA 1
ATOM 2625 C C . LYS A 1 350 ? 13.245 16.365 -9.886 1.00 78.88 350 LYS A C 1
ATOM 2627 O O . LYS A 1 350 ? 13.789 16.524 -8.799 1.00 78.88 350 LYS A O 1
ATOM 2632 N N . GLY A 1 351 ? 13.932 16.331 -11.020 1.00 81.44 351 GLY A N 1
ATOM 2633 C CA . GLY A 1 351 ? 15.368 16.546 -11.084 1.00 81.44 351 GLY A CA 1
ATOM 2634 C C . GLY A 1 351 ? 15.911 16.375 -12.494 1.00 81.44 351 GLY A C 1
ATOM 2635 O O . GLY A 1 351 ? 15.170 16.169 -13.455 1.00 81.44 351 GLY A O 1
ATOM 2636 N N . THR A 1 352 ? 17.233 16.457 -12.611 1.00 85.81 352 THR A N 1
ATOM 2637 C CA . THR A 1 352 ? 17.935 16.202 -13.870 1.00 85.81 352 THR A CA 1
ATOM 2638 C C . THR A 1 352 ? 18.126 14.692 -14.040 1.00 85.81 352 THR A C 1
ATOM 2640 O O . THR A 1 352 ? 18.829 14.097 -13.221 1.00 85.81 352 THR A O 1
ATOM 2643 N N . PRO A 1 353 ? 17.547 14.054 -15.077 1.00 87.19 353 PRO A N 1
ATOM 2644 C CA . PRO A 1 353 ? 17.700 12.617 -15.284 1.00 87.19 353 PRO A CA 1
ATOM 2645 C C . PRO A 1 353 ? 19.170 12.241 -15.500 1.00 87.19 353 PRO A C 1
ATOM 2647 O O . PRO A 1 353 ? 19.865 12.862 -16.310 1.00 87.19 353 PRO A O 1
ATOM 2650 N N . THR A 1 354 ? 19.641 11.216 -14.789 1.00 87.94 354 THR A N 1
ATOM 2651 C CA . THR A 1 354 ? 21.020 10.731 -14.909 1.00 87.94 354 THR A CA 1
ATOM 2652 C C . THR A 1 354 ? 21.109 9.680 -16.008 1.00 87.94 354 THR A C 1
ATOM 2654 O O . THR A 1 354 ? 20.728 8.532 -15.807 1.00 87.94 354 THR A O 1
ATOM 2657 N N . THR A 1 355 ? 21.648 10.077 -17.156 1.00 86.50 355 THR A N 1
ATOM 2658 C CA . THR A 1 355 ? 21.875 9.208 -18.322 1.00 86.50 355 THR A CA 1
ATOM 2659 C C . THR A 1 355 ? 23.197 8.457 -18.192 1.00 86.50 355 THR A C 1
ATOM 2661 O O . THR A 1 355 ? 24.202 9.013 -17.738 1.00 86.50 355 THR A O 1
ATOM 2664 N N . GLY A 1 356 ? 23.236 7.215 -18.665 1.00 87.44 356 GLY A N 1
ATOM 2665 C CA . GLY A 1 356 ? 24.457 6.446 -18.852 1.00 87.44 356 GLY A CA 1
ATOM 2666 C C . GLY A 1 356 ? 24.357 5.008 -18.352 1.00 87.44 356 GLY A C 1
ATOM 2667 O O . GLY A 1 356 ? 23.746 4.695 -17.331 1.00 87.44 356 GLY A O 1
ATOM 2668 N N . ALA A 1 357 ? 25.097 4.128 -19.029 1.00 87.75 357 ALA A N 1
ATOM 2669 C CA . ALA A 1 357 ? 25.167 2.695 -18.745 1.00 87.75 357 ALA A CA 1
ATOM 2670 C C . ALA A 1 357 ? 25.478 2.343 -17.278 1.00 87.75 357 ALA A C 1
ATOM 2672 O O . ALA A 1 357 ? 24.909 1.388 -16.750 1.00 87.75 357 ALA A O 1
ATOM 2673 N N . ASN A 1 358 ? 26.371 3.094 -16.627 1.00 90.06 358 ASN A N 1
ATOM 2674 C CA . ASN A 1 358 ? 26.749 2.847 -15.233 1.00 90.06 358 ASN A CA 1
ATOM 2675 C C . ASN A 1 358 ? 25.616 3.211 -14.271 1.00 90.06 358 ASN A C 1
ATOM 2677 O O . ASN A 1 358 ? 25.194 2.353 -13.504 1.00 90.06 358 ASN A O 1
ATOM 2681 N N . ALA A 1 359 ? 25.069 4.426 -14.384 1.00 89.62 359 ALA A N 1
ATOM 2682 C CA . ALA A 1 359 ? 23.953 4.871 -13.554 1.00 89.62 359 ALA A CA 1
ATOM 2683 C C . ALA A 1 359 ? 22.757 3.919 -13.690 1.00 89.62 359 ALA A C 1
ATOM 2685 O O . ALA A 1 359 ? 22.242 3.415 -12.695 1.00 89.62 359 ALA A O 1
ATOM 2686 N N . TYR A 1 360 ? 22.385 3.574 -14.925 1.00 91.38 360 TYR A N 1
ATOM 2687 C CA . TYR A 1 360 ? 21.314 2.620 -15.204 1.00 91.38 360 TYR A CA 1
ATOM 2688 C C . TYR A 1 360 ? 21.553 1.243 -14.555 1.00 91.38 360 TYR A C 1
ATOM 2690 O O . TYR A 1 360 ? 20.640 0.669 -13.964 1.00 91.38 360 TYR A O 1
ATOM 2698 N N . ARG A 1 361 ? 22.777 0.697 -14.619 1.00 92.94 361 ARG A N 1
ATOM 2699 C CA . ARG A 1 361 ? 23.119 -0.571 -13.947 1.00 92.94 361 ARG A CA 1
ATOM 2700 C C . ARG A 1 361 ? 22.961 -0.459 -12.431 1.00 92.94 361 ARG A C 1
ATOM 2702 O O . ARG A 1 361 ? 22.433 -1.386 -11.817 1.00 92.94 361 ARG A O 1
ATOM 2709 N N . ASP A 1 362 ? 23.419 0.638 -11.843 1.00 91.88 362 ASP A N 1
ATOM 2710 C CA . ASP A 1 362 ? 23.448 0.820 -10.391 1.00 91.88 362 ASP A CA 1
ATOM 2711 C C . ASP A 1 362 ? 22.020 0.961 -9.824 1.00 91.88 362 ASP A C 1
ATOM 2713 O O . ASP A 1 362 ? 21.695 0.345 -8.806 1.00 91.88 362 ASP A O 1
ATOM 2717 N N . TRP A 1 363 ? 21.120 1.629 -10.557 1.00 90.38 363 TRP A N 1
ATOM 2718 C CA . TRP A 1 363 ? 19.675 1.643 -10.281 1.00 90.38 363 TRP A CA 1
ATOM 2719 C C . TRP A 1 363 ? 19.018 0.257 -10.362 1.00 90.38 363 TRP A C 1
ATOM 2721 O O . TRP A 1 363 ? 18.069 -0.038 -9.633 1.00 90.38 363 TRP A O 1
ATOM 2731 N N . ILE A 1 364 ? 19.514 -0.635 -11.224 1.00 92.62 364 ILE A N 1
ATOM 2732 C CA . ILE A 1 364 ? 19.018 -2.017 -11.271 1.00 92.62 364 ILE A CA 1
ATOM 2733 C C . ILE A 1 364 ? 19.530 -2.816 -10.073 1.00 92.62 364 ILE A C 1
ATOM 2735 O O . ILE A 1 364 ? 18.737 -3.482 -9.404 1.00 92.62 364 ILE A O 1
ATOM 2739 N N . ALA A 1 365 ? 20.835 -2.762 -9.808 1.00 90.69 365 ALA A N 1
ATOM 2740 C CA . ALA A 1 365 ? 21.478 -3.559 -8.767 1.00 90.69 365 ALA A CA 1
ATOM 2741 C C . ALA A 1 365 ? 21.008 -3.172 -7.356 1.00 90.69 365 ALA A C 1
ATOM 2743 O O . ALA A 1 365 ? 20.887 -4.040 -6.494 1.00 90.69 365 ALA A O 1
ATOM 2744 N N . GLY A 1 366 ? 20.704 -1.893 -7.129 1.00 87.19 366 GLY A N 1
ATOM 2745 C CA . GLY A 1 366 ? 20.324 -1.379 -5.818 1.00 87.19 366 GLY A CA 1
ATOM 2746 C C . GLY A 1 366 ? 19.323 -0.233 -5.894 1.00 87.19 366 GLY A C 1
ATOM 2747 O O . GLY A 1 366 ? 18.390 -0.253 -6.696 1.00 87.19 366 GLY A O 1
ATOM 2748 N N . CYS A 1 367 ? 19.501 0.730 -5.002 1.00 85.50 367 CYS A N 1
ATOM 2749 C CA . CYS A 1 367 ? 18.756 1.977 -4.947 1.00 85.50 367 CYS A CA 1
ATOM 2750 C C . CYS A 1 367 ? 19.744 3.070 -4.530 1.00 85.50 367 CYS A C 1
ATOM 2752 O O . CYS A 1 367 ? 19.902 3.314 -3.335 1.00 85.50 367 CYS A O 1
ATOM 2754 N N . PRO A 1 368 ? 20.509 3.628 -5.486 1.00 84.75 368 PRO A N 1
ATOM 2755 C CA . PRO A 1 368 ? 21.580 4.566 -5.169 1.00 84.75 368 PRO A CA 1
ATOM 2756 C C . PRO A 1 368 ? 21.054 5.843 -4.506 1.00 84.75 368 PRO A C 1
ATOM 2758 O O . PRO A 1 368 ? 21.751 6.407 -3.670 1.00 84.75 368 PRO A O 1
ATOM 2761 N N . ASP A 1 369 ? 19.824 6.257 -4.828 1.00 80.31 369 ASP A N 1
ATOM 2762 C CA . ASP A 1 369 ? 19.167 7.394 -4.189 1.00 80.31 369 ASP A CA 1
ATOM 2763 C C . ASP A 1 369 ? 17.686 7.083 -3.878 1.00 80.31 369 ASP A C 1
ATOM 2765 O O . ASP A 1 369 ? 16.845 7.079 -4.780 1.00 80.31 369 ASP A O 1
ATOM 2769 N N . PRO A 1 370 ? 17.327 6.792 -2.615 1.00 77.62 370 PRO A N 1
ATOM 2770 C CA . PRO A 1 370 ? 15.946 6.505 -2.236 1.00 77.62 370 PRO A CA 1
ATOM 2771 C C . PRO A 1 370 ? 15.054 7.753 -2.188 1.00 77.62 370 PRO A C 1
ATOM 2773 O O . PRO A 1 370 ? 13.839 7.605 -2.078 1.00 77.62 370 PRO A O 1
ATOM 2776 N N . SER A 1 371 ? 15.617 8.965 -2.272 1.00 75.75 371 SER A N 1
ATOM 2777 C CA . SER A 1 371 ? 14.842 10.211 -2.209 1.00 75.75 371 SER A CA 1
ATOM 2778 C C . SER A 1 371 ? 14.051 10.495 -3.490 1.00 75.75 371 SER A C 1
ATOM 2780 O O . SER A 1 371 ? 13.095 11.271 -3.479 1.00 75.75 371 SER A O 1
ATOM 2782 N N . PHE A 1 372 ? 14.407 9.843 -4.601 1.00 79.75 372 PHE A N 1
ATOM 2783 C CA . PHE A 1 372 ? 13.709 10.002 -5.870 1.00 79.75 372 PHE A CA 1
ATOM 2784 C C . PHE A 1 372 ? 12.445 9.150 -5.918 1.00 79.75 372 PHE A C 1
ATOM 2786 O O . PHE A 1 372 ? 12.467 7.965 -6.254 1.00 79.75 372 PHE A O 1
ATOM 2793 N N . LEU A 1 373 ? 11.328 9.798 -5.601 1.00 83.31 373 LEU A N 1
ATOM 2794 C CA . LEU A 1 373 ? 9.996 9.216 -5.677 1.00 83.31 373 LEU A CA 1
ATOM 2795 C C . LEU A 1 373 ? 9.440 9.326 -7.098 1.00 83.31 373 LEU A C 1
ATOM 2797 O O . LEU A 1 373 ? 9.383 10.423 -7.659 1.00 83.31 373 LEU A O 1
ATOM 2801 N N . VAL A 1 374 ? 9.000 8.197 -7.657 1.00 85.88 374 VAL A N 1
ATOM 2802 C CA . VAL A 1 374 ? 8.290 8.143 -8.943 1.00 85.88 374 VAL A CA 1
ATOM 2803 C C . VAL A 1 374 ? 6.796 7.985 -8.710 1.00 85.88 374 VAL A C 1
ATOM 2805 O O . VAL A 1 374 ? 6.373 7.064 -8.007 1.00 85.88 374 VAL A O 1
ATOM 2808 N N . GLU A 1 375 ? 6.017 8.868 -9.331 1.00 83.50 375 GLU A N 1
ATOM 2809 C CA . GLU A 1 375 ? 4.582 9.033 -9.089 1.00 83.50 375 GLU A CA 1
ATOM 2810 C C . GLU A 1 375 ? 3.762 8.873 -10.374 1.00 83.50 375 GLU A C 1
ATOM 2812 O O . GLU A 1 375 ? 4.272 9.094 -11.480 1.00 83.50 375 GLU A O 1
ATOM 2817 N N . PRO A 1 376 ? 2.468 8.524 -10.277 1.00 81.75 376 PRO A N 1
ATOM 2818 C CA . PRO A 1 376 ? 1.553 8.677 -11.398 1.00 81.75 376 PRO A CA 1
ATOM 2819 C C . PRO A 1 376 ? 1.607 10.101 -11.972 1.00 81.75 376 PRO A C 1
ATOM 2821 O O . PRO A 1 376 ? 1.577 11.086 -11.246 1.00 81.75 376 PRO A O 1
ATOM 2824 N N . ASN A 1 377 ? 1.612 10.204 -13.299 1.00 80.44 377 ASN A N 1
ATOM 2825 C CA . ASN A 1 377 ? 1.786 11.410 -14.115 1.00 80.44 377 ASN A CA 1
ATOM 2826 C C . ASN A 1 377 ? 3.212 11.958 -14.253 1.00 80.44 377 ASN A C 1
ATOM 2828 O O . ASN A 1 377 ? 3.403 12.861 -15.075 1.00 80.44 377 ASN A O 1
ATOM 2832 N N . ASP A 1 378 ? 4.208 11.393 -13.570 1.00 87.62 378 ASP A N 1
ATOM 2833 C CA . ASP A 1 378 ? 5.599 11.769 -13.808 1.00 87.62 378 ASP A CA 1
ATOM 2834 C C . ASP A 1 378 ? 6.053 11.409 -15.229 1.00 87.62 378 ASP A C 1
ATOM 2836 O O . ASP A 1 378 ? 5.637 10.413 -15.832 1.00 87.62 378 ASP A O 1
ATOM 2840 N N . LEU A 1 379 ? 6.946 12.238 -15.768 1.00 88.00 379 LEU A N 1
ATOM 2841 C CA . LEU A 1 379 ? 7.573 12.008 -17.063 1.00 88.00 379 LEU A CA 1
ATOM 2842 C C . LEU A 1 379 ? 8.969 11.429 -16.863 1.00 88.00 379 LEU A C 1
ATOM 2844 O O . LEU A 1 379 ? 9.873 12.116 -16.377 1.00 88.00 379 LEU A O 1
ATOM 2848 N N . LEU A 1 380 ? 9.154 10.189 -17.305 1.00 89.94 380 LEU A N 1
ATOM 2849 C CA . LEU A 1 380 ? 10.454 9.532 -17.336 1.00 89.94 380 LEU A CA 1
ATOM 2850 C C . LEU A 1 380 ? 11.076 9.691 -18.719 1.00 89.94 380 LEU A C 1
ATOM 2852 O O . LEU A 1 380 ? 10.427 9.474 -19.744 1.00 89.94 380 LEU A O 1
ATOM 2856 N N . GLN A 1 381 ? 12.342 10.090 -18.751 1.00 89.38 381 GLN A N 1
ATOM 2857 C CA . GLN A 1 381 ? 13.107 10.176 -19.988 1.00 89.38 381 GLN A CA 1
ATOM 2858 C C . GLN A 1 381 ? 13.543 8.774 -20.416 1.00 89.38 381 GLN A C 1
ATOM 2860 O O . GLN A 1 381 ? 13.992 7.997 -19.586 1.00 89.38 381 GLN A O 1
ATOM 2865 N N . ILE A 1 382 ? 13.423 8.447 -21.702 1.00 86.94 382 ILE A N 1
ATOM 2866 C CA . ILE A 1 382 ? 13.910 7.175 -22.244 1.00 86.94 382 ILE A CA 1
ATOM 2867 C C . ILE A 1 382 ? 15.434 7.233 -22.360 1.00 86.94 382 ILE A C 1
ATOM 2869 O O . ILE A 1 382 ? 15.975 8.143 -22.997 1.00 86.94 382 ILE A O 1
ATOM 2873 N N . GLU A 1 383 ? 16.097 6.225 -21.799 1.00 84.94 383 GLU A N 1
ATOM 2874 C CA . GLU A 1 383 ? 17.545 6.047 -21.884 1.00 84.94 383 GLU A CA 1
ATOM 2875 C C . GLU A 1 383 ? 17.907 5.476 -23.270 1.00 84.94 383 GLU A C 1
ATOM 2877 O O . GLU A 1 383 ? 17.371 4.435 -23.675 1.00 84.94 383 GLU A O 1
ATOM 2882 N N . PRO A 1 384 ? 18.774 6.140 -24.056 1.00 78.25 384 PRO A N 1
ATOM 2883 C CA . PRO A 1 384 ? 19.158 5.647 -25.369 1.00 78.25 384 PRO A CA 1
ATOM 2884 C C . PRO A 1 384 ? 20.020 4.378 -25.307 1.00 78.25 384 PRO A C 1
ATOM 2886 O O . PRO A 1 384 ? 20.878 4.198 -24.448 1.00 78.25 384 PRO A O 1
ATOM 2889 N N . GLY A 1 385 ? 19.862 3.535 -26.329 1.00 76.06 385 GLY A N 1
ATOM 2890 C CA . GLY A 1 385 ? 20.651 2.319 -26.518 1.00 76.06 385 GLY A CA 1
ATOM 2891 C C . GLY A 1 385 ? 19.948 1.050 -26.034 1.00 76.06 385 GLY A C 1
ATOM 2892 O O . GLY A 1 385 ? 18.963 1.076 -25.308 1.00 76.06 385 GLY A O 1
ATOM 2893 N N . ASN A 1 386 ? 20.456 -0.110 -26.459 1.00 75.12 386 ASN A N 1
ATOM 2894 C CA . ASN A 1 386 ? 19.861 -1.408 -26.107 1.00 75.12 386 ASN A CA 1
ATOM 2895 C C . ASN A 1 386 ? 20.039 -1.744 -24.607 1.00 75.12 386 ASN A C 1
ATOM 2897 O O . ASN A 1 386 ? 19.296 -2.535 -24.023 1.00 75.12 386 ASN A O 1
ATOM 2901 N N . MET A 1 387 ? 21.056 -1.165 -23.956 1.00 84.25 387 MET A N 1
ATOM 2902 C CA . MET A 1 387 ? 21.343 -1.325 -22.522 1.00 84.25 387 MET A CA 1
ATOM 2903 C C . MET A 1 387 ? 21.460 -2.789 -22.051 1.00 84.25 387 MET A C 1
ATOM 2905 O O . MET A 1 387 ? 21.327 -3.076 -20.863 1.00 84.25 387 MET A O 1
ATOM 2909 N N . ALA A 1 388 ? 21.704 -3.745 -22.955 1.00 86.38 388 ALA A N 1
ATOM 2910 C CA . ALA A 1 388 ? 21.662 -5.178 -22.652 1.00 86.38 388 ALA A CA 1
ATOM 2911 C C . ALA A 1 388 ? 22.766 -5.615 -21.673 1.00 86.38 388 ALA A C 1
ATOM 2913 O O . ALA A 1 388 ? 22.496 -6.361 -20.733 1.00 86.38 388 ALA A O 1
ATOM 2914 N N . GLY A 1 389 ? 23.993 -5.115 -21.856 1.00 89.69 389 GLY A N 1
ATOM 2915 C CA . GLY A 1 389 ? 25.126 -5.386 -20.962 1.00 89.69 389 GLY A CA 1
ATOM 2916 C C . GLY A 1 389 ? 24.880 -4.893 -19.530 1.00 89.69 389 GLY A C 1
ATOM 2917 O O . GLY A 1 389 ? 24.848 -5.722 -18.618 1.00 89.69 389 GLY A O 1
ATOM 2918 N N . PRO A 1 390 ? 24.619 -3.585 -19.336 1.00 92.12 390 PRO A N 1
ATOM 2919 C CA . PRO A 1 390 ? 24.252 -3.016 -18.039 1.00 92.12 390 PRO A CA 1
ATOM 2920 C C . PRO A 1 390 ? 23.047 -3.700 -17.388 1.00 92.12 390 PRO A C 1
ATOM 2922 O O . PRO A 1 390 ? 23.064 -3.967 -16.190 1.00 92.12 390 PRO A O 1
ATOM 2925 N N . THR A 1 391 ? 22.031 -4.062 -18.183 1.00 92.44 391 THR A N 1
ATOM 2926 C CA . THR A 1 391 ? 20.854 -4.772 -17.660 1.00 92.44 391 THR A CA 1
ATOM 2927 C C . THR A 1 391 ? 21.235 -6.129 -17.084 1.00 92.44 391 THR A C 1
ATOM 2929 O O . THR A 1 391 ? 20.835 -6.458 -15.972 1.00 92.44 391 THR A O 1
ATOM 2932 N N . ARG A 1 392 ? 22.027 -6.918 -17.819 1.00 92.88 392 ARG A N 1
ATOM 2933 C CA . ARG A 1 392 ? 22.482 -8.227 -17.342 1.00 92.88 392 ARG A CA 1
ATOM 2934 C C . ARG A 1 392 ? 23.264 -8.111 -16.044 1.00 92.88 392 ARG A C 1
ATOM 2936 O O . ARG A 1 392 ? 22.955 -8.836 -15.110 1.00 92.88 392 ARG A O 1
ATOM 2943 N N . GLN A 1 393 ? 24.227 -7.195 -15.986 1.00 94.19 393 GLN A N 1
ATOM 2944 C CA . GLN A 1 393 ? 25.053 -6.992 -14.795 1.00 94.19 393 GLN A CA 1
ATOM 2945 C C . GLN A 1 393 ? 24.196 -6.608 -13.582 1.00 94.19 393 GLN A C 1
ATOM 2947 O O . GLN A 1 393 ? 24.309 -7.235 -12.532 1.00 94.19 393 GLN A O 1
ATOM 2952 N N . GLY A 1 394 ? 23.291 -5.637 -13.745 1.00 93.56 394 GLY A N 1
ATOM 2953 C CA . GLY A 1 394 ? 22.423 -5.181 -12.663 1.00 93.56 394 GLY A CA 1
ATOM 2954 C C . GLY A 1 394 ? 21.451 -6.259 -12.180 1.00 93.56 394 GLY A C 1
ATOM 2955 O O . GLY A 1 394 ? 21.321 -6.481 -10.979 1.00 93.56 394 GLY A O 1
ATOM 2956 N N . VAL A 1 395 ? 20.794 -6.978 -13.099 1.00 94.62 395 VAL A N 1
ATOM 2957 C CA . VAL A 1 395 ? 19.842 -8.037 -12.721 1.00 94.62 395 VAL A CA 1
ATOM 2958 C C . VAL A 1 395 ? 20.552 -9.243 -12.118 1.00 94.62 395 VAL A C 1
ATOM 2960 O O . VAL A 1 395 ? 20.041 -9.834 -11.173 1.00 94.62 395 VAL A O 1
ATOM 2963 N N . GLN A 1 396 ? 21.737 -9.605 -12.613 1.00 94.75 396 GLN A N 1
ATOM 2964 C CA . GLN A 1 396 ? 22.534 -10.672 -12.006 1.00 94.75 396 GLN A CA 1
ATOM 2965 C C . GLN A 1 396 ? 22.959 -10.312 -10.580 1.00 94.75 396 GLN A C 1
ATOM 2967 O O . GLN A 1 396 ? 22.863 -11.168 -9.706 1.00 94.75 396 GLN A O 1
ATOM 2972 N N . ALA A 1 397 ? 23.345 -9.057 -10.327 1.00 94.25 397 ALA A N 1
ATOM 2973 C CA . ALA A 1 397 ? 23.626 -8.579 -8.974 1.00 94.25 397 ALA A CA 1
ATOM 2974 C C . ALA A 1 397 ? 22.382 -8.664 -8.072 1.00 94.25 397 ALA A C 1
ATOM 2976 O O . ALA A 1 397 ? 22.465 -9.182 -6.963 1.00 94.25 397 ALA A O 1
ATOM 2977 N N . LEU A 1 398 ? 21.212 -8.256 -8.575 1.00 92.19 398 LEU A N 1
ATOM 2978 C CA . LEU A 1 398 ? 19.943 -8.355 -7.848 1.00 92.19 398 LEU A CA 1
ATOM 2979 C C . LEU A 1 398 ? 19.556 -9.811 -7.527 1.00 92.19 398 LEU A C 1
ATOM 2981 O O . LEU A 1 398 ? 19.116 -10.107 -6.419 1.00 92.19 398 LEU A O 1
ATOM 2985 N N . ILE A 1 399 ? 19.731 -10.737 -8.477 1.00 93.62 399 ILE A N 1
ATOM 2986 C CA . ILE A 1 399 ? 19.476 -12.172 -8.265 1.00 93.62 399 ILE A CA 1
ATOM 2987 C C . ILE A 1 399 ? 20.475 -12.757 -7.259 1.00 93.62 399 ILE A C 1
ATOM 2989 O O . ILE A 1 399 ? 20.093 -13.595 -6.447 1.00 93.62 399 ILE A O 1
ATOM 2993 N N . ALA A 1 400 ? 21.731 -12.302 -7.277 1.00 93.94 400 ALA A N 1
ATOM 2994 C CA . ALA A 1 400 ? 22.762 -12.758 -6.350 1.00 93.94 400 ALA A CA 1
ATOM 2995 C C . ALA A 1 400 ? 22.480 -12.375 -4.885 1.00 93.94 400 ALA A C 1
ATOM 2997 O O . ALA A 1 400 ? 22.969 -13.067 -3.995 1.00 93.94 400 ALA A O 1
ATOM 2998 N N . LEU A 1 401 ? 21.669 -11.339 -4.624 1.00 91.44 401 LEU A N 1
ATOM 2999 C CA . LEU A 1 401 ? 21.216 -10.997 -3.267 1.00 91.44 401 LEU A CA 1
ATOM 3000 C C . LEU A 1 401 ? 20.286 -12.062 -2.673 1.00 91.44 401 LEU A C 1
ATOM 3002 O O . LEU A 1 401 ? 20.293 -12.285 -1.468 1.00 91.44 401 LEU A O 1
ATOM 3006 N N . ASP A 1 402 ? 19.484 -12.726 -3.508 1.00 92.62 402 ASP A N 1
ATOM 3007 C CA . ASP A 1 402 ? 18.555 -13.766 -3.067 1.00 92.62 402 ASP A CA 1
ATOM 3008 C C . ASP A 1 402 ? 18.448 -14.899 -4.107 1.00 92.62 402 ASP A C 1
ATOM 3010 O O . ASP A 1 402 ? 17.459 -15.013 -4.851 1.00 92.62 402 ASP A O 1
ATOM 3014 N N . PRO A 1 403 ? 19.490 -15.749 -4.196 1.00 93.31 403 PRO A N 1
ATOM 3015 C CA . PRO A 1 403 ? 19.602 -16.762 -5.242 1.00 93.31 403 PRO A CA 1
ATOM 3016 C C . PRO A 1 403 ? 18.659 -17.949 -5.019 1.00 93.31 403 PRO A C 1
ATOM 3018 O O . PRO A 1 403 ? 18.362 -18.691 -5.957 1.00 93.31 403 PRO A O 1
ATOM 3021 N N . LYS A 1 404 ? 18.192 -18.151 -3.781 1.00 92.94 404 LYS A N 1
ATOM 3022 C CA . LYS A 1 404 ? 17.291 -19.252 -3.417 1.00 92.94 404 LYS A CA 1
ATOM 3023 C C . LYS A 1 404 ? 15.817 -18.897 -3.614 1.00 92.94 404 LYS A C 1
ATOM 3025 O O . LYS A 1 404 ? 15.015 -19.821 -3.760 1.00 92.94 404 LYS A O 1
ATOM 3030 N N . ALA A 1 405 ? 15.470 -17.608 -3.688 1.00 92.50 405 ALA A N 1
ATOM 3031 C CA . ALA A 1 405 ? 14.110 -17.181 -3.984 1.00 92.50 405 ALA A CA 1
ATOM 3032 C C . ALA A 1 405 ? 13.635 -17.666 -5.357 1.00 92.50 405 ALA A C 1
ATOM 3034 O O . ALA A 1 405 ? 14.268 -17.436 -6.396 1.00 92.50 405 ALA A O 1
ATOM 3035 N N . LYS A 1 406 ? 12.473 -18.314 -5.348 1.00 92.75 406 LYS A N 1
ATOM 3036 C CA . LYS A 1 406 ? 11.775 -18.824 -6.527 1.00 92.75 406 LYS A CA 1
ATOM 3037 C C . LYS A 1 406 ? 10.293 -18.510 -6.413 1.00 92.75 406 LYS A C 1
ATOM 3039 O O . LYS A 1 406 ? 9.751 -18.451 -5.314 1.00 92.75 406 LYS A O 1
ATOM 3044 N N . TRP A 1 407 ? 9.641 -18.335 -7.552 1.00 92.25 407 TRP A N 1
ATOM 3045 C CA . TRP A 1 407 ? 8.191 -18.223 -7.591 1.00 92.25 407 TRP A CA 1
ATOM 3046 C C . TRP A 1 407 ? 7.554 -19.612 -7.497 1.00 92.25 407 TRP A C 1
ATOM 3048 O O . TRP A 1 407 ? 7.898 -20.492 -8.288 1.00 92.25 407 TRP A O 1
ATOM 3058 N N . ASP A 1 408 ? 6.623 -19.805 -6.564 1.00 90.62 408 ASP A N 1
ATOM 3059 C CA . ASP A 1 408 ? 5.753 -20.979 -6.551 1.00 90.62 408 ASP A CA 1
ATOM 3060 C C . ASP A 1 408 ? 4.426 -20.662 -7.244 1.00 90.62 408 ASP A C 1
ATOM 3062 O O . ASP A 1 408 ? 3.666 -19.786 -6.826 1.00 90.62 408 ASP A O 1
ATOM 3066 N N . VAL A 1 409 ? 4.141 -21.404 -8.314 1.00 88.31 409 VAL A N 1
ATOM 3067 C CA . VAL A 1 409 ? 2.938 -21.226 -9.133 1.00 88.31 409 VAL A CA 1
ATOM 3068 C C . VAL A 1 409 ? 1.682 -21.661 -8.376 1.00 88.31 409 VAL A C 1
ATOM 3070 O O . VAL A 1 409 ? 0.631 -21.054 -8.566 1.00 88.31 409 VAL A O 1
ATOM 3073 N N . SER A 1 410 ? 1.785 -22.672 -7.506 1.00 88.44 410 SER A N 1
ATOM 3074 C CA . SER A 1 410 ? 0.626 -23.214 -6.789 1.00 88.44 410 SER A CA 1
ATOM 3075 C C . SER A 1 410 ? 0.152 -22.287 -5.669 1.00 88.44 410 SER A C 1
ATOM 3077 O O . SER A 1 410 ? -1.035 -21.982 -5.588 1.00 88.44 410 SER A O 1
ATOM 3079 N N . SER A 1 411 ? 1.080 -21.771 -4.857 1.00 82.62 411 SER A N 1
ATOM 3080 C CA . SER A 1 411 ? 0.766 -20.846 -3.761 1.00 82.62 411 SER A CA 1
ATOM 3081 C C . SER A 1 411 ? 0.859 -19.360 -4.125 1.00 82.62 411 SER A C 1
ATOM 3083 O O . SER A 1 411 ? 0.692 -18.520 -3.242 1.00 82.62 411 SER A O 1
ATOM 3085 N N . LYS A 1 412 ? 1.097 -19.028 -5.406 1.00 83.81 412 LYS A N 1
ATOM 3086 C CA . LYS A 1 412 ? 1.191 -17.656 -5.946 1.00 83.81 412 LYS A CA 1
ATOM 3087 C C . LYS A 1 412 ? 2.052 -16.718 -5.083 1.00 83.81 412 LYS A C 1
ATOM 3089 O O . LYS A 1 412 ? 1.673 -15.580 -4.814 1.00 83.81 412 LYS A O 1
ATOM 3094 N N . ARG A 1 413 ? 3.209 -17.200 -4.625 1.00 85.50 413 ARG A N 1
ATOM 3095 C CA . ARG A 1 413 ? 4.115 -16.445 -3.744 1.00 85.50 413 ARG A CA 1
ATOM 3096 C C . ARG A 1 413 ? 5.574 -16.804 -3.986 1.00 85.50 413 ARG A C 1
ATOM 3098 O O . ARG A 1 413 ? 5.894 -17.845 -4.561 1.00 85.50 413 ARG A O 1
ATOM 3105 N N . VAL A 1 414 ? 6.467 -15.952 -3.493 1.00 87.12 414 VAL A N 1
ATOM 3106 C CA . VAL A 1 414 ? 7.907 -16.225 -3.476 1.00 87.12 414 VAL A CA 1
ATOM 3107 C C . VAL A 1 414 ? 8.230 -17.185 -2.328 1.00 87.12 414 VAL A C 1
ATOM 3109 O O . VAL A 1 414 ? 7.866 -16.935 -1.182 1.00 87.12 414 VAL A O 1
ATOM 3112 N N . ILE A 1 415 ? 8.931 -18.276 -2.632 1.00 88.69 415 ILE A N 1
ATOM 3113 C CA . ILE A 1 415 ? 9.406 -19.284 -1.677 1.00 88.69 415 ILE A CA 1
ATOM 3114 C C . ILE A 1 415 ? 10.933 -19.367 -1.692 1.00 88.69 415 ILE A C 1
ATOM 3116 O O . ILE A 1 415 ? 11.581 -18.976 -2.663 1.00 88.69 415 ILE A O 1
ATOM 3120 N N . GLY A 1 416 ? 11.522 -19.898 -0.618 1.00 87.38 416 GLY A N 1
ATOM 3121 C CA . GLY A 1 416 ? 12.970 -20.121 -0.530 1.00 87.38 416 GLY A CA 1
ATOM 3122 C C . GLY A 1 416 ? 13.810 -18.853 -0.348 1.00 87.38 416 GLY A C 1
ATOM 3123 O O . GLY A 1 416 ? 15.034 -18.945 -0.386 1.00 87.38 416 GLY A O 1
ATOM 3124 N N . SER A 1 417 ? 13.177 -17.693 -0.143 1.00 88.88 417 SER A N 1
ATOM 3125 C CA . SER A 1 417 ? 13.868 -16.454 0.224 1.00 88.88 417 SER A CA 1
ATOM 3126 C C . SER A 1 417 ? 14.387 -16.528 1.661 1.00 88.88 417 SER A C 1
ATOM 3128 O O . SER A 1 417 ? 13.713 -17.060 2.541 1.00 88.88 417 SER A O 1
ATOM 3130 N N . ALA A 1 418 ? 15.576 -15.974 1.901 1.00 83.75 418 ALA A N 1
ATOM 3131 C CA . ALA A 1 418 ? 16.127 -15.799 3.248 1.00 83.75 418 ALA A CA 1
ATOM 3132 C C . ALA A 1 418 ? 15.580 -14.549 3.971 1.00 83.75 418 ALA A C 1
ATOM 3134 O O . ALA A 1 418 ? 15.907 -14.321 5.134 1.00 83.75 418 ALA A O 1
ATOM 3135 N N . TYR A 1 419 ? 14.769 -13.738 3.288 1.00 79.12 419 TYR A N 1
ATOM 3136 C CA . TYR A 1 419 ? 14.246 -12.465 3.776 1.00 79.12 419 TYR A CA 1
ATOM 3137 C C . TYR A 1 419 ? 12.731 -12.548 3.992 1.00 79.12 419 TYR A C 1
ATOM 3139 O O . TYR A 1 419 ? 12.039 -13.295 3.302 1.00 79.12 419 TYR A O 1
ATOM 3147 N N . SER A 1 420 ? 12.196 -11.729 4.904 1.00 74.12 420 SER A N 1
ATOM 3148 C CA . SER A 1 420 ? 10.742 -11.576 5.091 1.00 74.12 420 SER A CA 1
ATOM 3149 C C . SER A 1 420 ? 10.050 -11.047 3.828 1.00 74.12 420 SER A C 1
ATOM 3151 O O . SER A 1 420 ? 8.944 -11.465 3.497 1.00 74.12 420 SER A O 1
ATOM 3153 N N . ARG A 1 421 ? 10.738 -10.174 3.084 1.00 78.44 421 ARG A N 1
ATOM 3154 C CA . ARG A 1 421 ? 10.395 -9.747 1.726 1.00 78.44 421 ARG A CA 1
ATOM 3155 C C . ARG A 1 421 ? 11.631 -9.898 0.851 1.00 78.44 421 ARG A C 1
ATOM 3157 O O . ARG A 1 421 ? 12.654 -9.276 1.127 1.00 78.44 421 ARG A O 1
ATOM 3164 N N . SER A 1 422 ? 11.539 -10.713 -0.199 1.00 86.56 422 SER A N 1
ATOM 3165 C CA . SER A 1 422 ? 12.673 -10.926 -1.102 1.00 86.56 422 SER A CA 1
ATOM 3166 C C . SER A 1 422 ? 13.119 -9.595 -1.729 1.00 86.56 422 SER A C 1
ATOM 3168 O O . SER A 1 422 ? 12.267 -8.884 -2.271 1.00 86.56 422 SER A O 1
ATOM 3170 N N . PRO A 1 423 ? 14.427 -9.270 -1.748 1.00 86.75 423 PRO A N 1
ATOM 3171 C CA . PRO A 1 423 ? 14.946 -8.073 -2.418 1.00 86.75 423 PRO A CA 1
ATOM 3172 C C . PRO A 1 423 ? 14.708 -8.091 -3.937 1.00 86.75 423 PRO A C 1
ATOM 3174 O O . PRO A 1 423 ? 14.831 -7.066 -4.601 1.00 86.75 423 PRO A O 1
ATOM 3177 N N . ARG A 1 424 ? 14.340 -9.251 -4.499 1.00 90.56 424 ARG A N 1
ATOM 3178 C CA . ARG A 1 424 ? 13.955 -9.417 -5.906 1.00 90.56 424 ARG A CA 1
ATOM 3179 C C . ARG A 1 424 ? 12.511 -9.005 -6.191 1.00 90.56 424 ARG A C 1
ATOM 3181 O O . ARG A 1 424 ? 12.133 -8.994 -7.360 1.00 90.56 424 ARG A O 1
ATOM 3188 N N . ILE A 1 425 ? 11.711 -8.693 -5.168 1.00 90.19 425 ILE A N 1
ATOM 3189 C CA . ILE A 1 425 ? 10.420 -8.018 -5.329 1.00 90.19 425 ILE A CA 1
ATOM 3190 C C . ILE A 1 425 ? 10.702 -6.524 -5.432 1.00 90.19 425 ILE A C 1
ATOM 3192 O O . ILE A 1 425 ? 11.023 -5.878 -4.435 1.00 90.19 425 ILE A O 1
ATOM 3196 N N . VAL A 1 426 ? 10.589 -5.989 -6.640 1.00 90.06 426 VAL A N 1
ATOM 3197 C CA . VAL A 1 426 ? 11.006 -4.626 -6.961 1.00 90.06 426 VAL A CA 1
ATOM 3198 C C . VAL A 1 426 ? 9.843 -3.809 -7.518 1.00 90.06 426 VAL A C 1
ATOM 3200 O O . VAL A 1 426 ? 9.014 -4.356 -8.252 1.00 90.06 426 VAL A O 1
ATOM 3203 N N . PRO A 1 427 ? 9.778 -2.506 -7.207 1.00 90.50 427 PRO A N 1
ATOM 3204 C CA . PRO A 1 427 ? 8.805 -1.624 -7.822 1.00 90.50 427 PRO A CA 1
ATOM 3205 C C . PRO A 1 427 ? 9.243 -1.237 -9.239 1.00 90.50 427 PRO A C 1
ATOM 3207 O O . PRO A 1 427 ? 10.410 -0.921 -9.487 1.00 90.50 427 PRO A O 1
ATOM 3210 N N . VAL A 1 428 ? 8.299 -1.267 -10.176 1.00 90.62 428 VAL A N 1
ATOM 3211 C CA . VAL A 1 428 ? 8.505 -0.926 -11.588 1.00 90.62 428 VAL A CA 1
ATOM 3212 C C . VAL A 1 428 ? 7.389 0.027 -12.029 1.00 90.62 428 VAL A C 1
ATOM 3214 O O . VAL A 1 428 ? 6.212 -0.320 -11.881 1.00 90.62 428 VAL A O 1
ATOM 3217 N N . PRO A 1 429 ? 7.713 1.226 -12.544 1.00 90.94 429 PRO A N 1
ATOM 3218 C CA . PRO A 1 429 ? 6.718 2.136 -13.087 1.00 90.94 429 PRO A CA 1
ATOM 3219 C C . PRO A 1 429 ? 6.163 1.579 -14.395 1.00 90.94 429 PRO A C 1
ATOM 3221 O O . PRO A 1 429 ? 6.882 0.983 -15.188 1.00 90.94 429 PRO A O 1
ATOM 3224 N N . LEU A 1 430 ? 4.888 1.812 -14.652 1.00 87.06 430 LEU A N 1
ATOM 3225 C CA . LEU A 1 430 ? 4.189 1.429 -15.870 1.00 87.06 430 LEU A CA 1
ATOM 3226 C C . LEU A 1 430 ? 3.754 2.697 -16.596 1.00 87.06 430 LEU A C 1
ATOM 3228 O O . LEU A 1 430 ? 3.311 3.645 -15.940 1.00 87.06 430 LEU A O 1
ATOM 3232 N N . PHE A 1 431 ? 3.877 2.723 -17.923 1.00 86.44 431 PHE A N 1
ATOM 3233 C CA . PHE A 1 431 ? 3.427 3.864 -18.724 1.00 86.44 431 PHE A CA 1
ATOM 3234 C C . PHE A 1 431 ? 2.095 3.605 -19.418 1.00 86.44 431 PHE A C 1
ATOM 3236 O O . PHE A 1 431 ? 1.695 2.462 -19.632 1.00 86.44 431 PHE A O 1
ATOM 3243 N N . ASP A 1 432 ? 1.437 4.695 -19.801 1.00 81.88 432 ASP A N 1
ATOM 3244 C CA . ASP A 1 432 ? 0.183 4.678 -20.545 1.00 81.88 432 ASP A CA 1
ATOM 3245 C C . ASP A 1 432 ? 0.379 4.191 -22.002 1.00 81.88 432 ASP A C 1
ATOM 3247 O O . ASP A 1 432 ? 0.947 4.934 -22.816 1.00 81.88 432 ASP A O 1
ATOM 3251 N N . PRO A 1 433 ? -0.102 2.991 -22.389 1.00 79.75 433 PRO A N 1
ATOM 3252 C CA . PRO A 1 433 ? 0.016 2.514 -23.765 1.00 79.75 433 PRO A CA 1
ATOM 3253 C C . PRO A 1 433 ? -0.783 3.361 -24.769 1.00 79.75 433 PRO A C 1
ATOM 3255 O O . PRO A 1 433 ? -0.432 3.372 -25.948 1.00 79.75 433 PRO A O 1
ATOM 3258 N N . SER A 1 434 ? -1.811 4.099 -24.329 1.00 76.31 434 SER A N 1
ATOM 3259 C CA . SER A 1 434 ? -2.634 4.947 -25.198 1.00 76.31 434 SER A CA 1
ATOM 3260 C C . SER A 1 434 ? -1.977 6.260 -25.592 1.00 76.31 434 SER A C 1
ATOM 3262 O O . SER A 1 434 ? -2.166 6.734 -26.712 1.00 76.31 434 SER A O 1
ATOM 3264 N N . ILE A 1 435 ? -1.157 6.812 -24.700 1.00 77.12 435 ILE A N 1
ATOM 3265 C CA . ILE A 1 435 ? -0.337 7.993 -24.980 1.00 77.12 435 ILE A CA 1
ATOM 3266 C C . ILE A 1 435 ? 0.958 7.572 -25.684 1.00 77.12 435 ILE A C 1
ATOM 3268 O O . ILE A 1 435 ? 1.452 8.270 -26.572 1.00 77.12 435 ILE A O 1
ATOM 3272 N N . GLY A 1 436 ? 1.513 6.421 -25.297 1.00 76.12 436 GLY A N 1
ATOM 3273 C CA . GLY A 1 436 ? 2.768 5.916 -25.827 1.00 76.12 436 GLY A CA 1
ATOM 3274 C C . GLY A 1 436 ? 3.947 6.836 -25.500 1.00 76.12 436 GLY A C 1
ATOM 3275 O O . GLY A 1 436 ? 4.062 7.392 -24.406 1.00 76.12 436 GLY A O 1
ATOM 3276 N N . VAL A 1 437 ? 4.866 6.973 -26.458 1.00 77.69 437 VAL A N 1
ATOM 3277 C CA . VAL A 1 437 ? 6.097 7.748 -26.276 1.00 77.69 437 VAL A CA 1
ATOM 3278 C C . VAL A 1 437 ? 5.907 9.188 -26.732 1.00 77.69 437 VAL A C 1
ATOM 3280 O O . VAL A 1 437 ? 5.743 9.474 -27.919 1.00 77.69 437 VAL A O 1
ATOM 3283 N N . LEU A 1 438 ? 6.026 10.108 -25.781 1.00 77.19 438 LEU A N 1
ATOM 3284 C CA . LEU A 1 438 ? 5.965 11.539 -26.018 1.00 77.19 438 LEU A CA 1
ATOM 3285 C C . LEU A 1 438 ? 7.278 12.006 -26.654 1.00 77.19 438 LEU A C 1
ATOM 3287 O O . LEU A 1 438 ? 8.359 11.910 -26.062 1.00 77.19 438 LEU A O 1
ATOM 3291 N N . THR A 1 439 ? 7.181 12.518 -27.880 1.00 66.88 439 THR A N 1
ATOM 3292 C CA . THR A 1 439 ? 8.301 13.153 -28.583 1.00 66.88 439 THR A CA 1
ATOM 3293 C C . THR A 1 439 ? 8.175 14.662 -28.418 1.00 66.88 439 THR A C 1
ATOM 3295 O O . THR A 1 439 ? 7.144 15.233 -28.761 1.00 66.88 439 THR A O 1
ATOM 3298 N N . HIS A 1 440 ? 9.207 15.315 -27.884 1.00 57.59 440 HIS A N 1
ATOM 3299 C CA . HIS A 1 440 ? 9.259 16.774 -27.809 1.00 57.59 440 HIS A CA 1
ATOM 3300 C C . HIS A 1 440 ? 10.155 17.310 -28.926 1.00 57.59 440 HIS A C 1
ATOM 3302 O O . HIS A 1 440 ? 11.211 16.733 -29.193 1.00 57.59 440 HIS A O 1
ATOM 3308 N N . THR A 1 441 ? 9.745 18.399 -29.576 1.00 44.31 441 THR A N 1
ATOM 3309 C CA . THR A 1 441 ? 10.503 19.054 -30.649 1.00 44.31 441 THR A CA 1
ATOM 3310 C C . THR A 1 441 ? 11.887 19.457 -30.124 1.00 44.31 441 THR A C 1
ATOM 3312 O O . THR A 1 441 ? 12.006 20.398 -29.348 1.00 44.31 441 THR A O 1
ATOM 3315 N N . GLY A 1 442 ? 12.928 18.700 -30.492 1.00 54.12 442 GLY A N 1
ATOM 3316 C CA . GLY A 1 442 ? 14.321 18.930 -30.075 1.00 54.12 442 GLY A CA 1
ATOM 3317 C C . GLY A 1 442 ? 14.787 18.231 -28.784 1.00 54.12 442 GLY A C 1
ATOM 3318 O O . GLY A 1 442 ? 15.908 18.486 -28.352 1.00 54.12 442 GLY A O 1
ATOM 3319 N N . GLY A 1 443 ? 13.981 17.356 -28.163 1.00 66.19 443 GLY A N 1
ATOM 3320 C CA . GLY A 1 443 ? 14.301 16.718 -26.873 1.00 66.19 443 GLY A CA 1
ATOM 3321 C C . GLY A 1 443 ? 14.382 15.185 -26.896 1.00 66.19 443 GLY A C 1
ATOM 3322 O O . GLY A 1 443 ? 13.910 14.524 -27.821 1.00 66.19 443 GLY A O 1
ATOM 3323 N N . ARG A 1 444 ? 14.955 14.600 -25.832 1.00 74.31 444 ARG A N 1
ATOM 3324 C CA . ARG A 1 444 ? 14.908 13.147 -25.591 1.00 74.31 444 ARG A CA 1
ATOM 3325 C C . ARG A 1 444 ? 13.461 12.682 -25.391 1.00 74.31 444 ARG A C 1
ATOM 3327 O O . ARG A 1 444 ? 12.641 13.402 -24.819 1.00 74.31 444 ARG A O 1
ATOM 3334 N N . LYS A 1 445 ? 13.162 11.475 -25.879 1.00 83.56 445 LYS A N 1
ATOM 3335 C CA . LYS A 1 445 ? 11.835 10.846 -25.791 1.00 83.56 445 LYS A CA 1
ATOM 3336 C C . LYS A 1 445 ? 11.446 10.611 -24.330 1.00 83.56 445 LYS A C 1
ATOM 3338 O O . LYS A 1 445 ? 12.318 10.315 -23.514 1.00 83.56 445 LYS A O 1
ATOM 3343 N N . LYS A 1 446 ? 10.156 10.722 -24.008 1.00 86.19 446 LYS A N 1
ATOM 3344 C CA . LYS A 1 446 ? 9.636 10.552 -22.643 1.00 86.19 446 LYS A CA 1
ATOM 3345 C C . LYS A 1 446 ? 8.436 9.611 -22.614 1.00 86.19 446 LYS A C 1
ATOM 3347 O O . LYS A 1 446 ? 7.711 9.503 -23.600 1.00 86.19 446 LYS A O 1
ATOM 3352 N N . VAL A 1 447 ? 8.209 8.974 -21.473 1.00 86.75 447 VAL A N 1
ATOM 3353 C CA . VAL A 1 447 ? 7.003 8.192 -21.175 1.00 86.75 447 VAL A CA 1
ATOM 3354 C C . VAL A 1 447 ? 6.331 8.743 -19.928 1.00 86.75 447 VAL A C 1
ATOM 3356 O O . VAL A 1 447 ? 7.004 9.224 -19.016 1.00 86.75 447 VAL A O 1
ATOM 3359 N N . LYS A 1 448 ? 4.999 8.701 -19.910 1.00 86.38 448 LYS A N 1
ATOM 3360 C CA . LYS A 1 448 ? 4.196 9.147 -18.773 1.00 86.38 448 LYS A CA 1
ATOM 3361 C C . LYS A 1 448 ? 3.864 7.955 -17.888 1.00 86.38 448 LYS A C 1
ATOM 3363 O O . LYS A 1 448 ? 3.204 7.027 -18.353 1.00 86.38 448 LYS A O 1
ATOM 3368 N N . VAL A 1 449 ? 4.298 8.003 -16.635 1.00 87.69 449 VAL A N 1
ATOM 3369 C CA . VAL A 1 449 ? 3.975 6.989 -15.629 1.00 87.69 449 VAL A CA 1
ATOM 3370 C C . VAL A 1 449 ? 2.494 7.088 -15.279 1.00 87.69 449 VAL A C 1
ATOM 3372 O O . VAL A 1 449 ? 1.959 8.180 -15.114 1.00 87.69 449 VAL A O 1
ATOM 3375 N N . VAL A 1 450 ? 1.822 5.949 -15.169 1.00 82.00 450 VAL A N 1
ATOM 3376 C CA . VAL A 1 450 ? 0.416 5.854 -14.737 1.00 82.00 450 VAL A CA 1
ATOM 3377 C C . VAL A 1 450 ? 0.276 5.098 -13.429 1.00 82.00 450 VAL A C 1
ATOM 3379 O O . VAL A 1 450 ? -0.573 5.440 -12.612 1.00 82.00 450 VAL A O 1
ATOM 3382 N N . LYS A 1 451 ? 1.112 4.080 -13.221 1.00 82.00 451 LYS A N 1
ATOM 3383 C CA . LYS A 1 451 ? 1.085 3.205 -12.049 1.00 82.00 451 LYS A CA 1
ATOM 3384 C C . LYS A 1 451 ? 2.495 2.774 -11.697 1.00 82.00 451 LYS A C 1
ATOM 3386 O O . LYS A 1 451 ? 3.368 2.740 -12.559 1.00 82.00 451 LYS A O 1
ATOM 3391 N N . VAL A 1 452 ? 2.692 2.374 -10.450 1.00 85.75 452 VAL A N 1
ATOM 3392 C CA . VAL A 1 452 ? 3.863 1.606 -10.030 1.00 85.75 452 VAL A CA 1
ATOM 3393 C C . VAL A 1 452 ? 3.365 0.260 -9.529 1.00 85.75 452 VAL A C 1
ATOM 3395 O O . VAL A 1 452 ? 2.468 0.198 -8.691 1.00 85.75 452 VAL A O 1
ATOM 3398 N N . ALA A 1 453 ? 3.922 -0.815 -10.074 1.00 84.69 453 ALA A N 1
ATOM 3399 C CA . ALA A 1 453 ? 3.554 -2.180 -9.732 1.00 84.69 453 ALA A CA 1
ATOM 3400 C C . ALA A 1 453 ? 4.760 -2.934 -9.169 1.00 84.69 453 ALA A C 1
ATOM 3402 O O . ALA A 1 453 ? 5.911 -2.652 -9.512 1.00 84.69 453 ALA A O 1
ATOM 3403 N N . MET A 1 454 ? 4.491 -3.897 -8.291 1.00 87.69 454 MET A N 1
ATOM 3404 C CA . MET A 1 454 ? 5.521 -4.763 -7.732 1.00 87.69 454 MET A CA 1
ATOM 3405 C C . MET A 1 454 ? 5.707 -5.980 -8.632 1.00 87.69 454 MET A C 1
ATOM 3407 O O . MET A 1 454 ? 4.743 -6.640 -9.021 1.00 87.69 454 MET A O 1
ATOM 3411 N N . PHE A 1 455 ? 6.962 -6.295 -8.938 1.00 90.12 455 PHE A N 1
ATOM 3412 C CA . PHE A 1 455 ? 7.316 -7.483 -9.700 1.00 90.12 455 PHE A CA 1
ATOM 3413 C C . PHE A 1 455 ? 8.400 -8.282 -8.994 1.00 90.12 455 PHE A C 1
ATOM 3415 O O . PHE A 1 455 ? 9.400 -7.735 -8.536 1.00 90.12 455 PHE A O 1
ATOM 3422 N N . PHE A 1 456 ? 8.243 -9.599 -8.963 1.00 92.81 456 PHE A N 1
ATOM 3423 C CA . PHE A 1 456 ? 9.317 -10.517 -8.623 1.00 92.81 456 PHE A CA 1
ATOM 3424 C C . PHE A 1 456 ? 10.187 -10.776 -9.855 1.00 92.81 456 PHE A C 1
ATOM 3426 O O . PHE A 1 456 ? 9.711 -11.314 -10.854 1.00 92.81 456 PHE A O 1
ATOM 3433 N N . ILE A 1 457 ? 11.467 -10.412 -9.795 1.00 94.56 457 ILE A N 1
ATOM 3434 C CA . ILE A 1 457 ? 12.417 -10.628 -10.892 1.00 94.56 457 ILE A CA 1
ATOM 3435 C C . ILE A 1 457 ? 12.848 -12.091 -10.930 1.00 94.56 457 ILE A C 1
ATOM 3437 O O . ILE A 1 457 ? 13.494 -12.569 -9.999 1.00 94.56 457 ILE A O 1
ATOM 3441 N N . GLU A 1 458 ? 12.558 -12.794 -12.025 1.00 91.38 458 GLU A N 1
ATOM 3442 C CA . GLU A 1 458 ? 12.853 -14.222 -12.179 1.00 91.38 458 GLU A CA 1
ATOM 3443 C C . GLU A 1 458 ? 14.183 -14.473 -12.883 1.00 91.38 458 GLU A C 1
ATOM 3445 O O . GLU A 1 458 ? 14.988 -15.276 -12.410 1.00 91.38 458 GLU A O 1
ATOM 3450 N N . SER A 1 459 ? 14.411 -13.811 -14.020 1.00 91.56 459 SER A N 1
ATOM 3451 C CA . SER A 1 459 ? 15.582 -14.081 -14.853 1.00 91.56 459 SER A CA 1
ATOM 3452 C C . SER A 1 459 ? 15.939 -12.929 -15.790 1.00 91.56 459 SER A C 1
ATOM 3454 O O . SER A 1 459 ? 15.114 -12.077 -16.125 1.00 91.56 459 SER A O 1
ATOM 3456 N N . VAL A 1 460 ? 17.192 -12.949 -16.246 1.00 92.00 460 VAL A N 1
ATOM 3457 C CA . VAL A 1 460 ? 17.682 -12.151 -17.370 1.00 92.00 460 VAL A CA 1
ATOM 3458 C C . VAL A 1 460 ? 18.381 -13.073 -18.364 1.00 92.00 460 VAL A C 1
ATOM 3460 O O . VAL A 1 460 ? 19.194 -13.910 -17.970 1.00 92.00 460 VAL A O 1
ATOM 3463 N N . ASN A 1 461 ? 18.072 -12.952 -19.654 1.00 88.12 461 ASN A N 1
ATOM 3464 C CA . ASN A 1 461 ? 18.725 -13.764 -20.686 1.00 88.12 461 ASN A CA 1
ATOM 3465 C C . ASN A 1 461 ? 20.010 -13.091 -21.222 1.00 88.12 461 ASN A C 1
ATOM 3467 O O . ASN A 1 461 ? 20.317 -11.938 -20.907 1.00 88.12 461 ASN A O 1
ATOM 3471 N N . SER A 1 462 ? 20.777 -13.794 -22.066 1.00 83.62 462 SER A N 1
ATOM 3472 C CA . SER A 1 462 ? 21.992 -13.254 -22.721 1.00 83.62 462 SER A CA 1
ATOM 3473 C C . SER A 1 462 ? 21.713 -12.004 -23.564 1.00 83.62 462 SER A C 1
ATOM 3475 O O . SER A 1 462 ? 22.585 -11.164 -23.778 1.00 83.62 462 SER A O 1
ATOM 3477 N N . SER A 1 463 ? 20.462 -11.874 -23.990 1.00 79.69 463 SER A N 1
ATOM 3478 C CA . SER A 1 463 ? 19.904 -10.756 -24.724 1.00 79.69 463 SER A CA 1
ATOM 3479 C C . SER A 1 463 ? 19.617 -9.515 -23.871 1.00 79.69 463 SER A C 1
ATOM 3481 O O . SER A 1 463 ? 19.413 -8.436 -24.419 1.00 79.69 463 SER A O 1
ATOM 3483 N N . GLY A 1 464 ? 19.635 -9.636 -22.545 1.00 81.88 464 GLY A N 1
ATOM 3484 C CA . GLY A 1 464 ? 19.260 -8.562 -21.636 1.00 81.88 464 GLY A CA 1
ATOM 3485 C C . GLY A 1 464 ? 17.752 -8.403 -21.459 1.00 81.88 464 GLY A C 1
ATOM 3486 O O . GLY A 1 464 ? 17.357 -7.426 -20.844 1.00 81.88 464 GLY A O 1
ATOM 3487 N N . ASN A 1 465 ? 16.917 -9.327 -21.943 1.00 87.25 465 ASN A N 1
ATOM 3488 C CA . ASN A 1 465 ? 15.490 -9.338 -21.623 1.00 87.25 465 ASN A CA 1
ATOM 3489 C C . ASN A 1 465 ? 15.304 -9.720 -20.159 1.00 87.25 465 ASN A C 1
ATOM 3491 O O . ASN A 1 465 ? 15.846 -10.739 -19.723 1.00 87.25 465 ASN A O 1
ATOM 3495 N N . VAL A 1 466 ? 14.512 -8.936 -19.437 1.00 89.44 466 VAL A N 1
ATOM 3496 C CA . VAL A 1 466 ? 14.221 -9.166 -18.019 1.00 89.44 466 VAL A CA 1
ATOM 3497 C C . VAL A 1 466 ? 12.818 -9.723 -17.900 1.00 89.44 466 VAL A C 1
ATOM 3499 O O . VAL A 1 466 ? 11.868 -9.095 -18.359 1.00 89.44 466 VAL A O 1
ATOM 3502 N N . THR A 1 467 ? 12.699 -10.896 -17.288 1.00 90.00 467 THR A N 1
ATOM 3503 C CA . THR A 1 467 ? 11.412 -11.547 -17.027 1.00 90.00 467 THR A CA 1
ATOM 3504 C C . THR A 1 467 ? 11.104 -11.465 -15.539 1.00 90.00 467 THR A C 1
ATOM 3506 O O . THR A 1 467 ? 11.968 -11.766 -14.707 1.00 90.00 467 THR A O 1
ATOM 3509 N N . GLY A 1 468 ? 9.880 -11.071 -15.207 1.00 91.06 468 GLY A N 1
ATOM 3510 C CA . GLY A 1 468 ? 9.387 -11.036 -13.837 1.00 91.06 468 GLY A CA 1
ATOM 3511 C C . GLY A 1 468 ? 7.911 -11.399 -13.747 1.00 91.06 468 GLY A C 1
ATOM 3512 O O . GLY A 1 468 ? 7.234 -11.526 -14.766 1.00 91.06 468 GLY A O 1
ATOM 3513 N N . ARG A 1 469 ? 7.410 -11.575 -12.525 1.00 90.00 469 ARG A N 1
ATOM 3514 C CA . ARG A 1 469 ? 5.995 -11.857 -12.246 1.00 90.00 469 ARG A CA 1
ATOM 3515 C C . ARG A 1 469 ? 5.367 -10.764 -11.412 1.00 90.00 469 ARG A C 1
ATOM 3517 O O . ARG A 1 469 ? 6.013 -10.285 -10.489 1.00 90.00 469 ARG A O 1
ATOM 3524 N N . PHE A 1 470 ? 4.133 -10.397 -11.731 1.00 86.88 470 PHE A N 1
ATOM 3525 C CA . PHE A 1 470 ? 3.351 -9.466 -10.919 1.00 86.88 470 PHE A CA 1
ATOM 3526 C C . PHE A 1 470 ? 3.047 -10.085 -9.547 1.00 86.88 470 PHE A C 1
ATOM 3528 O O . PHE A 1 470 ? 2.708 -11.274 -9.489 1.00 86.88 470 PHE A O 1
ATOM 3535 N N . VAL A 1 471 ? 3.200 -9.314 -8.464 1.00 82.19 471 VAL A N 1
ATOM 3536 C CA . VAL A 1 471 ? 3.014 -9.787 -7.077 1.00 82.19 471 VAL A CA 1
ATOM 3537 C C . VAL A 1 471 ? 2.077 -8.923 -6.257 1.00 82.19 471 VAL A C 1
ATOM 3539 O O . VAL A 1 471 ? 2.092 -7.686 -6.445 1.00 82.19 471 VAL A O 1
#

Radius of gyration: 40.45 Å; chains: 1; bounding box: 114×79×122 Å

Secondary structure (DSSP, 8-state):
--B--SS---THHHHHHHHHHHHHTTS-GGGSTTS-HHHHHHHH-TT-TTSSTT----------------------------------------------------------------------THHHHHHHHHHHHHHHHHHHHHHHHHHHHHHHHHHHHHHHHHHHHHHHHHHHHTTS-HHHHHHHHHHHHHH-EEEEPPTTS-SSEEEE----GGGEEEEETTEEEEEEEE-TTTT--EE-SSGGGT-TT---EE-EEEEEEEE---SS-BSS--SB-PBPP-B-SSSSSS----TTT-TT-B--TTTSS--TTTTTT-EEEEE----SSSS-TT--SBEESS-TTTS----SHHHHHHHHHS-S-TT--B-TT-EEEEPPS--HHHHHHHHHHHHHHSSS-EEETTTTEEES-SSSS-TTEEEEEEE-TTT-EEPPTTS--EEEEEEEEEEEEEEE-TT--EEEEE-